Protein AF-A0A7G2CBH0-F1 (afdb_monomer)

Solvent-accessible surface area (backbone atoms only — not comparable to full-atom values): 22636 Å² total; per-residue (Å²): 103,72,69,56,51,50,60,56,54,77,70,53,91,62,85,78,68,63,66,40,61,35,63,42,30,46,52,54,48,52,33,57,76,40,36,23,51,53,34,47,44,51,52,38,48,50,56,28,49,52,33,44,51,52,28,53,52,42,44,43,56,21,24,23,41,41,46,64,57,66,74,69,51,49,87,86,54,49,87,77,52,78,50,65,53,75,83,47,81,36,27,45,81,42,98,46,73,69,17,32,52,51,18,46,35,47,44,54,32,29,48,53,47,30,54,50,35,46,53,49,34,54,52,51,43,58,46,40,51,51,48,44,52,52,41,44,74,40,51,41,40,64,70,55,46,96,77,24,72,66,57,46,54,56,38,44,73,71,71,33,49,50,47,82,77,52,50,74,68,60,49,39,43,39,46,26,53,41,41,59,74,76,51,76,52,68,65,82,47,87,77,72,76,59,41,51,65,56,41,51,48,39,51,32,47,66,57,40,53,52,30,51,35,48,72,68,48,66,58,27,98,87,31,84,58,56,81,47,55,68,72,58,50,51,57,57,53,54,63,42,38,48,94,83,72,44,81,55,92,43,74,66,44,54,52,50,49,52,51,49,53,51,50,52,50,52,49,47,64,76,39,39,69,33,54,49,51,41,50,51,52,50,51,47,68,69,42,50,60,46,52,68,76,39,49,68,66,70,65,56,86,72,82,50,75,66,54,50,43,64,70,48,58,81,83,60,53,66,72,62,49,51,51,56,49,53,60,48,47,54,56,49,50,55,58,50,56,75,67,61,67,83,51,69,63,60,56,47,52,51,49,52,53,51,49,53,50,51,51,52,58,69,60,63,41,74,67,50,61,51,49,53,53,50,51,49,54,51,50,52,51,51,52,52,51,53,57,62,62,68,69,70,76,75,81,82,81,81,81,82,84,81,90,131

Sequence (404 aa):
MILSHFFGSLFAKDSFVPNDRRCFAEFLYEFWLKKGYWGVFRSNLVDFIIALFLYIICVLFTMCFRWDAAMSCTSDTCDSTALFQGPSLPHVVTKAFVGYLLGVAIVVSSFLSVVYELLYFLQSSLLHLDISRLVKHAGIVDDTGVLGFASVADSVANGGELLSCISWSDFVERVSGYMNAHEQGRFGQSHTVLTPLNILQSLLQVDNYMVLMYEADVISENSPLEYLHPLACQKLFNLFFNDYNEIEYSSTTLIRVKMVVLAYSAFHIAFLLFVLVYRVLRTATTYAGDARTNFRTFLHREWSSRARWKFRLYNEVEHLHESRLADGLEVANEILSHFNGSSNATKLVRRLTSTCIFVLVVFDRPQLWSFIKVSRGVVDQCAAGAVSALGATRPQTTRVQLPR

Structure (mmCIF, N/CA/C/O backbone):
data_AF-A0A7G2CBH0-F1
#
_entry.id   AF-A0A7G2CBH0-F1
#
loop_
_atom_site.group_PDB
_atom_site.id
_atom_site.type_symbol
_atom_site.label_atom_id
_atom_site.label_alt_id
_atom_site.label_comp_id
_atom_site.label_asym_id
_atom_site.label_entity_id
_atom_site.label_seq_id
_atom_site.pdbx_PDB_ins_code
_atom_site.Cartn_x
_atom_site.Cartn_y
_atom_site.Cartn_z
_atom_site.occupancy
_atom_site.B_iso_or_equiv
_atom_site.auth_seq_id
_atom_site.auth_comp_id
_atom_site.auth_asym_id
_atom_site.auth_atom_id
_atom_site.pdbx_PDB_model_num
ATOM 1 N N . MET A 1 1 ? 1.517 15.732 8.128 1.00 37.47 1 MET A N 1
ATOM 2 C CA . MET A 1 1 ? 0.817 14.970 9.179 1.00 37.47 1 MET A CA 1
ATOM 3 C C . MET A 1 1 ? 1.684 13.844 9.742 1.00 37.47 1 MET A C 1
ATOM 5 O O . MET A 1 1 ? 2.029 13.944 10.904 1.00 37.47 1 MET A O 1
ATOM 9 N N . ILE A 1 2 ? 2.158 12.865 8.954 1.00 37.94 2 ILE A N 1
ATOM 10 C CA . ILE A 1 2 ? 3.124 11.851 9.456 1.00 37.94 2 ILE A CA 1
ATOM 11 C C . ILE A 1 2 ? 4.414 12.517 9.967 1.00 37.94 2 ILE A C 1
ATOM 13 O O . ILE A 1 2 ? 4.794 12.310 11.108 1.00 37.94 2 ILE A O 1
ATOM 17 N N . LEU A 1 3 ? 5.006 13.433 9.188 1.00 38.31 3 LEU A N 1
ATOM 18 C CA . LEU A 1 3 ? 6.190 14.195 9.617 1.00 38.31 3 LEU A CA 1
ATOM 19 C C . LEU A 1 3 ? 5.931 15.135 10.810 1.00 38.31 3 LEU A C 1
ATOM 21 O O . LEU A 1 3 ? 6.826 15.356 11.615 1.00 38.31 3 LEU A O 1
ATOM 25 N N . SER A 1 4 ? 4.720 15.685 10.953 1.00 42.41 4 SER A N 1
ATOM 26 C CA . SER A 1 4 ? 4.401 16.568 12.085 1.00 42.41 4 SER A CA 1
ATOM 27 C C . SER A 1 4 ? 4.171 15.777 13.374 1.00 42.41 4 SER A C 1
ATOM 29 O O . SER A 1 4 ? 4.633 16.205 14.426 1.00 42.41 4 SER A O 1
ATOM 31 N N . HIS A 1 5 ? 3.543 14.598 13.288 1.00 49.66 5 HIS A N 1
ATOM 32 C CA . HIS A 1 5 ? 3.495 13.647 14.399 1.00 49.66 5 HIS A CA 1
ATOM 33 C C . HIS A 1 5 ? 4.884 13.102 14.730 1.00 49.66 5 HIS A C 1
ATOM 35 O O . HIS A 1 5 ? 5.195 12.995 15.905 1.00 49.66 5 HIS A O 1
ATOM 41 N N . PHE A 1 6 ? 5.729 12.844 13.727 1.00 47.72 6 PHE A N 1
ATOM 42 C CA . PHE A 1 6 ? 7.102 12.365 13.906 1.00 47.72 6 PHE A CA 1
ATOM 43 C C . PHE A 1 6 ? 7.965 13.347 14.707 1.00 47.72 6 PHE A C 1
ATOM 45 O O . PHE A 1 6 ? 8.618 12.957 15.672 1.00 47.72 6 PHE A O 1
ATOM 52 N N . PHE A 1 7 ? 7.945 14.636 14.350 1.00 46.72 7 PHE A N 1
ATOM 53 C CA . PHE A 1 7 ? 8.677 15.643 15.120 1.00 46.72 7 PHE A CA 1
ATOM 54 C C . PHE A 1 7 ? 8.053 15.877 16.500 1.00 46.72 7 PHE A C 1
ATOM 56 O O . PHE A 1 7 ? 8.790 16.031 17.464 1.00 46.72 7 PHE A O 1
ATOM 63 N N . GLY A 1 8 ? 6.724 15.840 16.636 1.00 50.72 8 GLY A N 1
ATOM 64 C CA . GLY A 1 8 ? 6.075 15.926 17.949 1.00 50.72 8 GLY A CA 1
ATOM 65 C C . GLY A 1 8 ? 6.401 14.739 18.866 1.00 50.72 8 GLY A C 1
ATOM 66 O O . GLY A 1 8 ? 6.624 14.928 20.059 1.00 50.72 8 GLY A O 1
ATOM 67 N N . SER A 1 9 ? 6.489 13.527 18.310 1.00 46.41 9 SER A N 1
ATOM 68 C CA . SER A 1 9 ? 6.730 12.286 19.052 1.00 46.41 9 SER A CA 1
ATOM 69 C C . SER A 1 9 ? 8.171 12.110 19.504 1.00 46.41 9 SER A C 1
ATOM 71 O O . SER A 1 9 ? 8.409 11.567 20.574 1.00 46.41 9 SER A O 1
ATOM 73 N N . LEU A 1 10 ? 9.141 12.565 18.706 1.00 47.28 10 LEU A N 1
ATOM 74 C CA . LEU A 1 10 ? 10.566 12.399 19.016 1.00 47.28 10 LEU A CA 1
ATOM 75 C C . LEU A 1 10 ? 11.028 13.231 20.221 1.00 47.28 10 LEU A C 1
ATOM 77 O O . LEU A 1 10 ? 12.058 12.920 20.813 1.00 47.28 10 LEU A O 1
ATOM 81 N N . PHE A 1 11 ? 10.278 14.277 20.581 1.00 48.66 11 PHE A N 1
ATOM 82 C CA . PHE A 1 11 ? 10.634 15.199 21.662 1.00 48.66 11 PHE A CA 1
ATOM 83 C C . PHE A 1 11 ? 9.745 15.088 22.910 1.00 48.66 11 PHE A C 1
ATOM 85 O O . PHE A 1 11 ? 10.055 15.719 23.921 1.00 48.66 11 PHE A O 1
ATOM 92 N N . ALA A 1 12 ? 8.679 14.281 22.889 1.00 48.91 12 ALA A N 1
ATOM 93 C CA . ALA A 1 12 ? 7.853 14.036 24.069 1.00 48.91 12 ALA A CA 1
ATOM 94 C C . ALA A 1 12 ? 8.476 12.916 24.921 1.00 48.91 12 ALA A C 1
ATOM 96 O O . ALA A 1 12 ? 8.619 11.783 24.476 1.00 48.91 12 ALA A O 1
ATOM 97 N N . LYS A 1 13 ? 8.894 13.253 26.146 1.00 46.38 13 LYS A N 1
ATOM 98 C CA . LYS A 1 13 ? 9.653 12.367 27.048 1.00 46.38 13 LYS A CA 1
ATOM 99 C C . LYS A 1 13 ? 8.770 11.402 27.861 1.00 46.38 13 LYS A C 1
ATOM 101 O O . LYS A 1 13 ? 9.309 10.537 28.546 1.00 46.38 13 LYS A O 1
ATOM 106 N N . ASP A 1 14 ? 7.447 11.528 27.759 1.00 52.34 14 ASP A N 1
ATOM 107 C CA . ASP A 1 14 ? 6.476 10.714 28.495 1.00 52.34 14 ASP A CA 1
ATOM 108 C C . ASP A 1 14 ? 5.858 9.636 27.589 1.00 52.34 14 ASP A C 1
ATOM 110 O O . ASP A 1 14 ? 5.691 9.840 26.388 1.00 52.34 14 ASP A O 1
ATOM 114 N N . SER A 1 15 ? 5.565 8.467 28.170 1.00 54.59 15 SER A N 1
ATOM 115 C CA . SER A 1 15 ? 5.180 7.219 27.488 1.00 54.59 15 SER A CA 1
ATOM 116 C C . SER A 1 15 ? 4.244 7.410 26.283 1.00 54.59 15 SER A C 1
ATOM 118 O O . SER A 1 15 ? 3.131 7.915 26.428 1.00 54.59 15 SER A O 1
ATOM 120 N N . PHE A 1 16 ? 4.693 6.945 25.117 1.00 58.91 16 PHE A N 1
ATOM 121 C CA . PHE A 1 16 ? 4.141 7.204 23.787 1.00 58.91 16 PHE A CA 1
ATOM 122 C C . PHE A 1 16 ? 2.947 6.291 23.440 1.00 58.91 16 PHE A C 1
ATOM 124 O O . PHE A 1 16 ? 2.921 5.621 22.413 1.00 58.91 16 PHE A O 1
ATOM 131 N N . VAL A 1 17 ? 1.929 6.237 24.304 1.00 63.00 17 VAL A N 1
ATOM 132 C CA . VAL A 1 17 ? 0.625 5.690 23.891 1.00 63.00 17 VAL A CA 1
ATOM 133 C C . VAL A 1 17 ? -0.119 6.809 23.157 1.00 63.00 17 VAL A C 1
ATOM 135 O O . VAL A 1 17 ? -0.246 7.895 23.725 1.00 63.00 17 VAL A O 1
ATOM 138 N N . PRO A 1 18 ? -0.596 6.605 21.913 1.00 65.69 18 PRO A N 1
ATOM 139 C CA . PRO A 1 18 ? -1.334 7.636 21.196 1.00 65.69 18 PRO A CA 1
ATOM 140 C C . PRO A 1 18 ? -2.557 8.066 22.012 1.00 65.69 18 PRO A C 1
ATOM 142 O O . PRO A 1 18 ? -3.370 7.227 22.391 1.00 65.69 18 PRO A O 1
ATOM 145 N N . ASN A 1 19 ? -2.717 9.371 22.256 1.00 73.25 19 ASN A N 1
ATOM 146 C CA . ASN A 1 19 ? -3.933 9.903 22.890 1.00 73.25 19 ASN A CA 1
ATOM 147 C C . ASN A 1 19 ? -5.189 9.635 22.037 1.00 73.25 19 ASN A C 1
ATOM 149 O O . ASN A 1 19 ? -6.305 9.639 22.554 1.00 73.25 19 ASN A O 1
ATOM 153 N N . ASP A 1 20 ? -5.001 9.377 20.740 1.00 83.75 20 ASP A N 1
ATOM 154 C CA . ASP A 1 20 ? -6.055 8.987 19.814 1.00 83.75 20 ASP A CA 1
ATOM 155 C C . ASP A 1 20 ? -6.319 7.472 19.868 1.00 83.75 20 ASP A C 1
ATOM 157 O O . ASP A 1 20 ? -5.463 6.643 19.537 1.00 83.75 20 ASP A O 1
ATOM 161 N N . ARG A 1 21 ? -7.551 7.117 20.249 1.00 88.12 21 ARG A N 1
ATOM 162 C CA . ARG A 1 21 ? -8.037 5.732 20.349 1.00 88.12 21 ARG A CA 1
ATOM 163 C C . ARG A 1 21 ? -7.997 4.992 19.027 1.00 88.12 21 ARG A C 1
ATOM 165 O O . ARG A 1 21 ? -7.754 3.788 19.023 1.00 88.12 21 ARG A O 1
ATOM 172 N N . ARG A 1 22 ? -8.249 5.687 17.920 1.00 89.12 22 ARG A N 1
ATOM 173 C CA . ARG A 1 22 ? -8.237 5.076 16.596 1.00 89.12 22 ARG A CA 1
ATOM 174 C C . ARG A 1 22 ? -6.828 4.656 16.227 1.00 89.12 22 ARG A C 1
ATOM 176 O O . ARG A 1 22 ? -6.602 3.498 15.904 1.00 89.12 22 ARG A O 1
ATOM 183 N N . CYS A 1 23 ? -5.890 5.588 16.343 1.00 89.06 23 CYS A N 1
ATOM 184 C CA . CYS A 1 23 ? -4.476 5.342 16.114 1.00 89.06 23 CYS A CA 1
ATOM 185 C C . CYS A 1 23 ? -3.978 4.164 16.971 1.00 89.06 23 CYS A C 1
ATOM 187 O O . CYS A 1 23 ? -3.371 3.229 16.456 1.00 89.06 23 CYS A O 1
ATOM 189 N N . PHE A 1 24 ? -4.329 4.147 18.262 1.00 91.94 24 PHE A N 1
ATOM 190 C CA . PHE A 1 24 ? -4.040 3.017 19.144 1.00 91.94 24 PHE A CA 1
ATOM 191 C C . PHE A 1 24 ? -4.646 1.694 18.643 1.00 91.94 24 PHE A C 1
ATOM 193 O O . PHE A 1 24 ? -3.942 0.688 18.600 1.00 91.94 24 PHE A O 1
ATOM 200 N N . ALA A 1 25 ? -5.919 1.684 18.237 1.00 94.69 25 ALA A N 1
ATOM 201 C CA . ALA A 1 25 ? -6.592 0.485 17.742 1.00 94.69 25 ALA A CA 1
ATOM 202 C C . ALA A 1 25 ? -5.990 -0.034 16.422 1.00 94.69 25 ALA A C 1
ATOM 204 O O . ALA A 1 25 ? -5.843 -1.245 16.267 1.00 94.69 25 ALA A O 1
ATOM 205 N N . GLU A 1 26 ? -5.601 0.858 15.504 1.00 94.12 26 GLU A N 1
ATOM 206 C CA . GLU A 1 26 ? -4.922 0.519 14.244 1.00 94.12 26 GLU A CA 1
ATOM 207 C C . GLU A 1 26 ? -3.587 -0.190 14.511 1.00 94.12 26 GLU A C 1
ATOM 209 O O . GLU A 1 26 ? -3.350 -1.278 13.983 1.00 94.12 26 GLU A O 1
ATOM 214 N N . PHE A 1 27 ? -2.751 0.357 15.398 1.00 95.38 27 PHE A N 1
ATOM 215 C CA . PHE A 1 27 ? -1.473 -0.270 15.742 1.00 95.38 27 PHE A CA 1
ATOM 216 C C . PHE A 1 27 ? -1.629 -1.548 16.565 1.00 95.38 27 PHE A C 1
ATOM 218 O O . PHE A 1 27 ? -0.867 -2.498 16.394 1.00 95.38 27 PHE A O 1
ATOM 225 N N . LEU A 1 28 ? -2.635 -1.610 17.438 1.00 96.31 28 LEU A N 1
ATOM 226 C CA . LEU A 1 28 ? -2.959 -2.820 18.185 1.00 96.31 28 LEU A CA 1
ATOM 227 C C . LEU A 1 28 ? -3.398 -3.953 17.239 1.00 96.31 28 LEU A C 1
ATOM 229 O O . LEU A 1 28 ? -3.004 -5.107 17.422 1.00 96.31 28 LEU A O 1
ATOM 233 N N . TYR A 1 29 ? -4.170 -3.618 16.203 1.00 97.56 29 TYR A N 1
ATOM 234 C CA . TYR A 1 29 ? -4.578 -4.557 15.164 1.00 97.56 29 TYR A CA 1
ATOM 235 C C . TYR A 1 29 ? -3.403 -5.004 14.288 1.00 97.56 29 TYR A C 1
ATOM 237 O O . TYR A 1 29 ? -3.234 -6.205 14.072 1.00 97.56 29 TYR A O 1
ATOM 245 N N . GLU A 1 30 ? -2.548 -4.079 13.839 1.00 96.50 30 GLU A N 1
ATOM 246 C CA . GLU A 1 30 ? -1.336 -4.404 13.072 1.00 96.50 30 GLU A CA 1
ATOM 247 C C . GLU A 1 30 ? -0.401 -5.328 13.867 1.00 96.50 30 GLU A C 1
ATOM 249 O O . GLU A 1 30 ? 0.087 -6.331 13.336 1.00 96.50 30 GLU A O 1
ATOM 254 N N . PHE A 1 31 ? -0.216 -5.045 15.160 1.00 96.75 31 PHE A N 1
ATOM 255 C CA . PHE A 1 31 ? 0.572 -5.862 16.077 1.00 96.75 31 PHE A CA 1
ATOM 256 C C . PHE A 1 31 ? 0.059 -7.306 16.154 1.00 96.75 31 PHE A C 1
ATOM 258 O O . PHE A 1 31 ? 0.842 -8.251 16.011 1.00 96.75 31 PHE A O 1
ATOM 265 N N . TRP A 1 32 ? -1.252 -7.493 16.341 1.00 97.38 32 TRP A N 1
ATOM 266 C CA . TRP A 1 32 ? -1.866 -8.823 16.374 1.00 97.38 32 TRP A CA 1
ATOM 267 C C . TRP A 1 32 ? -1.769 -9.528 15.018 1.00 97.38 32 TRP A C 1
ATOM 269 O O . TRP A 1 32 ? -1.358 -10.689 14.951 1.00 97.38 32 TRP A O 1
ATOM 279 N N . LEU A 1 33 ? -2.077 -8.826 13.923 1.00 96.75 33 LEU A N 1
ATOM 280 C CA . LEU A 1 33 ? -2.073 -9.385 12.571 1.00 96.75 33 LEU A CA 1
ATOM 281 C C . LEU A 1 33 ? -0.680 -9.893 12.177 1.00 96.75 33 LEU A C 1
ATOM 283 O O . LEU A 1 33 ? -0.540 -10.975 11.607 1.00 96.75 33 LEU A O 1
ATOM 287 N N . LYS A 1 34 ? 0.367 -9.141 12.531 1.00 96.12 34 LYS A N 1
ATOM 288 C CA . LYS A 1 34 ? 1.769 -9.489 12.262 1.00 96.12 34 LYS A CA 1
ATOM 289 C C . LYS A 1 34 ? 2.381 -10.418 13.313 1.00 96.12 34 LYS A C 1
ATOM 291 O O . LYS A 1 34 ? 3.563 -10.732 13.205 1.00 96.12 34 LYS A O 1
ATOM 296 N N . LYS A 1 35 ? 1.602 -10.911 14.281 1.00 95.69 35 LYS A N 1
ATOM 297 C CA . LYS A 1 35 ? 2.058 -11.852 15.320 1.00 95.69 35 LYS A CA 1
ATOM 298 C C . LYS A 1 35 ? 3.197 -11.281 16.181 1.00 95.69 35 LYS A C 1
ATOM 300 O O . LYS A 1 35 ? 4.176 -11.965 16.495 1.00 95.69 35 LYS A O 1
ATOM 305 N N . GLY A 1 36 ? 3.053 -10.015 16.565 1.00 95.12 36 GLY A N 1
ATOM 306 C CA . GLY A 1 36 ? 3.876 -9.344 17.569 1.00 95.12 36 GLY A CA 1
ATOM 307 C C . GLY A 1 36 ? 4.930 -8.403 16.997 1.00 95.12 36 GLY A C 1
ATOM 308 O O . GLY A 1 36 ? 5.060 -8.220 15.782 1.00 95.12 36 GLY A O 1
ATOM 309 N N . TYR A 1 37 ? 5.724 -7.816 17.897 1.00 94.94 37 TYR A N 1
ATOM 310 C CA . TYR A 1 37 ? 6.698 -6.768 17.571 1.00 94.94 37 TYR A CA 1
ATOM 311 C C . TYR A 1 37 ? 7.663 -7.165 16.449 1.00 94.94 37 TYR A C 1
ATOM 313 O O . TYR A 1 37 ? 7.852 -6.425 15.485 1.00 94.94 37 TYR A O 1
ATOM 321 N N . TRP A 1 38 ? 8.263 -8.354 16.543 1.00 94.44 38 TRP A N 1
ATOM 322 C CA . TRP A 1 38 ? 9.263 -8.804 15.573 1.00 94.44 38 TRP A CA 1
ATOM 323 C C . TRP A 1 38 ? 8.670 -9.121 14.202 1.00 94.44 38 TRP A C 1
ATOM 325 O O . TRP A 1 38 ? 9.386 -9.084 13.200 1.00 94.44 38 TRP A O 1
ATOM 335 N N . GLY A 1 39 ? 7.378 -9.439 14.129 1.00 94.69 39 GLY A N 1
ATOM 336 C CA . GLY A 1 39 ? 6.678 -9.566 12.857 1.00 94.69 39 GLY A CA 1
ATOM 337 C C . GLY A 1 39 ? 6.530 -8.218 12.161 1.00 94.69 39 GLY A C 1
ATOM 338 O O . GLY A 1 39 ? 6.910 -8.090 10.995 1.00 94.69 39 GLY A O 1
ATOM 339 N N . VAL A 1 40 ? 6.074 -7.197 12.894 1.00 95.56 40 VAL A N 1
ATOM 340 C CA . VAL A 1 40 ? 5.968 -5.820 12.385 1.00 95.56 40 VAL A CA 1
ATOM 341 C C . VAL A 1 40 ? 7.344 -5.278 11.991 1.00 95.56 40 VAL A C 1
ATOM 343 O O . VAL A 1 40 ? 7.537 -4.826 10.863 1.00 95.56 40 VAL A O 1
ATOM 346 N N . PHE A 1 41 ? 8.333 -5.401 12.882 1.00 96.25 41 PHE A N 1
ATOM 347 C CA . PHE A 1 41 ? 9.706 -4.949 12.650 1.00 96.25 41 PHE A CA 1
ATOM 348 C C . PHE A 1 41 ? 10.304 -5.566 11.384 1.00 96.25 41 PHE A C 1
ATOM 350 O O . PHE A 1 41 ? 10.842 -4.846 10.547 1.00 96.25 41 PHE A O 1
ATOM 357 N N . ARG A 1 42 ? 10.193 -6.893 11.210 1.00 95.69 42 ARG A N 1
ATOM 358 C CA . ARG A 1 42 ? 10.711 -7.577 10.014 1.00 95.69 42 ARG A CA 1
ATOM 359 C C . ARG A 1 42 ? 9.987 -7.140 8.748 1.00 95.69 42 ARG A C 1
ATOM 361 O O . ARG A 1 42 ? 10.657 -6.930 7.745 1.00 95.69 42 ARG A O 1
ATOM 368 N N . SER A 1 43 ? 8.662 -6.987 8.794 1.00 95.38 43 SER A N 1
ATOM 369 C CA . SER A 1 43 ? 7.878 -6.501 7.651 1.00 95.38 43 SER A CA 1
ATOM 370 C C . SER A 1 43 ? 8.394 -5.134 7.191 1.00 95.38 43 SER A C 1
ATOM 372 O O . SER A 1 43 ? 8.808 -4.988 6.045 1.00 95.38 43 SER A O 1
ATOM 374 N N . ASN A 1 44 ? 8.485 -4.173 8.112 1.00 95.94 44 ASN A N 1
ATOM 375 C CA . ASN A 1 44 ? 8.926 -2.813 7.800 1.00 95.94 44 ASN A CA 1
ATOM 376 C C . ASN A 1 44 ? 10.414 -2.748 7.410 1.00 95.94 44 ASN A C 1
ATOM 378 O O . ASN A 1 44 ? 10.803 -1.952 6.557 1.00 95.94 44 ASN A O 1
ATOM 382 N N . LEU A 1 45 ? 11.259 -3.602 8.001 1.00 96.69 45 LEU A N 1
ATOM 383 C CA . LEU A 1 45 ? 12.668 -3.722 7.623 1.00 96.69 45 LEU A CA 1
ATOM 384 C C . LEU A 1 45 ? 12.821 -4.220 6.181 1.00 96.69 45 LEU A C 1
ATOM 386 O O . LEU A 1 45 ? 13.667 -3.711 5.449 1.00 96.69 45 LEU A O 1
ATOM 390 N N . VAL A 1 46 ? 12.016 -5.203 5.766 1.00 95.69 46 VAL A N 1
ATOM 391 C CA . VAL A 1 46 ? 12.024 -5.716 4.389 1.00 95.69 46 VAL A CA 1
ATOM 392 C C . VAL A 1 46 ? 11.614 -4.620 3.407 1.00 95.69 46 VAL A C 1
ATOM 394 O O . VAL A 1 46 ? 12.318 -4.420 2.418 1.00 95.69 46 VAL A O 1
ATOM 397 N N . ASP A 1 47 ? 10.556 -3.860 3.699 1.00 94.00 47 ASP A N 1
ATOM 398 C CA . ASP A 1 47 ? 10.126 -2.737 2.855 1.00 94.00 47 ASP A CA 1
ATOM 399 C C . ASP A 1 47 ? 11.219 -1.662 2.715 1.00 94.00 47 ASP A C 1
ATOM 401 O O . ASP A 1 47 ? 11.515 -1.204 1.604 1.00 94.00 47 ASP A O 1
ATOM 405 N N . PHE A 1 48 ? 11.902 -1.326 3.814 1.00 97.06 48 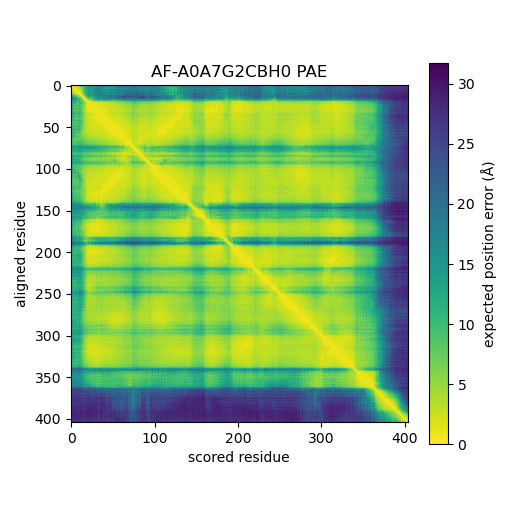PHE A N 1
ATOM 406 C CA . PHE A 1 48 ? 13.051 -0.421 3.793 1.00 97.06 48 PHE A CA 1
ATOM 407 C C . PHE A 1 48 ? 14.217 -0.966 2.951 1.00 97.06 48 PHE A C 1
ATOM 409 O O . PHE A 1 48 ? 14.773 -0.239 2.124 1.00 97.06 48 PHE A O 1
ATOM 416 N N . ILE A 1 49 ? 14.579 -2.244 3.114 1.00 96.50 49 ILE A N 1
ATOM 417 C CA . ILE A 1 49 ? 15.653 -2.883 2.338 1.00 96.50 49 ILE A CA 1
ATOM 418 C C . ILE A 1 49 ? 15.316 -2.885 0.843 1.00 96.50 49 ILE A C 1
ATOM 420 O O .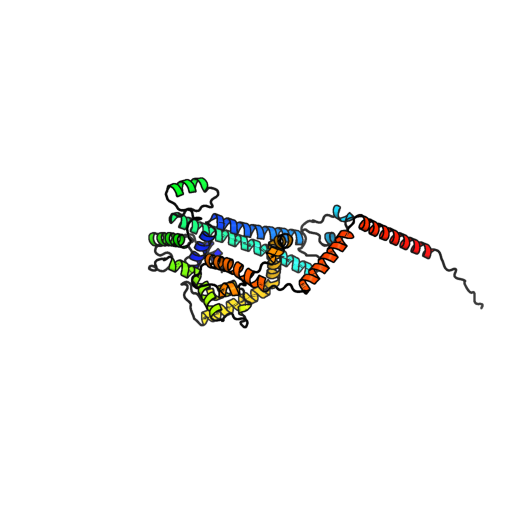 ILE A 1 49 ? 16.192 -2.593 0.027 1.00 96.50 49 ILE A O 1
ATOM 424 N N . ILE A 1 50 ? 14.064 -3.164 0.468 1.00 94.06 50 ILE A N 1
ATOM 425 C CA . ILE A 1 50 ? 13.608 -3.124 -0.929 1.00 94.06 50 ILE A CA 1
ATOM 426 C C . ILE A 1 50 ? 13.783 -1.715 -1.507 1.00 94.06 50 ILE A C 1
ATOM 428 O O . ILE A 1 50 ? 14.329 -1.565 -2.603 1.00 94.06 50 ILE A O 1
ATOM 432 N N . ALA A 1 51 ? 13.374 -0.676 -0.774 1.00 95.88 51 ALA A N 1
ATOM 433 C CA . ALA A 1 51 ? 13.550 0.706 -1.214 1.00 95.88 51 ALA A CA 1
ATOM 434 C C . ALA A 1 51 ? 15.034 1.084 -1.350 1.00 95.88 51 ALA A C 1
ATOM 436 O O . ALA A 1 51 ? 15.424 1.705 -2.342 1.00 95.88 51 ALA A O 1
ATOM 437 N N . LEU A 1 52 ? 15.873 0.676 -0.392 1.00 97.38 52 LEU A N 1
ATOM 438 C CA . LEU A 1 52 ? 17.316 0.919 -0.416 1.00 97.38 52 LEU A CA 1
ATOM 439 C C . LEU A 1 52 ? 17.980 0.239 -1.617 1.00 97.38 52 LEU A C 1
ATOM 441 O O . LEU A 1 52 ? 18.767 0.863 -2.330 1.00 97.38 52 LEU A O 1
ATOM 445 N N . PHE A 1 53 ? 17.638 -1.021 -1.871 1.00 96.25 53 PHE A N 1
ATOM 446 C CA . PHE A 1 53 ? 18.132 -1.774 -3.017 1.00 96.25 53 PHE A CA 1
ATOM 447 C C . PHE A 1 53 ? 17.731 -1.116 -4.341 1.00 96.25 53 PHE A C 1
ATOM 449 O O . PHE A 1 53 ? 18.575 -0.933 -5.221 1.00 96.25 53 PHE A O 1
ATOM 456 N N . LEU A 1 54 ? 16.470 -0.688 -4.462 1.00 95.88 54 LEU A N 1
ATOM 457 C CA . LEU A 1 54 ? 15.984 0.024 -5.641 1.00 95.88 54 LEU A CA 1
ATOM 458 C C . LEU A 1 54 ? 16.759 1.326 -5.873 1.00 95.88 54 LEU A C 1
ATOM 460 O O . LEU A 1 54 ? 17.149 1.606 -7.005 1.00 95.88 54 LEU A O 1
ATOM 464 N N . TYR A 1 55 ? 17.026 2.099 -4.819 1.00 97.19 55 TYR A N 1
ATOM 465 C CA . TYR A 1 55 ? 17.839 3.312 -4.906 1.00 97.19 55 TYR A CA 1
ATOM 466 C C . TYR A 1 55 ? 19.268 3.020 -5.378 1.00 97.19 55 TYR A C 1
ATOM 468 O O . TYR A 1 55 ? 19.746 3.680 -6.299 1.00 97.19 55 TYR A O 1
ATOM 476 N N . ILE A 1 56 ? 19.930 2.001 -4.820 1.00 97.06 56 ILE A N 1
ATOM 477 C CA . ILE A 1 56 ? 21.283 1.601 -5.240 1.00 97.06 56 ILE A CA 1
ATOM 478 C C . ILE A 1 56 ? 21.295 1.233 -6.729 1.00 97.06 56 ILE A C 1
ATOM 480 O O . ILE A 1 56 ? 22.142 1.726 -7.472 1.00 97.06 56 ILE A O 1
ATOM 484 N N . ILE A 1 57 ? 20.331 0.430 -7.189 1.00 95.94 57 ILE A N 1
ATOM 485 C CA . ILE A 1 57 ? 20.173 0.085 -8.609 1.00 95.94 57 ILE A CA 1
ATOM 486 C C . ILE A 1 57 ? 19.972 1.340 -9.460 1.00 95.94 57 ILE A C 1
ATOM 488 O O . ILE A 1 57 ? 20.635 1.501 -10.485 1.00 95.94 57 ILE A O 1
ATOM 492 N N . CYS A 1 58 ? 19.088 2.242 -9.037 1.00 96.19 58 CYS A N 1
ATOM 493 C CA . CYS A 1 58 ? 18.818 3.487 -9.745 1.00 96.19 58 CYS A CA 1
ATOM 494 C C . CYS A 1 58 ? 20.083 4.339 -9.881 1.00 96.19 58 CYS A C 1
ATOM 496 O O . CYS A 1 58 ? 20.378 4.813 -10.976 1.00 96.19 58 CYS A O 1
ATOM 498 N N . VAL A 1 59 ? 20.869 4.491 -8.813 1.00 96.56 59 VAL A N 1
ATOM 499 C CA . VAL A 1 59 ? 22.151 5.212 -8.840 1.00 96.56 59 VAL A CA 1
ATOM 500 C C . VAL A 1 59 ? 23.142 4.528 -9.781 1.00 96.56 59 VAL A C 1
ATOM 502 O O . VAL A 1 59 ? 23.719 5.192 -10.639 1.00 96.56 59 VAL A O 1
ATOM 505 N N . LEU A 1 60 ? 23.300 3.205 -9.692 1.00 96.06 60 LEU A N 1
ATOM 506 C CA . LEU A 1 60 ? 24.219 2.460 -10.557 1.00 96.06 60 LEU A CA 1
ATOM 507 C C . LEU A 1 60 ? 23.874 2.635 -12.041 1.00 96.06 60 LEU A C 1
ATOM 509 O O . LEU A 1 60 ? 24.754 2.965 -12.836 1.00 96.06 60 LEU A O 1
ATOM 513 N N . PHE A 1 61 ? 22.604 2.473 -12.414 1.00 95.38 61 PHE A N 1
ATOM 514 C CA . PHE A 1 61 ? 22.175 2.566 -13.811 1.00 95.38 61 PHE A CA 1
ATOM 515 C C . PHE A 1 61 ? 22.091 3.994 -14.351 1.00 95.38 61 PHE A C 1
ATOM 517 O O . PHE A 1 61 ? 22.210 4.175 -15.558 1.00 95.38 61 PHE A O 1
ATOM 524 N N . THR A 1 62 ? 21.889 5.008 -13.511 1.00 96.06 62 THR A N 1
ATOM 525 C CA . THR A 1 62 ? 21.791 6.402 -13.983 1.00 96.06 62 THR A CA 1
ATOM 526 C C . THR A 1 62 ? 23.118 7.154 -13.926 1.00 96.06 62 THR A C 1
ATOM 528 O O . THR A 1 62 ? 23.352 8.013 -14.772 1.00 96.06 62 THR A O 1
ATOM 531 N N . MET A 1 63 ? 23.985 6.859 -12.952 1.00 96.44 63 MET A N 1
ATOM 532 C CA . MET A 1 63 ? 25.226 7.608 -12.712 1.00 96.44 63 MET A CA 1
ATOM 533 C C . MET A 1 63 ? 26.491 6.840 -13.101 1.00 96.44 63 MET A C 1
ATOM 535 O O . MET A 1 63 ? 27.454 7.472 -13.539 1.00 96.44 63 MET A O 1
ATOM 539 N N . CYS A 1 64 ? 26.520 5.512 -12.954 1.00 96.12 64 CYS A N 1
ATOM 540 C CA . CYS A 1 64 ? 27.743 4.715 -13.144 1.00 96.12 64 CYS A CA 1
ATOM 541 C C . CYS A 1 64 ? 27.767 3.930 -14.468 1.00 96.12 64 CYS A C 1
ATOM 543 O O . CYS A 1 64 ? 28.842 3.559 -14.942 1.00 96.12 64 CYS A O 1
ATOM 545 N N . PHE A 1 65 ? 26.603 3.656 -15.064 1.00 95.81 65 PHE A N 1
ATOM 546 C CA . PHE A 1 65 ? 26.475 2.809 -16.250 1.00 95.81 65 PHE A CA 1
ATOM 547 C C . PHE A 1 65 ? 26.588 3.600 -17.563 1.00 95.81 65 PHE A C 1
ATOM 549 O O . PHE A 1 65 ? 25.864 4.568 -17.799 1.00 95.81 65 PHE A O 1
ATOM 556 N N . ARG A 1 66 ? 27.473 3.161 -18.465 1.00 94.56 66 ARG A N 1
ATOM 557 C CA . ARG A 1 66 ? 27.683 3.778 -19.785 1.00 94.56 66 ARG A CA 1
ATOM 558 C C . ARG A 1 66 ? 26.712 3.224 -20.832 1.00 94.56 66 ARG A C 1
ATOM 560 O O . ARG A 1 66 ? 27.086 2.372 -21.638 1.00 94.56 66 ARG A O 1
ATOM 567 N N . TRP A 1 67 ? 25.495 3.768 -20.874 1.00 93.44 67 TRP A N 1
ATOM 568 C CA . TRP A 1 67 ? 24.462 3.383 -21.852 1.00 93.44 67 TRP A CA 1
ATOM 569 C C . TRP A 1 67 ? 24.921 3.487 -23.311 1.00 93.44 67 TRP A C 1
ATOM 571 O O . TRP A 1 67 ? 24.652 2.578 -24.091 1.00 93.44 67 TRP A O 1
ATOM 581 N N . ASP A 1 68 ? 25.668 4.539 -23.661 1.00 91.44 68 ASP A N 1
ATOM 582 C CA . ASP A 1 68 ? 26.192 4.735 -25.020 1.00 91.44 68 ASP A CA 1
ATOM 583 C C . ASP A 1 68 ? 27.062 3.546 -25.466 1.00 91.44 68 ASP A C 1
ATOM 585 O O . ASP A 1 68 ? 26.925 3.041 -26.579 1.00 91.44 68 ASP A O 1
ATOM 589 N N . ALA A 1 69 ? 27.944 3.071 -24.578 1.00 91.81 69 ALA A N 1
ATOM 590 C CA . ALA A 1 69 ? 28.813 1.930 -24.845 1.00 91.81 69 ALA A CA 1
ATOM 591 C C . ALA A 1 69 ? 28.002 0.630 -24.889 1.00 91.81 69 ALA A C 1
ATOM 593 O O . ALA A 1 69 ? 28.160 -0.144 -25.823 1.00 91.81 69 ALA A O 1
ATOM 594 N N . ALA A 1 70 ? 27.085 0.425 -23.940 1.00 92.06 70 ALA A N 1
ATOM 595 C CA . ALA A 1 70 ? 26.260 -0.781 -23.881 1.00 92.06 70 ALA A CA 1
ATOM 596 C C . ALA A 1 70 ? 25.380 -0.970 -25.131 1.00 92.06 70 ALA A C 1
ATOM 598 O O . ALA A 1 70 ? 25.238 -2.087 -25.615 1.00 92.06 70 ALA A O 1
ATOM 599 N N . MET A 1 71 ? 24.814 0.116 -25.668 1.00 91.00 71 MET A N 1
ATOM 600 C CA . MET A 1 71 ? 23.919 0.070 -26.832 1.00 91.00 71 MET A CA 1
ATOM 601 C C . MET A 1 71 ? 24.655 0.013 -28.175 1.00 91.00 71 MET A C 1
ATOM 603 O O . MET A 1 71 ? 24.104 -0.497 -29.147 1.00 91.00 71 MET A O 1
ATOM 607 N N . SER A 1 72 ? 25.874 0.557 -28.256 1.00 91.00 72 SER A N 1
ATOM 608 C CA . SER A 1 72 ? 26.677 0.560 -29.492 1.00 91.00 72 SER A CA 1
ATOM 609 C C . SER A 1 72 ? 27.603 -0.647 -29.626 1.00 91.00 72 SER A C 1
ATOM 611 O O . SER A 1 72 ? 28.195 -0.863 -30.684 1.00 91.00 72 SER A O 1
ATOM 613 N N . CYS A 1 73 ? 27.747 -1.428 -28.561 1.00 91.12 73 CYS A N 1
ATOM 614 C CA . CYS A 1 73 ? 28.703 -2.508 -28.523 1.00 91.12 73 CYS A CA 1
ATOM 615 C C . CYS A 1 73 ? 28.245 -3.749 -29.310 1.00 91.12 73 CYS A C 1
ATOM 617 O O . CYS A 1 73 ? 27.111 -4.212 -29.200 1.00 91.12 73 CYS A O 1
ATOM 619 N N . THR A 1 74 ? 29.163 -4.306 -30.101 1.00 87.56 74 THR A N 1
ATOM 620 C CA . THR A 1 74 ? 29.011 -5.583 -30.815 1.00 87.56 74 THR A CA 1
ATOM 621 C C . THR A 1 74 ? 29.628 -6.727 -30.005 1.00 87.56 74 THR A C 1
ATOM 623 O O . THR A 1 74 ? 30.517 -6.460 -29.200 1.00 87.56 74 THR A O 1
ATOM 626 N N . SER A 1 75 ? 29.214 -7.990 -30.217 1.00 84.06 75 SER A N 1
ATOM 627 C CA . SER A 1 75 ? 29.625 -9.130 -29.359 1.00 84.06 75 SER A CA 1
ATOM 628 C C . SER A 1 75 ? 31.124 -9.194 -29.073 1.00 84.06 75 SER A C 1
ATOM 630 O O . SER A 1 75 ? 31.513 -9.493 -27.953 1.00 84.06 75 SER A O 1
ATOM 632 N N . ASP A 1 76 ? 31.951 -8.852 -30.060 1.00 85.94 76 ASP A N 1
ATOM 633 C CA . ASP A 1 76 ? 33.401 -9.022 -29.983 1.00 85.94 76 ASP A CA 1
ATOM 634 C C . ASP A 1 76 ? 34.099 -7.849 -29.263 1.00 85.94 76 ASP A C 1
ATOM 636 O O . ASP A 1 76 ? 35.224 -7.981 -28.789 1.00 85.94 76 ASP A O 1
ATOM 640 N N . THR A 1 77 ? 33.441 -6.688 -29.149 1.00 84.38 77 THR A N 1
ATOM 641 C CA . THR A 1 77 ? 33.995 -5.492 -28.491 1.00 84.38 77 THR A CA 1
ATOM 642 C C . THR A 1 77 ? 33.533 -5.334 -27.041 1.00 84.38 77 THR A C 1
ATOM 644 O O . THR A 1 77 ? 34.137 -4.557 -26.294 1.00 84.38 77 THR A O 1
ATOM 647 N N . CYS A 1 78 ? 32.503 -6.073 -26.614 1.00 87.44 78 CYS A N 1
ATOM 648 C CA . CYS A 1 78 ? 31.883 -5.896 -25.292 1.00 87.44 78 CYS A CA 1
ATOM 649 C C . CYS A 1 78 ? 32.741 -6.425 -24.158 1.00 87.44 78 CYS A C 1
ATOM 651 O O . CYS A 1 78 ? 32.760 -5.824 -23.088 1.00 87.44 78 CYS A O 1
ATOM 653 N N . ASP A 1 79 ? 33.527 -7.464 -24.419 1.00 86.94 79 ASP A N 1
ATOM 654 C CA . ASP A 1 79 ? 34.390 -8.066 -23.403 1.00 86.94 79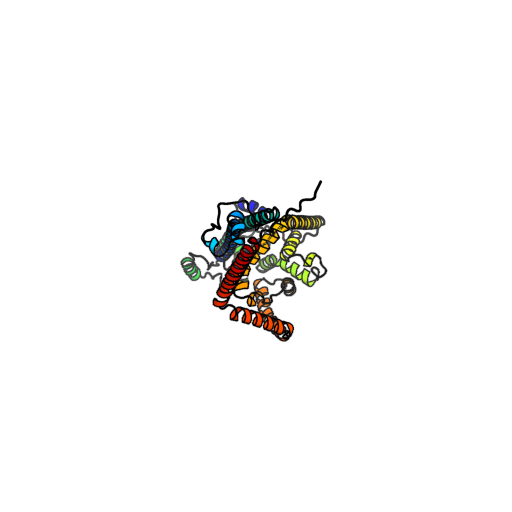 ASP A CA 1
ATOM 655 C C . ASP A 1 79 ? 35.511 -7.119 -22.945 1.00 86.94 79 ASP A C 1
ATOM 657 O O . ASP A 1 79 ? 36.024 -7.243 -21.835 1.00 86.94 79 ASP A O 1
ATOM 661 N N . SER A 1 80 ? 35.878 -6.138 -23.777 1.00 90.50 80 SER A N 1
ATOM 662 C CA . SER A 1 80 ? 36.961 -5.187 -23.487 1.00 90.50 80 SER A CA 1
ATOM 663 C C . SER A 1 80 ? 36.482 -3.806 -23.037 1.00 90.50 80 SER A C 1
ATOM 665 O O . SER A 1 80 ? 37.282 -3.007 -22.543 1.00 90.50 80 SER A O 1
ATOM 667 N N . THR A 1 81 ? 35.192 -3.488 -23.187 1.00 90.50 81 THR A N 1
ATOM 668 C CA . THR A 1 81 ? 34.669 -2.164 -22.839 1.00 90.50 81 THR A CA 1
ATOM 669 C C . THR A 1 81 ? 34.179 -2.125 -21.396 1.00 90.50 81 THR A C 1
ATOM 671 O O . THR A 1 81 ? 33.223 -2.792 -21.017 1.00 90.50 81 THR A O 1
ATOM 674 N N . ALA A 1 82 ? 34.802 -1.275 -20.574 1.00 92.94 82 ALA A N 1
ATOM 675 C CA . ALA A 1 82 ? 34.325 -1.013 -19.220 1.00 92.94 82 ALA A CA 1
ATOM 676 C C . ALA A 1 82 ? 32.934 -0.350 -19.262 1.00 92.94 82 ALA A C 1
ATOM 678 O O . ALA A 1 82 ? 32.805 0.833 -19.596 1.00 92.94 82 ALA A O 1
ATOM 679 N N . LEU A 1 83 ? 31.897 -1.127 -18.930 1.00 93.12 83 LEU A N 1
ATOM 680 C CA . LEU A 1 83 ? 30.503 -0.668 -18.856 1.00 93.12 83 LEU A CA 1
ATOM 681 C C . LEU A 1 83 ? 30.248 0.239 -17.649 1.00 93.12 83 LEU A C 1
ATOM 683 O O . LEU A 1 83 ? 29.373 1.103 -17.699 1.00 93.12 83 LEU A O 1
ATOM 687 N N . PHE A 1 84 ? 31.035 0.065 -16.588 1.00 93.38 84 PHE A N 1
ATOM 688 C CA . PHE A 1 84 ? 30.985 0.893 -15.392 1.00 93.38 84 PHE A CA 1
ATOM 689 C C . PHE A 1 84 ? 32.140 1.887 -15.402 1.00 93.38 84 PHE A C 1
ATOM 691 O O . PHE A 1 84 ? 33.305 1.514 -15.542 1.00 93.38 84 PHE A O 1
ATOM 698 N N . GLN A 1 85 ? 31.804 3.162 -15.252 1.00 92.19 85 GLN A N 1
ATOM 699 C CA . GLN A 1 85 ? 32.757 4.245 -15.050 1.00 92.19 85 GLN A CA 1
ATOM 700 C C . GLN A 1 85 ? 32.485 4.899 -13.691 1.00 92.19 85 GLN A C 1
ATOM 702 O O . GLN A 1 85 ? 31.461 4.641 -13.057 1.00 92.19 85 GLN A O 1
ATOM 707 N N . GLY A 1 86 ? 33.418 5.736 -13.231 1.00 91.88 86 GLY A N 1
ATOM 708 C CA . GLY A 1 86 ? 33.187 6.603 -12.079 1.00 91.88 86 GLY A CA 1
ATOM 709 C C . GLY A 1 86 ? 31.903 7.440 -12.215 1.00 91.88 86 GLY A C 1
ATOM 710 O O . GLY A 1 86 ? 31.364 7.581 -13.317 1.00 91.88 86 GLY A O 1
ATOM 711 N N . PRO A 1 87 ? 31.411 7.995 -11.098 1.00 93.44 87 PRO A N 1
ATOM 712 C CA . PRO A 1 87 ? 30.114 8.654 -11.039 1.00 93.44 87 PRO A CA 1
ATOM 713 C C . PRO A 1 87 ? 30.031 9.818 -12.030 1.00 93.44 87 PRO A C 1
ATOM 715 O O . PRO A 1 87 ? 30.870 10.719 -12.036 1.00 93.44 87 PRO A O 1
ATOM 718 N N . SER A 1 88 ? 28.993 9.795 -12.860 1.00 93.62 88 SER A N 1
ATOM 719 C CA . SER A 1 88 ? 28.642 10.851 -13.806 1.00 93.62 88 SER A CA 1
ATOM 720 C C . SER A 1 88 ? 27.299 11.489 -13.439 1.00 93.62 88 SER A C 1
ATOM 722 O O . SER A 1 88 ? 26.577 11.001 -12.567 1.00 93.62 88 SER A O 1
ATOM 724 N N . LEU A 1 89 ? 26.961 12.607 -14.088 1.00 92.75 89 LEU A N 1
ATOM 725 C CA . LEU A 1 89 ? 25.636 13.214 -13.946 1.00 92.75 89 LEU A CA 1
ATOM 726 C C . LEU A 1 89 ? 24.546 12.199 -14.338 1.00 92.75 89 LEU A C 1
ATOM 728 O O . LEU A 1 89 ? 24.705 11.517 -15.356 1.00 92.75 89 LEU A O 1
ATOM 732 N N . PRO A 1 90 ? 23.443 12.109 -13.570 1.00 91.38 90 PRO A N 1
ATOM 733 C CA . PRO A 1 90 ? 22.440 11.075 -13.768 1.00 91.38 90 PRO A CA 1
ATOM 734 C C . PRO A 1 90 ? 21.752 11.267 -15.121 1.00 91.38 90 PRO A C 1
ATOM 736 O O . PRO A 1 90 ? 21.099 12.284 -15.349 1.00 91.38 90 PRO A O 1
ATOM 739 N N . HIS A 1 91 ? 21.894 10.298 -16.022 1.00 91.25 91 HIS A N 1
ATOM 740 C CA . HIS A 1 91 ? 21.244 10.302 -17.331 1.00 91.25 91 HIS A CA 1
ATOM 741 C C . HIS A 1 91 ? 20.808 8.894 -17.730 1.00 91.25 91 HIS A C 1
ATOM 743 O O . HIS A 1 91 ? 21.395 7.896 -17.318 1.00 91.25 91 HIS A O 1
ATOM 749 N N . VAL A 1 92 ? 19.756 8.816 -18.541 1.00 89.12 92 VAL A N 1
ATOM 750 C CA . VAL A 1 92 ? 19.214 7.552 -19.049 1.00 89.12 92 VAL A CA 1
ATOM 751 C C . VAL A 1 92 ? 19.251 7.562 -20.569 1.00 89.12 92 VAL A C 1
ATOM 753 O O . VAL A 1 92 ? 18.653 8.440 -21.190 1.00 89.12 92 VAL A O 1
ATOM 756 N N . VAL A 1 93 ? 19.912 6.556 -21.153 1.00 85.19 93 VAL A N 1
ATOM 757 C CA . VAL A 1 93 ? 19.992 6.243 -22.597 1.00 85.19 93 VAL A CA 1
ATOM 758 C C . VAL A 1 93 ? 20.681 7.298 -23.472 1.00 85.19 93 VAL A C 1
ATOM 760 O O . VAL A 1 93 ? 21.501 6.930 -24.301 1.00 85.19 93 VAL A O 1
ATOM 763 N N . THR A 1 94 ? 20.381 8.587 -23.315 1.00 83.44 94 THR A N 1
ATOM 764 C CA . THR A 1 94 ? 20.965 9.677 -24.108 1.00 83.44 94 THR A CA 1
ATOM 765 C C . THR A 1 94 ? 21.432 10.819 -23.212 1.00 83.44 94 THR A C 1
ATOM 767 O O . THR A 1 94 ? 20.811 11.126 -22.195 1.00 83.44 94 THR A O 1
ATOM 770 N N . LYS A 1 95 ? 22.486 11.525 -23.632 1.00 88.06 95 LYS A N 1
ATOM 771 C CA . LYS A 1 95 ? 22.949 12.780 -23.004 1.00 88.06 95 LYS A CA 1
ATOM 772 C C . LYS A 1 95 ? 22.146 14.005 -23.460 1.00 88.06 95 LYS A C 1
ATOM 774 O O . LYS A 1 95 ? 22.659 15.120 -23.504 1.00 88.06 95 LYS A O 1
ATOM 779 N N . ALA A 1 96 ? 20.890 13.801 -23.845 1.00 92.75 96 ALA A N 1
ATOM 780 C CA . ALA A 1 96 ? 19.960 14.882 -24.134 1.00 92.75 96 ALA A CA 1
ATOM 781 C C . ALA A 1 96 ? 19.341 15.414 -22.834 1.00 92.75 96 ALA A C 1
ATOM 783 O O . ALA A 1 96 ? 19.294 14.713 -21.822 1.00 92.75 96 ALA A O 1
ATOM 784 N N . PHE A 1 97 ? 18.794 16.633 -22.876 1.00 92.31 97 PHE A N 1
ATOM 785 C CA . PHE A 1 97 ? 18.095 17.247 -21.738 1.00 92.31 97 PHE A CA 1
ATOM 786 C C . PHE A 1 97 ? 17.043 16.314 -21.110 1.00 92.31 97 PHE A C 1
ATOM 788 O O . PHE A 1 97 ? 16.986 16.177 -19.892 1.00 92.31 97 PHE A O 1
ATOM 795 N N . VAL A 1 98 ? 16.267 15.609 -21.942 1.00 92.88 98 VAL A N 1
ATOM 796 C CA . VAL A 1 98 ? 15.250 14.642 -21.492 1.00 92.88 98 VAL A CA 1
ATOM 797 C C . VAL A 1 98 ? 15.873 13.475 -20.715 1.00 92.88 98 VAL A C 1
ATOM 799 O O . VAL A 1 98 ? 15.331 13.069 -19.690 1.00 92.88 98 VAL A O 1
ATOM 802 N N . GLY A 1 99 ? 17.025 12.966 -21.164 1.00 93.44 99 GLY A N 1
ATOM 803 C CA . GLY A 1 99 ? 17.744 11.882 -20.492 1.00 93.44 99 GLY A CA 1
ATOM 804 C C . GLY A 1 99 ? 18.258 12.291 -19.111 1.00 93.44 99 GLY A C 1
ATOM 805 O O . GLY A 1 99 ? 18.131 11.514 -18.165 1.00 93.44 99 GLY A O 1
ATOM 806 N N . TYR A 1 100 ? 18.760 13.523 -18.971 1.00 94.81 100 TYR A N 1
ATOM 807 C CA . TYR A 1 100 ? 19.154 14.086 -17.674 1.00 94.81 100 TYR A CA 1
ATOM 808 C C . TYR A 1 100 ? 17.955 14.322 -16.753 1.00 94.81 100 TYR A C 1
ATOM 810 O O . TYR A 1 100 ? 17.998 13.940 -15.587 1.00 94.81 100 TYR A O 1
ATOM 818 N N . LEU A 1 101 ? 16.867 14.908 -17.265 1.00 94.44 101 LEU A N 1
ATOM 819 C CA . LEU A 1 101 ? 15.656 15.151 -16.479 1.00 94.44 101 LEU A CA 1
ATOM 820 C C . LEU A 1 101 ? 15.086 13.841 -15.915 1.00 94.44 101 LEU A C 1
ATOM 822 O O . LEU A 1 101 ? 14.764 13.770 -14.730 1.00 94.44 101 LEU A O 1
ATOM 826 N N . LEU A 1 102 ? 15.010 12.796 -16.745 1.00 94.75 102 LEU A N 1
ATOM 827 C CA . LEU A 1 102 ? 14.552 11.475 -16.321 1.00 94.75 102 LEU A CA 1
ATOM 828 C C . LEU A 1 102 ? 15.521 10.831 -15.319 1.00 94.75 102 LEU A C 1
ATOM 830 O O . LEU A 1 102 ? 15.073 10.289 -14.312 1.00 94.75 102 LEU A O 1
ATOM 834 N N . GLY A 1 103 ? 16.834 10.927 -15.554 1.00 95.44 103 GLY A N 1
ATOM 835 C CA . GLY A 1 103 ? 17.854 10.432 -14.626 1.00 95.44 103 GLY A CA 1
ATOM 836 C C . GLY A 1 103 ? 17.749 11.078 -13.243 1.00 95.44 103 GLY A C 1
ATOM 837 O O . GLY A 1 103 ? 17.701 10.374 -12.235 1.00 95.44 103 GLY A O 1
ATOM 838 N N . VAL A 1 104 ? 17.628 12.408 -13.185 1.00 96.00 104 VAL A N 1
ATOM 839 C CA . VAL A 1 104 ? 17.397 13.148 -11.933 1.00 96.00 104 VAL A CA 1
ATOM 840 C C . VAL A 1 104 ? 16.079 12.722 -11.285 1.00 96.00 104 VAL A C 1
ATOM 842 O O . VAL A 1 104 ? 16.057 12.459 -10.084 1.00 96.00 104 VAL A O 1
ATOM 845 N N . ALA A 1 105 ? 14.993 12.602 -12.055 1.00 95.69 105 ALA A N 1
ATOM 846 C CA . ALA A 1 105 ? 13.699 12.176 -11.525 1.00 95.69 105 ALA A CA 1
ATOM 847 C C . ALA A 1 105 ? 13.759 10.776 -10.892 1.00 95.69 105 ALA A C 1
ATOM 849 O O . ALA A 1 105 ? 13.218 10.576 -9.804 1.00 95.69 105 ALA A O 1
ATOM 850 N N . ILE A 1 106 ? 14.458 9.825 -11.520 1.00 96.38 106 ILE A N 1
ATOM 851 C CA . ILE A 1 106 ? 14.678 8.467 -10.997 1.00 96.38 106 ILE A CA 1
ATOM 852 C C . ILE A 1 106 ? 15.464 8.503 -9.681 1.00 96.38 106 ILE A C 1
ATOM 854 O O . ILE A 1 106 ? 15.031 7.913 -8.690 1.00 96.38 106 ILE A O 1
ATOM 858 N N . VAL A 1 107 ? 16.594 9.213 -9.637 1.00 96.88 107 VAL A N 1
ATOM 859 C CA . VAL A 1 107 ? 17.455 9.257 -8.442 1.00 96.88 107 VAL A CA 1
ATOM 860 C C . VAL A 1 107 ? 16.766 9.975 -7.283 1.00 96.88 107 VAL A C 1
ATOM 862 O O . VAL A 1 107 ? 16.743 9.459 -6.170 1.00 96.88 107 VAL A O 1
ATOM 865 N N . VAL A 1 108 ? 16.152 11.135 -7.530 1.00 96.25 108 VAL A N 1
ATOM 866 C CA . VAL A 1 108 ? 15.466 11.908 -6.482 1.00 96.25 108 VAL A CA 1
ATOM 867 C C . VAL A 1 108 ? 14.254 11.148 -5.946 1.00 96.25 108 VAL A C 1
ATOM 869 O O . VAL A 1 108 ? 14.064 11.086 -4.734 1.00 96.25 108 VAL A O 1
ATOM 872 N N . SER A 1 109 ? 13.442 10.540 -6.816 1.00 95.88 109 SER A N 1
ATOM 873 C CA . SER A 1 109 ? 12.252 9.801 -6.375 1.00 95.88 109 SER A CA 1
ATOM 874 C C . SER A 1 109 ? 12.604 8.547 -5.568 1.00 95.88 109 SER A C 1
ATOM 876 O O . SER A 1 109 ? 12.005 8.309 -4.518 1.00 95.88 109 SER A O 1
ATOM 878 N N . SER A 1 110 ? 13.613 7.783 -5.997 1.00 96.75 110 SER A N 1
ATOM 879 C CA . SER A 1 110 ? 14.099 6.621 -5.245 1.00 96.75 110 SER A CA 1
ATOM 880 C C . SER A 1 110 ? 14.756 7.024 -3.921 1.00 96.75 110 SER A C 1
ATOM 882 O O . SER A 1 110 ? 14.474 6.400 -2.901 1.00 96.75 110 SER A O 1
ATOM 884 N N . PHE A 1 111 ? 15.530 8.114 -3.883 1.00 97.06 111 PHE A N 1
ATOM 885 C CA . PHE A 1 111 ? 16.094 8.650 -2.640 1.00 97.06 111 PHE A CA 1
ATOM 886 C C . PHE A 1 111 ? 15.008 9.060 -1.636 1.00 97.06 111 PHE A C 1
ATOM 888 O O . PHE A 1 111 ? 15.043 8.642 -0.478 1.00 97.06 111 PHE A O 1
ATOM 895 N N . LEU A 1 112 ? 14.012 9.837 -2.076 1.00 95.12 112 LEU A N 1
ATOM 896 C CA . LEU A 1 112 ? 12.894 10.250 -1.224 1.00 95.12 112 LEU A CA 1
ATOM 897 C C . LEU A 1 112 ? 12.112 9.045 -0.691 1.00 95.12 112 LEU A C 1
ATOM 899 O O . LEU A 1 112 ? 11.690 9.065 0.464 1.00 95.12 112 LEU A O 1
ATOM 903 N N . SER A 1 113 ? 11.964 7.983 -1.489 1.00 94.31 113 SER A N 1
ATOM 904 C CA . SER A 1 113 ? 11.370 6.733 -1.015 1.00 94.31 113 SER A CA 1
ATOM 905 C C . SER A 1 113 ? 12.197 6.078 0.087 1.00 94.31 113 SER A C 1
ATOM 907 O O . SER A 1 113 ? 11.608 5.611 1.052 1.00 94.31 113 SER A O 1
ATOM 909 N N . VAL A 1 114 ? 13.527 6.025 -0.027 1.00 97.19 114 VAL A N 1
ATOM 910 C CA . VAL A 1 114 ? 14.386 5.438 1.019 1.00 97.19 114 VAL A CA 1
ATOM 911 C C . VAL A 1 114 ? 14.261 6.217 2.320 1.00 97.19 114 VAL A C 1
ATOM 913 O O . VAL A 1 114 ? 14.100 5.618 3.379 1.00 97.19 114 VAL A O 1
ATOM 916 N N . VAL A 1 115 ? 14.297 7.549 2.243 1.00 96.75 115 VAL A N 1
ATOM 917 C CA . VAL A 1 115 ? 14.122 8.411 3.419 1.00 96.75 115 VAL A CA 1
ATOM 918 C C . VAL A 1 115 ? 12.746 8.188 4.044 1.00 96.75 115 VAL A C 1
ATOM 920 O O . VAL A 1 115 ? 12.651 8.037 5.258 1.00 96.75 115 VAL A O 1
ATOM 923 N N . TYR A 1 116 ? 11.688 8.126 3.232 1.00 94.75 116 TYR A N 1
ATOM 924 C CA . TYR A 1 116 ? 10.335 7.862 3.715 1.00 94.75 116 TYR A CA 1
ATOM 925 C C . TYR A 1 116 ? 10.225 6.507 4.428 1.00 94.75 116 TYR A C 1
ATOM 927 O O . TYR A 1 116 ? 9.772 6.469 5.570 1.00 94.75 116 TYR A O 1
ATOM 935 N N . GLU A 1 117 ? 10.671 5.418 3.794 1.00 95.75 117 GLU A N 1
ATOM 936 C CA . GLU A 1 117 ? 10.574 4.067 4.367 1.00 95.75 117 GLU A CA 1
ATOM 937 C C . GLU A 1 117 ? 11.462 3.922 5.615 1.00 95.75 117 GLU A C 1
ATOM 939 O O . GLU A 1 117 ? 11.068 3.260 6.568 1.00 95.75 117 GLU A O 1
ATOM 944 N N . LEU A 1 118 ? 12.616 4.603 5.678 1.00 96.69 118 LEU A N 1
ATOM 945 C CA . LEU A 1 118 ? 13.455 4.648 6.882 1.00 96.69 118 LEU A CA 1
ATOM 946 C C . LEU A 1 118 ? 12.741 5.337 8.048 1.00 96.69 118 LEU A C 1
ATOM 948 O O . LEU A 1 118 ? 12.720 4.813 9.161 1.00 96.69 118 LEU A O 1
ATOM 952 N N . LEU A 1 119 ? 12.163 6.518 7.808 1.00 95.69 119 LEU A N 1
ATOM 953 C CA . LEU A 1 119 ? 11.436 7.259 8.840 1.00 95.69 119 LEU A CA 1
ATOM 954 C C . LEU A 1 119 ? 10.209 6.476 9.314 1.00 95.69 119 LEU A C 1
ATOM 956 O O . LEU A 1 119 ? 9.968 6.397 10.518 1.00 95.69 119 LEU A O 1
ATOM 960 N N . TYR A 1 120 ? 9.477 5.858 8.383 1.00 93.12 120 TYR A N 1
ATOM 961 C CA . TYR A 1 120 ? 8.337 5.000 8.691 1.00 93.12 120 TYR A CA 1
ATOM 962 C C . TYR A 1 120 ? 8.755 3.778 9.516 1.00 93.12 120 TYR A C 1
ATOM 964 O O . TYR A 1 120 ? 8.157 3.510 10.556 1.00 93.12 120 TYR A O 1
ATOM 972 N N . PHE A 1 121 ? 9.824 3.086 9.113 1.00 96.31 121 PHE A N 1
ATOM 973 C CA . PHE A 1 121 ? 10.387 1.954 9.845 1.00 96.31 121 PHE A CA 1
ATOM 974 C C . PHE A 1 121 ? 10.775 2.333 11.278 1.00 96.31 121 PHE A C 1
ATOM 976 O O . PHE A 1 121 ? 10.389 1.635 12.217 1.00 96.31 121 PHE A O 1
ATOM 983 N N . LEU A 1 122 ? 11.491 3.446 11.467 1.00 95.19 122 LEU A N 1
ATOM 984 C CA . LEU A 1 122 ? 11.903 3.915 12.792 1.00 95.19 122 LEU A CA 1
ATOM 985 C C . LEU A 1 122 ? 10.695 4.273 13.661 1.00 95.19 122 LEU A C 1
ATOM 987 O O . LEU A 1 122 ? 10.603 3.820 14.800 1.00 95.19 122 LEU A O 1
ATOM 991 N N . GLN A 1 123 ? 9.751 5.044 13.119 1.00 91.19 123 GLN A N 1
ATOM 992 C CA . GLN A 1 123 ? 8.551 5.455 13.843 1.00 91.19 123 GLN A CA 1
ATOM 993 C C . GLN A 1 123 ? 7.688 4.254 14.236 1.00 91.19 123 GLN A C 1
ATOM 995 O O . GLN A 1 123 ? 7.297 4.128 15.396 1.00 91.19 123 GLN A O 1
ATOM 1000 N N . SER A 1 124 ? 7.412 3.364 13.282 1.00 92.44 124 SER A N 1
ATOM 1001 C CA . SER A 1 124 ? 6.599 2.175 13.518 1.00 92.44 124 SER A CA 1
ATOM 1002 C C . SER A 1 124 ? 7.267 1.244 14.530 1.00 92.44 124 SER A C 1
ATOM 1004 O O . SER A 1 124 ? 6.598 0.749 15.432 1.00 92.44 124 SER A O 1
ATOM 1006 N N . SER A 1 125 ? 8.592 1.075 14.468 1.00 94.25 125 SER A N 1
ATOM 1007 C CA . SER A 1 125 ? 9.329 0.264 15.446 1.00 94.25 125 SER A CA 1
ATOM 1008 C C . SER A 1 125 ? 9.229 0.836 16.860 1.00 94.25 125 SER A C 1
ATOM 1010 O O . SER A 1 125 ? 8.965 0.094 17.801 1.00 94.25 125 SER A O 1
ATOM 1012 N N . LEU A 1 126 ? 9.398 2.150 17.031 1.00 92.75 126 LEU A N 1
ATOM 1013 C CA . LEU A 1 126 ? 9.291 2.776 18.353 1.00 92.75 126 LEU A CA 1
ATOM 1014 C C . LEU A 1 126 ? 7.893 2.599 18.952 1.00 92.75 126 LEU A C 1
ATOM 1016 O O . LEU A 1 126 ? 7.765 2.217 20.111 1.00 92.75 126 LEU A O 1
ATOM 1020 N N . LEU A 1 127 ? 6.852 2.806 18.151 1.00 91.44 127 LEU A N 1
ATOM 1021 C CA . LEU A 1 127 ? 5.481 2.703 18.632 1.00 91.44 127 LEU A CA 1
ATOM 1022 C C . LEU A 1 127 ? 5.070 1.265 18.964 1.00 91.44 127 LEU A C 1
ATOM 1024 O O . LEU A 1 127 ? 4.469 1.005 20.006 1.00 91.44 127 LEU A O 1
ATOM 1028 N N . HIS A 1 128 ? 5.433 0.306 18.112 1.00 94.50 128 HIS A N 1
ATOM 1029 C CA . HIS A 1 128 ? 5.128 -1.101 18.360 1.00 94.50 128 HIS A CA 1
ATOM 1030 C C . HIS A 1 128 ? 5.937 -1.683 19.522 1.00 94.50 128 HIS A C 1
ATOM 1032 O O . HIS A 1 128 ? 5.499 -2.659 20.132 1.00 94.50 128 HIS A O 1
ATOM 1038 N N . LEU A 1 129 ? 7.087 -1.095 19.869 1.00 93.50 129 LEU A N 1
ATOM 1039 C CA . LEU A 1 129 ? 7.820 -1.459 21.080 1.00 93.50 129 LEU A CA 1
ATOM 1040 C C . LEU A 1 129 ? 7.006 -1.122 22.337 1.00 93.50 129 LEU A C 1
ATOM 1042 O O . LEU A 1 129 ? 6.963 -1.921 23.273 1.00 93.50 129 LEU A O 1
ATOM 1046 N N . ASP A 1 130 ? 6.331 0.027 22.353 1.00 92.00 130 ASP A N 1
ATOM 1047 C CA . ASP A 1 130 ? 5.474 0.418 23.472 1.00 92.00 130 ASP A CA 1
ATOM 1048 C C . ASP A 1 130 ? 4.204 -0.433 23.551 1.00 92.00 130 ASP A C 1
ATOM 1050 O O . ASP A 1 130 ? 3.811 -0.849 24.643 1.00 92.00 130 ASP A O 1
ATOM 1054 N N . ILE A 1 131 ? 3.625 -0.805 22.407 1.00 94.12 131 ILE A N 1
ATOM 1055 C CA . ILE A 1 131 ? 2.509 -1.763 22.362 1.00 94.12 131 ILE A CA 1
ATOM 1056 C C . ILE A 1 131 ? 2.949 -3.146 22.845 1.00 94.12 131 ILE A C 1
ATOM 1058 O O . ILE A 1 131 ? 2.242 -3.754 23.640 1.00 94.12 131 ILE A O 1
ATOM 1062 N N . SER A 1 132 ? 4.132 -3.629 22.453 1.00 94.12 132 SER A N 1
ATOM 1063 C CA . SER A 1 132 ? 4.671 -4.907 22.946 1.00 94.12 132 SER A CA 1
ATOM 1064 C C . SER A 1 132 ? 4.816 -4.905 24.465 1.00 94.12 132 SER A C 1
ATOM 1066 O O . SER A 1 132 ? 4.421 -5.860 25.134 1.00 94.12 132 SER A O 1
ATOM 1068 N N . ARG A 1 133 ? 5.311 -3.800 25.044 1.00 92.56 133 ARG A N 1
ATOM 1069 C CA . ARG A 1 133 ? 5.360 -3.639 26.503 1.00 92.56 133 ARG A CA 1
ATOM 1070 C C . ARG A 1 133 ? 3.960 -3.721 27.094 1.00 92.56 133 ARG A C 1
ATOM 1072 O O . ARG A 1 133 ? 3.774 -4.466 28.048 1.00 92.56 133 ARG A O 1
ATOM 1079 N N . LEU A 1 134 ? 2.986 -3.003 26.541 1.00 92.88 134 LEU A N 1
ATOM 1080 C CA . LEU A 1 134 ? 1.603 -3.035 27.020 1.00 92.88 134 LEU A CA 1
ATOM 1081 C C . LEU A 1 134 ? 1.014 -4.456 26.987 1.00 92.88 134 LEU A C 1
ATOM 1083 O O . LEU A 1 134 ? 0.504 -4.941 27.993 1.00 92.88 134 LEU A O 1
ATOM 1087 N N . VAL A 1 135 ? 1.137 -5.137 25.849 1.00 93.94 135 VAL A N 1
ATOM 1088 C CA . VAL A 1 135 ? 0.630 -6.496 25.617 1.00 93.94 135 VAL A CA 1
ATOM 1089 C C . VAL A 1 135 ? 1.285 -7.501 26.569 1.00 93.94 135 VAL A C 1
ATOM 1091 O O . VAL A 1 135 ? 0.596 -8.343 27.145 1.00 93.94 135 VAL A O 1
ATOM 1094 N N . LYS A 1 136 ? 2.589 -7.355 26.833 1.00 92.12 136 LYS A N 1
ATOM 1095 C CA . LYS A 1 136 ? 3.304 -8.175 27.816 1.00 92.12 136 LYS A CA 1
ATOM 1096 C C . LYS A 1 136 ? 2.752 -8.000 29.232 1.00 92.12 136 LYS A C 1
ATOM 1098 O O . LYS A 1 136 ? 2.613 -8.985 29.952 1.00 92.12 136 LYS A O 1
ATOM 1103 N N . HIS A 1 137 ? 2.417 -6.775 29.642 1.00 92.00 137 HIS A N 1
ATOM 1104 C CA . HIS A 1 137 ? 1.796 -6.547 30.952 1.00 92.00 137 HIS A CA 1
ATOM 1105 C C . HIS A 1 137 ? 0.354 -7.069 31.024 1.00 92.00 137 HIS A C 1
ATOM 1107 O O . HIS A 1 137 ? -0.097 -7.446 32.103 1.00 92.00 137 HIS A O 1
ATOM 1113 N N . ALA A 1 138 ? -0.339 -7.172 29.887 1.00 92.44 138 ALA A N 1
ATOM 1114 C CA . ALA A 1 138 ? -1.632 -7.846 29.782 1.00 92.44 138 ALA A CA 1
ATOM 1115 C C . ALA A 1 138 ? -1.534 -9.389 29.838 1.00 92.44 138 ALA A C 1
ATOM 1117 O O . ALA A 1 138 ? -2.550 -10.069 29.697 1.00 92.44 138 ALA A O 1
ATOM 1118 N N . GLY A 1 139 ? -0.336 -9.954 30.046 1.00 91.88 139 GLY A N 1
ATOM 1119 C CA . GLY A 1 139 ? -0.116 -11.397 30.187 1.00 91.88 139 GLY A CA 1
ATOM 1120 C C . GLY A 1 139 ? -0.059 -12.166 28.865 1.00 91.88 139 GLY A C 1
ATOM 1121 O O . GLY A 1 139 ? -0.167 -13.391 28.867 1.00 91.88 139 GLY A O 1
ATOM 1122 N N . ILE A 1 140 ? 0.097 -11.472 27.736 1.00 92.62 140 ILE A N 1
ATOM 1123 C CA . ILE A 1 140 ? 0.211 -12.084 26.407 1.00 92.62 140 ILE A CA 1
ATOM 1124 C C . ILE A 1 140 ? 1.693 -12.156 26.021 1.00 92.62 140 ILE A C 1
ATOM 1126 O O . ILE A 1 140 ? 2.431 -11.177 26.163 1.00 92.62 140 ILE A O 1
ATOM 1130 N N . VAL A 1 141 ? 2.138 -13.319 25.545 1.00 87.56 141 VAL A N 1
ATOM 1131 C CA . VAL A 1 141 ? 3.546 -13.583 25.219 1.00 87.56 141 VAL A CA 1
ATOM 1132 C C . VAL A 1 141 ? 3.765 -13.452 23.710 1.00 87.56 141 VAL A C 1
ATOM 1134 O O . VAL A 1 141 ? 3.034 -14.042 22.919 1.00 87.56 141 VAL A O 1
ATOM 1137 N N . ASP A 1 142 ? 4.784 -12.686 23.308 1.00 85.12 142 ASP A N 1
ATOM 1138 C CA . ASP A 1 142 ? 5.181 -12.536 21.901 1.00 85.12 142 ASP A CA 1
ATOM 1139 C C . ASP A 1 142 ? 6.023 -13.738 21.425 1.00 85.12 142 ASP A C 1
ATOM 1141 O O . ASP A 1 142 ? 7.156 -13.935 21.870 1.00 85.12 142 ASP A O 1
ATOM 1145 N N . ASP A 1 143 ? 5.517 -14.494 20.449 1.00 78.62 143 ASP A N 1
ATOM 1146 C CA . ASP A 1 143 ? 6.134 -15.751 19.978 1.00 78.62 143 ASP A CA 1
ATOM 1147 C C . ASP A 1 143 ? 7.366 -15.554 19.077 1.00 78.62 143 ASP A C 1
ATOM 1149 O O . ASP A 1 143 ? 8.115 -16.489 18.799 1.00 78.62 143 ASP A O 1
ATOM 1153 N N . THR A 1 144 ? 7.566 -14.343 18.553 1.00 76.44 144 THR A N 1
ATOM 1154 C CA . THR A 1 144 ? 8.438 -14.097 17.390 1.00 76.44 144 THR A CA 1
ATOM 1155 C C . THR A 1 144 ? 9.847 -13.598 17.732 1.00 76.44 144 THR A C 1
ATOM 1157 O O . THR A 1 144 ? 10.626 -13.279 16.831 1.00 76.44 144 THR A O 1
ATOM 1160 N N . GLY A 1 145 ? 10.212 -13.540 19.016 1.00 71.56 145 GLY A N 1
ATOM 1161 C CA . GLY A 1 145 ? 11.526 -13.066 19.457 1.00 71.56 145 GLY A CA 1
ATOM 1162 C C . GLY A 1 145 ? 12.680 -14.023 19.148 1.00 71.56 145 GLY A C 1
ATOM 1163 O O . GLY A 1 145 ? 12.635 -15.195 19.499 1.00 71.56 145 GLY A O 1
ATOM 1164 N N . VAL A 1 146 ? 13.775 -13.497 18.580 1.00 62.94 146 VAL A N 1
ATOM 1165 C CA . VAL A 1 146 ? 15.027 -14.240 18.289 1.00 62.94 146 VAL A CA 1
ATOM 1166 C C . VAL A 1 146 ? 15.684 -14.817 19.556 1.00 62.94 146 VAL A C 1
ATOM 1168 O O . VAL A 1 146 ? 16.367 -15.833 19.501 1.00 62.94 146 VAL A O 1
ATOM 1171 N N . LEU A 1 147 ? 15.431 -14.206 20.716 1.00 61.34 147 LEU A N 1
ATOM 1172 C CA . LEU A 1 147 ? 15.854 -14.689 22.040 1.00 61.34 147 LEU A CA 1
ATOM 1173 C C . LEU A 1 147 ? 14.724 -15.429 22.787 1.00 61.34 147 LEU A C 1
ATOM 1175 O O . LEU A 1 147 ? 14.849 -15.749 23.967 1.00 61.34 147 LEU A O 1
ATOM 1179 N N . GLY A 1 148 ? 13.599 -15.666 22.109 1.00 58.09 148 GLY A N 1
ATOM 1180 C CA . GLY A 1 148 ? 12.318 -16.016 22.707 1.00 58.09 148 GLY A CA 1
ATOM 1181 C C . GLY A 1 148 ? 12.195 -17.455 23.179 1.00 58.09 148 GLY A C 1
ATOM 1182 O O . GLY A 1 148 ? 11.382 -17.690 24.051 1.00 58.09 148 GLY A O 1
ATOM 1183 N N . PHE A 1 149 ? 12.995 -18.416 22.708 1.00 64.69 149 PHE A N 1
ATOM 1184 C CA . PHE A 1 149 ? 12.768 -19.823 23.081 1.00 64.69 149 PHE A CA 1
ATOM 1185 C C . PHE A 1 149 ? 12.836 -20.082 24.596 1.00 64.69 149 PHE A C 1
ATOM 1187 O O . PHE A 1 149 ? 11.992 -20.801 25.123 1.00 64.69 149 PHE A O 1
ATOM 1194 N N . ALA A 1 150 ? 13.774 -19.449 25.307 1.00 64.94 150 ALA A N 1
ATOM 1195 C CA . ALA A 1 150 ? 13.858 -19.566 26.765 1.00 64.94 150 ALA A CA 1
ATOM 1196 C C . ALA A 1 150 ? 12.722 -18.800 27.468 1.00 64.94 150 ALA A C 1
ATOM 1198 O O . ALA A 1 150 ? 12.058 -19.334 28.350 1.00 64.94 150 ALA A O 1
ATOM 1199 N N . SER A 1 151 ? 12.438 -17.573 27.016 1.00 67.44 151 SER A N 1
ATOM 1200 C CA . SER A 1 151 ? 11.365 -16.742 27.580 1.00 67.44 151 SER A CA 1
ATOM 1201 C C . SER A 1 151 ? 9.971 -17.324 27.333 1.00 67.44 151 SER A C 1
ATOM 1203 O O . SER A 1 151 ? 9.078 -17.125 28.152 1.00 67.44 151 SER A O 1
ATOM 1205 N N . VAL A 1 152 ? 9.762 -18.001 26.206 1.00 73.88 152 VAL A N 1
ATOM 1206 C CA . VAL A 1 152 ? 8.488 -18.612 25.823 1.00 73.88 152 VAL A CA 1
ATOM 1207 C C . VAL A 1 152 ? 8.227 -19.832 26.695 1.00 73.88 152 VAL A C 1
ATOM 1209 O O . VAL A 1 152 ? 7.132 -19.943 27.229 1.00 73.88 152 VAL A O 1
ATOM 1212 N N . ALA A 1 153 ? 9.227 -20.692 26.915 1.00 75.81 153 ALA A N 1
ATOM 1213 C CA . ALA A 1 153 ? 9.078 -21.860 27.783 1.00 75.81 153 ALA A CA 1
ATOM 1214 C C . ALA A 1 153 ? 8.680 -21.463 29.215 1.00 75.81 153 ALA A C 1
ATOM 1216 O O . ALA A 1 153 ? 7.704 -21.992 29.744 1.00 75.81 153 ALA A O 1
ATOM 1217 N N . ASP A 1 154 ? 9.363 -20.474 29.799 1.00 76.38 154 ASP A N 1
ATOM 1218 C CA . ASP A 1 154 ? 9.050 -19.982 31.146 1.00 76.38 154 ASP A CA 1
ATOM 1219 C C . ASP A 1 154 ? 7.694 -19.266 31.214 1.00 76.38 154 ASP A C 1
ATOM 1221 O O . ASP A 1 154 ? 6.962 -19.399 32.194 1.00 76.38 154 ASP A O 1
ATOM 1225 N N . SER A 1 155 ? 7.320 -18.507 30.179 1.00 74.94 155 SER A N 1
ATOM 1226 C CA . SER A 1 155 ? 6.040 -17.785 30.190 1.00 74.94 155 SER A CA 1
ATOM 1227 C C . SER A 1 155 ? 4.853 -18.724 29.980 1.00 74.94 155 SER A C 1
ATOM 1229 O O . SER A 1 155 ? 3.842 -18.580 30.661 1.00 74.94 155 SER A O 1
ATOM 1231 N N . VAL A 1 156 ? 4.990 -19.721 29.100 1.00 77.44 156 VAL A N 1
ATOM 1232 C CA . VAL A 1 156 ? 3.983 -20.773 28.898 1.00 77.44 156 VAL A CA 1
ATOM 1233 C C . VAL A 1 156 ? 3.855 -21.634 30.156 1.00 77.44 156 VAL A C 1
ATOM 1235 O O . VAL A 1 156 ? 2.740 -21.955 30.562 1.00 77.44 156 VAL A O 1
ATOM 1238 N N . ALA A 1 157 ? 4.965 -21.944 30.837 1.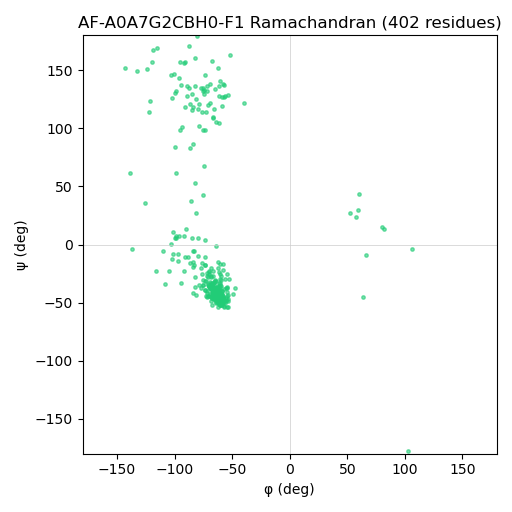00 79.06 157 ALA A N 1
ATOM 1239 C CA . ALA A 1 157 ? 4.936 -22.651 32.119 1.00 79.06 157 ALA A CA 1
ATOM 1240 C C . ALA A 1 157 ? 4.167 -21.877 33.207 1.00 79.06 157 ALA A C 1
ATOM 1242 O O . ALA A 1 157 ? 3.536 -22.490 34.066 1.00 79.06 157 ALA A O 1
ATOM 1243 N N . ASN A 1 158 ? 4.162 -20.544 33.136 1.00 82.06 158 ASN A N 1
ATOM 1244 C CA . ASN A 1 158 ? 3.415 -19.664 34.036 1.00 82.06 158 ASN A CA 1
ATOM 1245 C C . ASN A 1 158 ? 1.987 -19.338 33.548 1.00 82.06 158 ASN A C 1
ATOM 1247 O O . ASN A 1 158 ? 1.352 -18.431 34.083 1.00 82.06 158 ASN A O 1
ATOM 1251 N N . GLY A 1 159 ? 1.467 -20.063 32.550 1.00 81.38 159 GLY A N 1
ATOM 1252 C CA . GLY A 1 159 ? 0.099 -19.898 32.045 1.00 81.38 159 GLY A CA 1
ATOM 1253 C C . GLY A 1 159 ? -0.090 -18.758 31.038 1.00 81.38 159 GLY A C 1
ATOM 1254 O O . GLY A 1 159 ? -1.228 -18.393 30.751 1.00 81.38 159 GLY A O 1
ATOM 1255 N N . GLY A 1 160 ? 0.992 -18.190 30.501 1.00 80.75 160 GLY A N 1
ATOM 1256 C CA . GLY A 1 160 ? 0.929 -17.228 29.403 1.00 80.75 160 GLY A CA 1
ATOM 1257 C C . GLY A 1 160 ? 0.490 -17.893 28.097 1.00 80.75 160 GLY A C 1
ATOM 1258 O O . GLY A 1 160 ? 0.942 -18.989 27.764 1.00 80.75 160 GLY A O 1
ATOM 1259 N N . GLU A 1 161 ? -0.375 -17.217 27.343 1.00 85.06 161 GLU A N 1
ATOM 1260 C CA . GLU A 1 161 ? -0.813 -17.685 26.027 1.00 85.06 161 GLU A CA 1
ATOM 1261 C C . GLU A 1 161 ? 0.002 -17.033 24.908 1.00 85.06 161 GLU A C 1
ATOM 1263 O O . GLU A 1 161 ? 0.366 -15.854 24.976 1.00 85.06 161 GLU A O 1
ATOM 1268 N N . LEU A 1 162 ? 0.265 -17.831 23.878 1.00 90.06 162 LEU A N 1
ATOM 1269 C CA . LEU A 1 162 ? 1.010 -17.448 22.688 1.00 90.06 162 LEU A CA 1
ATOM 1270 C C . LEU A 1 162 ? 0.161 -16.553 21.776 1.00 90.06 162 LEU A C 1
ATOM 1272 O O . LEU A 1 162 ? -0.985 -16.882 21.450 1.00 90.06 162 LEU A O 1
ATOM 1276 N N . LEU A 1 163 ? 0.733 -15.442 21.309 1.00 92.62 163 LEU A N 1
ATOM 1277 C CA . LEU A 1 163 ? 0.048 -14.482 20.433 1.00 92.62 163 LEU A CA 1
ATOM 1278 C C . LEU A 1 163 ? -0.385 -15.096 19.085 1.00 92.62 163 LEU A C 1
ATOM 1280 O O . LEU A 1 163 ? -1.310 -14.609 18.434 1.00 92.62 163 LEU A O 1
ATOM 1284 N N . SER A 1 164 ? 0.263 -16.167 18.627 1.00 91.12 164 SER A N 1
ATOM 1285 C CA . SER A 1 164 ? -0.149 -16.883 17.415 1.00 91.12 164 SER A CA 1
ATOM 1286 C C . SER A 1 164 ? -1.446 -17.671 17.578 1.00 91.12 164 SER A C 1
ATOM 1288 O O . SER A 1 164 ? -2.166 -17.818 16.589 1.00 91.12 164 SER A O 1
ATOM 1290 N N . CYS A 1 165 ? -1.756 -18.125 18.793 1.00 93.56 165 CYS A N 1
ATOM 1291 C CA . CYS A 1 165 ? -2.922 -18.954 19.093 1.00 93.56 165 CYS A CA 1
ATOM 1292 C C . CYS A 1 165 ? -4.157 -18.138 19.492 1.00 93.56 165 CYS A C 1
ATOM 1294 O O . CYS A 1 165 ? -5.275 -18.619 19.328 1.00 93.56 165 CYS A O 1
ATOM 1296 N N . ILE A 1 166 ? -3.965 -16.909 19.978 1.00 96.06 166 ILE A N 1
ATOM 1297 C CA . ILE A 1 166 ? -5.060 -16.073 20.467 1.00 96.06 166 ILE A CA 1
ATOM 1298 C C . ILE A 1 166 ? -5.888 -15.478 19.317 1.00 96.06 166 ILE A C 1
ATOM 1300 O O . ILE A 1 166 ? -5.359 -14.905 18.353 1.00 96.06 166 ILE A O 1
ATOM 1304 N N . SER A 1 167 ? -7.213 -15.586 19.430 1.00 96.62 167 SER A N 1
ATOM 1305 C CA . SER A 1 167 ? -8.139 -14.936 18.504 1.00 96.62 167 SER A CA 1
ATOM 1306 C C . SER A 1 167 ? -8.085 -13.409 18.656 1.00 96.62 167 SER A C 1
ATOM 1308 O O . SER A 1 167 ? -7.674 -12.885 19.694 1.00 96.62 167 SER A O 1
ATOM 1310 N N . TRP A 1 168 ? -8.504 -12.665 17.627 1.00 96.88 168 TRP A N 1
ATOM 1311 C CA . TRP A 1 168 ? -8.556 -11.200 17.708 1.00 96.88 168 TRP A CA 1
ATOM 1312 C C . TRP A 1 168 ? -9.466 -10.719 18.849 1.00 96.88 168 TRP A C 1
ATOM 1314 O O . TRP A 1 168 ? -9.113 -9.779 19.558 1.00 96.88 168 TRP A O 1
ATOM 1324 N N . SER A 1 169 ? -10.610 -11.377 19.066 1.00 96.50 169 SER A N 1
ATOM 1325 C CA . SER A 1 169 ? -11.546 -11.015 20.136 1.00 96.50 169 SER A CA 1
ATOM 1326 C C . SER A 1 169 ? -10.932 -11.188 21.522 1.00 96.50 169 SER A C 1
ATOM 1328 O O . SER A 1 169 ? -10.974 -10.248 22.315 1.00 96.50 169 SER A O 1
ATOM 1330 N N . ASP A 1 170 ? -10.300 -12.335 21.784 1.00 97.00 170 ASP A N 1
ATOM 1331 C CA . ASP A 1 170 ? -9.708 -12.631 23.096 1.00 97.00 170 ASP A CA 1
ATOM 1332 C C . ASP A 1 170 ? -8.505 -11.718 23.371 1.00 97.00 170 ASP A C 1
ATOM 1334 O O . ASP A 1 170 ? -8.289 -11.258 24.495 1.00 97.00 170 ASP A O 1
ATOM 1338 N N . PHE A 1 171 ? -7.735 -11.407 22.324 1.00 97.19 171 PHE A N 1
ATOM 1339 C CA . PHE A 1 171 ? -6.622 -10.466 22.391 1.00 97.19 171 PHE A CA 1
ATOM 1340 C C . PHE A 1 171 ? -7.087 -9.074 22.824 1.00 97.19 171 PHE A C 1
ATOM 1342 O O . PHE A 1 171 ? -6.552 -8.502 23.778 1.00 97.19 171 PHE A O 1
ATOM 1349 N N . VAL A 1 172 ? -8.113 -8.541 22.158 1.00 96.81 172 VAL A N 1
ATOM 1350 C CA . VAL A 1 172 ? -8.679 -7.229 22.487 1.00 96.81 172 VAL A CA 1
ATOM 1351 C C . VAL A 1 172 ? -9.286 -7.233 23.889 1.00 96.81 172 VAL A C 1
ATOM 1353 O O . VAL A 1 172 ? -9.094 -6.268 24.629 1.00 96.81 172 VAL A O 1
ATOM 1356 N N . GLU A 1 173 ? -9.975 -8.305 24.287 1.00 96.88 173 GLU A N 1
ATOM 1357 C CA . GLU A 1 173 ? -10.567 -8.424 25.621 1.00 96.88 173 GLU A CA 1
ATOM 1358 C C . GLU A 1 173 ? -9.506 -8.320 26.719 1.00 96.88 173 GLU A C 1
ATOM 1360 O O . GLU A 1 173 ? -9.636 -7.485 27.617 1.00 96.88 173 GLU A O 1
ATOM 1365 N N . ARG A 1 174 ? -8.394 -9.049 26.596 1.00 96.06 174 ARG A N 1
ATOM 1366 C CA . ARG A 1 174 ? -7.283 -8.993 27.561 1.00 96.06 174 ARG A CA 1
ATOM 1367 C C . ARG A 1 174 ? -6.614 -7.632 27.630 1.00 96.06 174 ARG A C 1
ATOM 1369 O O . ARG A 1 174 ? -6.412 -7.105 28.724 1.00 96.06 174 ARG A O 1
ATOM 1376 N N . VAL A 1 175 ? -6.295 -7.044 26.478 1.00 95.38 175 VAL A N 1
ATOM 1377 C CA . VAL A 1 175 ? -5.666 -5.717 26.425 1.00 95.38 175 VAL A CA 1
ATOM 1378 C C . VAL A 1 175 ? -6.600 -4.667 27.026 1.00 95.38 175 VAL A C 1
ATOM 1380 O O . VAL A 1 175 ? -6.165 -3.838 27.824 1.00 95.38 175 VAL A O 1
ATOM 1383 N N . SER A 1 176 ? -7.895 -4.734 26.713 1.00 95.06 176 SER A N 1
ATOM 1384 C CA . SER A 1 176 ? -8.898 -3.824 27.267 1.00 95.06 176 SER A CA 1
ATOM 1385 C C . SER A 1 176 ? -9.067 -3.994 28.782 1.00 95.06 176 SER A C 1
ATOM 1387 O O . SER A 1 176 ? -9.096 -3.001 29.509 1.00 95.06 176 SER A O 1
ATOM 1389 N N . GLY A 1 177 ? -9.084 -5.234 29.283 1.00 94.94 177 GLY A N 1
ATOM 1390 C CA . GLY A 1 177 ? -9.153 -5.544 30.710 1.00 94.94 177 GLY A CA 1
ATOM 1391 C C . GLY A 1 177 ? -7.943 -5.010 31.474 1.00 94.94 177 GLY A C 1
ATOM 1392 O O . GLY A 1 177 ? -8.105 -4.356 32.505 1.00 94.94 177 GLY A O 1
ATOM 1393 N N . TYR A 1 178 ? -6.738 -5.202 30.930 1.00 94.25 178 TYR A N 1
ATOM 1394 C CA . TYR A 1 178 ? -5.510 -4.656 31.504 1.00 94.25 178 TYR A CA 1
ATOM 1395 C C . TYR A 1 178 ? -5.531 -3.121 31.558 1.00 94.25 178 TYR A C 1
ATOM 1397 O O . TYR A 1 178 ? -5.281 -2.540 32.618 1.00 94.25 178 TYR A O 1
ATOM 1405 N N . MET A 1 179 ? -5.890 -2.471 30.444 1.00 91.88 179 MET A N 1
ATOM 1406 C CA . MET A 1 179 ? -5.975 -1.010 30.337 1.00 91.88 179 MET A CA 1
ATOM 1407 C C . MET A 1 179 ? -6.980 -0.418 31.328 1.00 91.88 179 MET A C 1
ATOM 1409 O O . MET A 1 179 ? -6.683 0.573 31.991 1.00 91.88 179 MET A O 1
ATOM 1413 N N . ASN A 1 180 ? -8.148 -1.044 31.481 1.00 92.00 180 ASN A N 1
ATOM 1414 C CA . ASN A 1 180 ? -9.166 -0.596 32.431 1.00 92.00 180 ASN A CA 1
ATOM 1415 C C . ASN A 1 180 ? -8.744 -0.780 33.894 1.00 92.00 180 ASN A C 1
ATOM 1417 O O . ASN A 1 180 ? -9.226 -0.045 34.752 1.00 92.00 180 ASN A O 1
ATOM 1421 N N . ALA A 1 181 ? -7.874 -1.746 34.194 1.00 91.94 181 ALA A N 1
ATOM 1422 C CA . ALA A 1 181 ? -7.400 -1.994 35.552 1.00 91.94 181 ALA A CA 1
ATOM 1423 C C . ALA A 1 181 ? -6.250 -1.060 35.969 1.00 91.94 181 ALA A C 1
ATOM 1425 O O . ALA A 1 181 ? -6.207 -0.644 37.124 1.00 91.94 181 ALA A O 1
ATOM 1426 N N . HIS A 1 182 ? -5.338 -0.720 35.051 1.00 88.94 182 HIS A N 1
ATOM 1427 C CA . HIS A 1 182 ? -4.076 -0.047 35.398 1.00 88.94 182 HIS A CA 1
ATOM 1428 C C . HIS A 1 182 ? -3.918 1.363 34.818 1.00 88.94 182 HIS A C 1
ATOM 1430 O O . HIS A 1 182 ? -3.159 2.152 35.368 1.00 88.94 182 HIS A O 1
ATOM 1436 N N . GLU A 1 183 ? -4.620 1.699 33.734 1.00 80.19 183 GLU A N 1
ATOM 1437 C CA . GLU A 1 183 ? -4.372 2.916 32.943 1.00 80.19 183 GLU A CA 1
ATOM 1438 C C . GLU A 1 183 ? -5.635 3.780 32.787 1.00 80.19 183 GLU A C 1
ATOM 1440 O O . GLU A 1 183 ? -5.875 4.416 31.752 1.00 80.19 183 GLU A O 1
ATOM 1445 N N . GLN A 1 184 ? -6.470 3.813 33.832 1.00 72.94 184 GLN A N 1
ATOM 1446 C CA . GLN A 1 184 ? -7.666 4.656 33.865 1.00 72.94 184 GLN A CA 1
ATOM 1447 C C . GLN A 1 184 ? -7.277 6.135 33.701 1.00 72.94 184 GLN A C 1
ATOM 1449 O O . GLN A 1 184 ? -6.546 6.693 34.514 1.00 72.94 184 GLN A O 1
ATOM 1454 N N . GLY A 1 185 ? -7.783 6.779 32.644 1.00 65.00 185 GLY A N 1
ATOM 1455 C CA . GLY A 1 185 ? -7.619 8.219 32.411 1.00 65.00 185 GLY A CA 1
ATOM 1456 C C . GLY A 1 185 ? -6.636 8.631 31.309 1.00 65.00 185 GLY A C 1
ATOM 1457 O O . GLY A 1 185 ? -6.587 9.818 30.992 1.00 65.00 185 GLY A O 1
ATOM 1458 N N . ARG A 1 186 ? -5.909 7.706 30.658 1.00 69.75 186 ARG A N 1
ATOM 1459 C CA . ARG A 1 186 ? -4.975 8.077 29.568 1.00 69.75 186 ARG A CA 1
ATOM 1460 C C . ARG A 1 186 ? -5.646 8.667 28.325 1.00 69.75 186 ARG A C 1
ATOM 1462 O O . ARG A 1 186 ? -5.107 9.585 27.722 1.00 69.75 186 ARG A O 1
ATOM 1469 N N . PHE A 1 187 ? -6.833 8.193 27.947 1.00 65.50 187 PHE A N 1
ATOM 1470 C CA . PHE A 1 187 ? -7.517 8.638 26.722 1.00 65.50 187 PHE A CA 1
ATOM 1471 C C . PHE A 1 187 ? -8.376 9.905 26.900 1.00 65.50 187 PHE A C 1
ATOM 1473 O O . PHE A 1 187 ? -9.471 9.983 26.344 1.00 65.50 187 PHE A O 1
ATOM 1480 N N . GLY A 1 188 ? -7.933 10.873 27.711 1.00 54.25 188 GLY A N 1
ATOM 1481 C CA . GLY A 1 188 ? -8.508 12.228 27.798 1.00 54.25 188 GLY A CA 1
ATOM 1482 C C . GLY A 1 188 ? -9.938 12.358 28.352 1.00 54.25 188 GLY A C 1
ATOM 1483 O O . GLY A 1 188 ? -10.378 13.469 28.632 1.00 54.25 188 GLY A O 1
ATOM 1484 N N . GLN A 1 189 ? -10.662 11.256 28.552 1.00 60.38 189 GLN A N 1
ATOM 1485 C CA . GLN A 1 189 ? -11.991 11.228 29.158 1.00 60.38 189 GLN A CA 1
ATOM 1486 C C . GLN A 1 189 ? -11.965 10.318 30.384 1.00 60.38 189 GLN A C 1
ATOM 1488 O O . GLN A 1 189 ? -11.799 9.106 30.265 1.00 60.38 189 GLN A O 1
ATOM 1493 N N . SER A 1 190 ? -12.163 10.900 31.564 1.00 54.41 190 SER A N 1
ATOM 1494 C CA . SER A 1 190 ? -12.061 10.233 32.868 1.00 54.41 190 SER A CA 1
ATOM 1495 C C . SER A 1 190 ? -13.092 9.121 33.122 1.00 54.41 190 SER A C 1
ATOM 1497 O O . SER A 1 190 ? -13.050 8.508 34.184 1.00 54.41 190 SER A O 1
ATOM 1499 N N . HIS A 1 191 ? -14.013 8.836 32.188 1.00 61.00 191 HIS A N 1
ATOM 1500 C CA . HIS A 1 191 ? -15.162 7.957 32.454 1.00 61.00 191 HIS A CA 1
ATOM 1501 C C . HIS A 1 191 ? -15.528 6.937 31.367 1.00 61.00 191 HIS A C 1
ATOM 1503 O O . HIS A 1 191 ? -16.423 6.127 31.603 1.00 61.00 191 HIS A O 1
ATOM 1509 N N . THR A 1 192 ? -14.881 6.915 30.198 1.00 74.88 192 THR A N 1
ATOM 1510 C CA . THR A 1 192 ? -15.227 5.915 29.173 1.00 74.88 192 THR A CA 1
ATOM 1511 C C . THR A 1 192 ? -14.331 4.685 29.292 1.00 74.88 192 THR A C 1
ATOM 1513 O O . THR A 1 192 ? -13.181 4.687 28.859 1.00 74.88 192 THR A O 1
ATOM 1516 N N . VAL A 1 193 ? -14.883 3.629 29.901 1.00 86.38 193 VAL A N 1
ATOM 1517 C CA . VAL A 1 193 ? -14.281 2.288 29.972 1.00 86.38 193 VAL A CA 1
ATOM 1518 C C . VAL A 1 193 ? -13.939 1.820 28.555 1.00 86.38 193 VAL A C 1
ATOM 1520 O O . VAL A 1 193 ? -14.775 1.881 27.645 1.00 86.38 193 VAL A O 1
ATOM 1523 N N . LEU A 1 194 ? -12.702 1.372 28.347 1.00 89.75 194 LEU A N 1
ATOM 1524 C CA . LEU A 1 194 ? -12.253 0.843 27.068 1.00 89.75 194 LEU A CA 1
ATOM 1525 C C . LEU A 1 194 ? -12.843 -0.560 26.912 1.00 89.75 194 LEU A C 1
ATOM 1527 O O . LEU A 1 194 ? -12.347 -1.511 27.504 1.00 89.75 194 LEU A O 1
ATOM 1531 N N . THR A 1 195 ? -13.940 -0.693 26.174 1.00 94.00 195 THR A N 1
ATOM 1532 C CA . THR A 1 195 ? -14.539 -2.000 25.876 1.00 94.00 195 THR A CA 1
ATOM 1533 C C . THR A 1 195 ? -13.976 -2.552 24.562 1.00 94.00 195 THR A C 1
ATOM 1535 O O . THR A 1 195 ? -13.561 -1.768 23.700 1.00 94.00 195 THR A O 1
ATOM 1538 N N . PRO A 1 196 ? -14.002 -3.880 24.345 1.00 95.62 196 PRO A N 1
ATOM 1539 C CA . PRO A 1 196 ? -13.613 -4.465 23.061 1.00 95.62 196 PRO A CA 1
ATOM 1540 C C . PRO A 1 196 ? -14.393 -3.888 21.879 1.00 95.62 196 PRO A C 1
ATOM 1542 O O . PRO A 1 196 ? -13.826 -3.619 20.821 1.00 95.62 196 PRO A O 1
ATOM 1545 N N . LEU A 1 197 ? -15.683 -3.608 22.091 1.00 94.81 197 LEU A N 1
ATOM 1546 C CA . LEU A 1 197 ? -16.532 -2.949 21.103 1.00 94.81 197 LEU A CA 1
ATOM 1547 C C . LEU A 1 197 ? -16.045 -1.530 20.784 1.00 94.81 197 LEU A C 1
ATOM 1549 O O . LEU A 1 197 ? -16.005 -1.165 19.615 1.00 94.81 197 LEU A O 1
ATOM 1553 N N . ASN A 1 198 ? -15.629 -0.748 21.785 1.00 92.62 198 ASN A N 1
ATOM 1554 C CA . ASN A 1 198 ? -15.110 0.605 21.564 1.00 92.62 198 ASN A CA 1
ATOM 1555 C C . ASN A 1 198 ? -13.798 0.581 20.770 1.00 92.62 198 ASN A C 1
ATOM 1557 O O . ASN A 1 198 ? -13.594 1.441 19.916 1.00 92.62 198 ASN A O 1
ATOM 1561 N N . ILE A 1 199 ? -12.921 -0.399 21.018 1.00 94.69 199 ILE A N 1
ATOM 1562 C CA . ILE A 1 199 ? -11.688 -0.596 20.237 1.00 94.69 199 ILE A CA 1
ATOM 1563 C C . ILE A 1 199 ? -12.041 -0.947 18.790 1.00 94.69 199 ILE A C 1
ATOM 1565 O O . ILE A 1 199 ? -11.527 -0.319 17.869 1.00 94.69 199 ILE A O 1
ATOM 1569 N N . LEU A 1 200 ? -12.959 -1.896 18.585 1.00 95.88 200 LEU A N 1
ATOM 1570 C CA . LEU A 1 200 ? -13.417 -2.303 17.257 1.00 95.88 200 LEU A CA 1
ATOM 1571 C C . LEU A 1 200 ? -14.062 -1.142 16.487 1.00 95.88 200 LEU A C 1
ATOM 1573 O O . LEU A 1 200 ? -13.747 -0.919 15.322 1.00 95.88 200 LEU A O 1
ATOM 1577 N N . GLN A 1 201 ? -14.935 -0.377 17.140 1.00 94.06 201 GLN A N 1
ATOM 1578 C CA . GLN A 1 201 ? -15.577 0.796 16.551 1.00 94.06 201 GLN A CA 1
ATOM 1579 C C . GLN A 1 201 ? -14.563 1.889 16.224 1.00 94.06 201 GLN A C 1
ATOM 1581 O O . GLN A 1 201 ? -14.685 2.520 15.182 1.00 94.06 201 GLN A O 1
ATOM 1586 N N . SER A 1 202 ? -13.553 2.085 17.076 1.00 92.44 202 SER A N 1
ATOM 1587 C CA . SER A 1 202 ? -12.476 3.051 16.833 1.00 92.44 202 SER A CA 1
ATOM 1588 C C . SER A 1 202 ? -11.600 2.625 15.651 1.00 92.44 202 SER A C 1
ATOM 1590 O O . SER A 1 202 ? -11.253 3.462 14.825 1.00 92.44 202 SER A O 1
ATOM 1592 N N . LEU A 1 203 ? -11.298 1.327 15.530 1.00 95.00 203 LEU A N 1
ATOM 1593 C CA . LEU A 1 203 ? -10.567 0.748 14.399 1.00 95.00 203 LEU A CA 1
ATOM 1594 C C . LEU A 1 203 ? -11.334 0.918 13.081 1.00 95.00 203 LEU A C 1
ATOM 1596 O O . LEU A 1 203 ? -10.760 1.296 12.066 1.00 95.00 203 LEU A O 1
ATOM 1600 N N . LEU A 1 204 ? -12.636 0.629 13.095 1.00 96.06 204 LEU A N 1
ATOM 1601 C CA . LEU A 1 204 ? -13.456 0.517 11.887 1.00 96.06 204 LEU A CA 1
ATOM 1602 C C . LEU A 1 204 ? -14.291 1.758 11.591 1.00 96.06 204 LEU A C 1
ATOM 1604 O O . LEU A 1 204 ? -15.088 1.741 10.656 1.00 96.06 204 LEU A O 1
ATOM 1608 N N . GLN A 1 205 ? -14.122 2.840 12.352 1.00 93.94 205 GLN A N 1
ATOM 1609 C CA . GLN A 1 205 ? -14.970 4.021 12.241 1.00 93.94 205 GLN A CA 1
ATOM 1610 C C . GLN A 1 205 ? -15.026 4.536 10.803 1.00 93.94 205 GLN A C 1
ATOM 1612 O O . GLN A 1 205 ? -16.102 4.669 10.229 1.00 93.94 205 GLN A O 1
ATOM 1617 N N . VAL A 1 206 ? -13.865 4.788 10.201 1.00 92.81 206 VAL A N 1
ATOM 1618 C CA . VAL A 1 206 ? -13.792 5.348 8.846 1.00 92.81 206 VAL A CA 1
ATOM 1619 C C . VAL A 1 206 ? -14.117 4.321 7.779 1.00 92.81 206 VAL A C 1
ATOM 1621 O O . VAL A 1 206 ? -14.726 4.673 6.772 1.00 92.81 206 VAL A O 1
ATOM 1624 N N . ASP A 1 207 ? -13.810 3.054 8.025 1.00 95.38 207 ASP A N 1
ATOM 1625 C CA . ASP A 1 207 ? -14.181 1.972 7.122 1.00 95.38 207 ASP A CA 1
ATOM 1626 C C . ASP A 1 207 ? -15.703 1.807 7.040 1.00 95.38 207 ASP A C 1
ATOM 1628 O O . ASP A 1 207 ? -16.240 1.675 5.944 1.00 95.38 207 ASP A O 1
ATOM 1632 N N . ASN A 1 208 ? -16.420 1.934 8.158 1.00 96.06 208 ASN A N 1
ATOM 1633 C CA . ASN A 1 208 ? -17.883 1.923 8.186 1.00 96.06 208 ASN A CA 1
ATOM 1634 C C . ASN A 1 208 ? -18.484 3.086 7.382 1.00 96.06 208 ASN A C 1
ATOM 1636 O O . ASN A 1 208 ? -19.468 2.895 6.667 1.00 96.06 208 ASN A O 1
ATOM 1640 N N . TYR A 1 209 ? -17.886 4.281 7.445 1.00 94.31 209 TYR A N 1
ATOM 1641 C CA . TYR A 1 209 ? -18.317 5.398 6.597 1.00 94.31 209 TYR A CA 1
ATOM 1642 C C . TYR A 1 209 ? -18.013 5.151 5.121 1.00 94.31 209 TYR A C 1
ATOM 1644 O O . TYR A 1 209 ? -18.834 5.492 4.273 1.00 94.31 209 TYR A O 1
ATOM 1652 N N . MET A 1 210 ? -16.876 4.531 4.797 1.00 94.69 210 MET A N 1
ATOM 1653 C CA . MET A 1 210 ? -16.573 4.134 3.422 1.00 94.69 210 MET A CA 1
ATOM 1654 C C . MET A 1 210 ? -17.602 3.128 2.895 1.00 94.69 210 MET A C 1
ATOM 1656 O O . MET A 1 210 ? -18.096 3.317 1.787 1.00 94.69 210 MET A O 1
ATOM 1660 N N . VAL A 1 211 ? -17.982 2.117 3.685 1.00 96.25 211 VAL A N 1
ATOM 1661 C CA . VAL A 1 211 ? -19.054 1.165 3.331 1.00 96.25 211 VAL A CA 1
ATOM 1662 C C . VAL A 1 211 ? -20.358 1.909 3.040 1.00 96.25 211 VAL A C 1
ATOM 1664 O O . VAL A 1 211 ? -20.912 1.752 1.952 1.00 96.25 211 VAL A O 1
ATOM 1667 N N . LEU A 1 212 ? -20.780 2.805 3.938 1.00 95.62 212 LEU A N 1
ATOM 1668 C CA . LEU A 1 212 ? -21.985 3.621 3.756 1.00 95.62 212 LEU A CA 1
ATOM 1669 C C . LEU A 1 212 ? -21.941 4.451 2.462 1.00 95.62 212 LEU A C 1
ATOM 1671 O O . LEU A 1 212 ? -22.950 4.588 1.776 1.00 95.62 212 LEU A O 1
ATOM 1675 N N . MET A 1 213 ? -20.780 4.996 2.093 1.00 93.44 213 MET A N 1
ATOM 1676 C CA . MET A 1 213 ? -20.629 5.787 0.867 1.00 93.44 213 MET A CA 1
ATOM 1677 C C . MET A 1 213 ? -20.788 4.979 -0.417 1.00 93.44 213 MET A C 1
ATOM 1679 O O . MET A 1 213 ? -21.321 5.497 -1.401 1.00 93.44 213 MET A O 1
ATOM 1683 N N . TYR A 1 214 ? -20.298 3.741 -0.423 1.00 93.88 214 TYR A N 1
ATOM 1684 C CA . TYR A 1 214 ? -20.482 2.835 -1.553 1.00 93.88 214 TYR A CA 1
ATOM 1685 C C . TYR A 1 214 ? -21.905 2.279 -1.605 1.00 93.88 214 TYR A C 1
ATOM 1687 O O . TYR A 1 214 ? -22.435 2.103 -2.697 1.00 93.88 214 TYR A O 1
ATOM 1695 N N . GLU A 1 215 ? -22.536 2.036 -0.455 1.00 94.50 215 GLU A N 1
ATOM 1696 C CA . GLU A 1 215 ? -23.935 1.603 -0.374 1.00 94.50 215 GLU A CA 1
ATOM 1697 C C . GLU A 1 215 ? -24.898 2.699 -0.852 1.00 94.50 215 GLU A C 1
ATOM 1699 O O . GLU A 1 215 ? -25.830 2.425 -1.603 1.00 94.50 215 GLU A O 1
ATOM 1704 N N . ALA A 1 216 ? -24.630 3.954 -0.486 1.00 94.81 216 ALA A N 1
ATOM 1705 C CA . ALA A 1 216 ? -25.407 5.116 -0.909 1.00 94.81 216 ALA A CA 1
ATOM 1706 C C . ALA A 1 216 ? -25.065 5.620 -2.329 1.00 94.81 216 ALA A C 1
ATOM 1708 O O . ALA A 1 216 ? -25.556 6.677 -2.725 1.00 94.81 216 ALA A O 1
ATOM 1709 N N . ASP A 1 217 ? -24.203 4.917 -3.079 1.00 92.75 217 ASP A N 1
ATOM 1710 C CA . ASP A 1 217 ? -23.739 5.285 -4.430 1.00 92.75 217 ASP A CA 1
ATOM 1711 C C . ASP A 1 217 ? -23.179 6.728 -4.544 1.00 92.75 217 ASP A C 1
ATOM 1713 O O . ASP A 1 217 ? -23.157 7.344 -5.617 1.00 92.75 217 ASP A O 1
ATOM 1717 N N . VAL A 1 218 ? -22.645 7.275 -3.443 1.00 91.38 218 VAL A N 1
ATOM 1718 C CA . VAL A 1 218 ? -21.962 8.587 -3.425 1.00 91.38 218 VAL A CA 1
ATOM 1719 C C . VAL A 1 218 ? -20.669 8.521 -4.246 1.00 91.38 218 VAL A C 1
ATOM 1721 O O . VAL A 1 218 ? -20.309 9.463 -4.962 1.00 91.38 218 VAL A O 1
ATOM 1724 N N . ILE A 1 219 ? -19.988 7.375 -4.181 1.00 89.19 219 ILE A N 1
ATOM 1725 C CA . ILE A 1 219 ? -18.830 7.020 -5.011 1.00 89.19 219 ILE A CA 1
ATOM 1726 C C . ILE A 1 219 ? -19.324 6.122 -6.161 1.00 89.19 219 ILE A C 1
ATOM 1728 O O . ILE A 1 219 ? -18.983 4.944 -6.259 1.00 89.19 219 ILE A O 1
ATOM 1732 N N . SER A 1 220 ? -20.212 6.660 -6.997 1.00 86.69 220 SER A N 1
ATOM 1733 C CA . SER A 1 220 ? -20.724 5.991 -8.203 1.00 86.69 220 SER A CA 1
ATOM 1734 C C . SER A 1 220 ? -19.838 6.240 -9.432 1.00 86.69 220 SER A C 1
ATOM 1736 O O . SER A 1 220 ? -18.965 7.105 -9.398 1.00 86.69 220 SER A O 1
ATOM 1738 N N . GLU A 1 221 ? -20.103 5.520 -10.536 1.00 81.19 221 GLU A N 1
ATOM 1739 C CA . GLU A 1 221 ? -19.348 5.597 -11.817 1.00 81.19 221 GLU A CA 1
ATOM 1740 C C . GLU A 1 221 ? -19.321 7.001 -12.446 1.00 81.19 221 GLU A C 1
ATOM 1742 O O . GLU A 1 221 ? -18.521 7.318 -13.320 1.00 81.19 221 GLU A O 1
ATOM 1747 N N . ASN A 1 222 ? -20.225 7.871 -12.001 1.00 85.56 222 ASN A N 1
ATOM 1748 C CA . ASN A 1 222 ? -20.350 9.230 -12.512 1.00 85.56 222 ASN A CA 1
ATOM 1749 C C . ASN A 1 222 ? -19.749 10.272 -11.557 1.00 85.56 222 ASN A C 1
ATOM 1751 O O . ASN A 1 222 ? -19.806 11.471 -11.834 1.00 85.56 222 ASN A O 1
ATOM 1755 N N . SER A 1 223 ? -19.200 9.841 -10.419 1.00 86.62 223 SER A N 1
ATOM 1756 C CA . SER A 1 223 ? -18.626 10.725 -9.412 1.00 86.62 223 SER A CA 1
ATOM 1757 C C . SER A 1 223 ? -17.143 10.973 -9.697 1.00 86.62 223 SER A C 1
ATOM 1759 O O . SER A 1 223 ? -16.397 10.023 -9.937 1.00 86.62 223 SER A O 1
ATOM 1761 N N . PRO A 1 224 ? -16.642 12.219 -9.584 1.00 83.31 224 PRO A N 1
ATOM 1762 C CA . PRO A 1 224 ? -15.206 12.494 -9.692 1.00 83.31 224 PRO A CA 1
ATOM 1763 C C . PRO A 1 224 ? -14.381 11.767 -8.615 1.00 83.31 224 PRO A C 1
ATOM 1765 O O . PRO A 1 224 ? -13.166 11.638 -8.756 1.00 83.31 224 PRO A O 1
ATOM 1768 N N . LEU A 1 225 ? -15.032 11.286 -7.549 1.00 84.12 225 LEU A N 1
ATOM 1769 C CA . LEU A 1 225 ? -14.407 10.500 -6.490 1.00 84.12 225 LEU A CA 1
ATOM 1770 C C . LEU A 1 225 ? -14.075 9.064 -6.912 1.00 84.12 225 LEU A C 1
ATOM 1772 O O . LEU A 1 225 ? -13.245 8.448 -6.252 1.00 84.12 225 LEU A O 1
ATOM 1776 N N . GLU A 1 226 ? -14.661 8.534 -7.992 1.00 86.81 226 GLU A N 1
ATOM 1777 C CA . GLU A 1 226 ? -14.347 7.179 -8.468 1.00 86.81 226 GLU A CA 1
ATOM 1778 C C . GLU A 1 226 ? -12.870 7.036 -8.856 1.00 86.81 226 GLU A C 1
ATOM 1780 O O . GLU A 1 226 ? -12.237 6.015 -8.590 1.00 86.81 226 GLU A O 1
ATOM 1785 N N . TYR A 1 227 ? -12.293 8.089 -9.435 1.00 83.56 227 TYR A N 1
ATOM 1786 C CA . TYR A 1 227 ? -10.885 8.110 -9.829 1.00 83.56 227 TYR A CA 1
ATOM 1787 C C . TYR A 1 227 ? -9.933 8.243 -8.637 1.00 83.56 227 TYR A C 1
ATOM 1789 O O . TYR A 1 227 ? -8.716 8.103 -8.793 1.00 83.56 227 TYR A O 1
ATOM 1797 N N . LEU A 1 228 ? -10.458 8.542 -7.447 1.00 83.88 228 LEU A N 1
ATOM 1798 C CA . LEU A 1 228 ? -9.652 8.706 -6.255 1.00 83.88 228 LEU A CA 1
ATOM 1799 C C . LEU A 1 228 ? -9.402 7.342 -5.606 1.00 83.88 228 LEU A C 1
ATOM 1801 O O . LEU 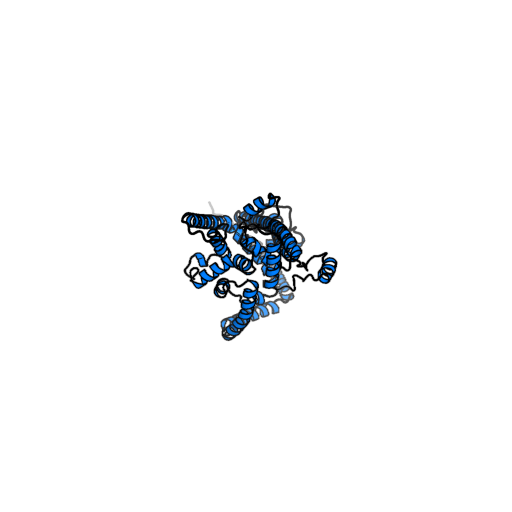A 1 228 ? -10.314 6.565 -5.333 1.00 83.88 228 LEU A O 1
ATOM 1805 N N . HIS A 1 229 ? -8.134 7.050 -5.319 1.00 87.19 229 HIS A N 1
ATOM 1806 C CA . HIS A 1 229 ? -7.774 5.827 -4.609 1.00 87.19 229 HIS A CA 1
ATOM 1807 C C . HIS A 1 229 ? -8.491 5.771 -3.240 1.00 87.19 229 HIS A C 1
ATOM 1809 O O . HIS A 1 229 ? -8.483 6.783 -2.533 1.00 87.19 229 HIS A O 1
ATOM 1815 N N . PRO A 1 230 ? -9.027 4.619 -2.786 1.00 87.31 230 PRO A N 1
ATOM 1816 C CA . PRO A 1 230 ? -9.795 4.542 -1.538 1.00 87.31 230 PRO A CA 1
ATOM 1817 C C . PRO A 1 230 ? -9.066 5.083 -0.301 1.00 87.31 230 PRO A C 1
ATOM 1819 O O . PRO A 1 230 ? -9.665 5.776 0.512 1.00 87.31 230 PRO A O 1
ATOM 1822 N N . LEU A 1 231 ? -7.751 4.856 -0.197 1.00 85.69 231 LEU A N 1
ATOM 1823 C CA . LEU A 1 231 ? -6.925 5.429 0.880 1.00 85.69 231 LEU A CA 1
ATOM 1824 C C . LEU A 1 231 ? -6.902 6.968 0.875 1.00 85.69 231 LEU A C 1
ATOM 1826 O O . LEU A 1 231 ? -6.773 7.594 1.923 1.00 85.69 231 LEU A O 1
ATOM 1830 N N . ALA A 1 232 ? -6.981 7.598 -0.299 1.00 86.56 232 ALA A N 1
ATOM 1831 C CA . ALA A 1 232 ? -7.082 9.049 -0.394 1.00 86.56 232 ALA A CA 1
ATOM 1832 C C . ALA A 1 232 ? -8.482 9.518 0.027 1.00 86.56 232 ALA A C 1
ATOM 1834 O O . ALA A 1 232 ? -8.570 10.489 0.772 1.00 86.56 232 ALA A O 1
ATOM 1835 N N . CYS A 1 233 ? -9.545 8.787 -0.337 1.00 88.50 233 CYS A N 1
ATOM 1836 C CA . CYS A 1 233 ? -10.892 9.031 0.191 1.00 88.50 233 CYS A CA 1
ATOM 1837 C C . CYS A 1 233 ? -10.906 8.951 1.722 1.00 88.50 233 CYS A C 1
ATOM 1839 O O . CYS A 1 233 ? -11.290 9.919 2.366 1.00 88.50 233 CYS A O 1
ATOM 1841 N N . GLN A 1 234 ? -10.398 7.865 2.313 1.00 89.50 234 GLN A N 1
ATOM 1842 C CA . GLN A 1 234 ? -10.291 7.713 3.770 1.00 89.50 234 GLN A CA 1
ATOM 1843 C C . GLN A 1 234 ? -9.533 8.880 4.416 1.00 89.50 234 GLN A C 1
ATOM 1845 O O . GLN A 1 234 ? -9.992 9.440 5.405 1.00 89.50 234 GLN A O 1
ATOM 1850 N N . LYS A 1 235 ? -8.401 9.310 3.839 1.00 87.06 235 LYS A N 1
ATOM 1851 C CA . LYS A 1 235 ? -7.644 10.469 4.344 1.00 87.06 235 LYS A CA 1
ATOM 1852 C C . LYS A 1 235 ? -8.432 11.773 4.276 1.00 87.06 235 LYS A C 1
ATOM 1854 O O . LYS A 1 235 ? -8.297 12.592 5.177 1.00 87.06 235 LYS A O 1
ATOM 1859 N N . LEU A 1 236 ? -9.227 11.978 3.229 1.00 87.50 236 LEU A N 1
ATOM 1860 C CA . LEU A 1 236 ? -10.121 13.131 3.141 1.00 87.50 236 LEU A CA 1
ATOM 1861 C C . LEU A 1 236 ? -11.248 13.033 4.171 1.00 87.50 236 LEU A C 1
ATOM 1863 O O . LEU A 1 236 ? -11.578 14.043 4.784 1.00 87.50 236 LEU A O 1
ATOM 1867 N N . PHE A 1 237 ? -11.780 11.834 4.418 1.00 87.81 237 PHE A N 1
ATOM 1868 C CA . PHE A 1 237 ? -12.787 11.611 5.454 1.00 87.81 237 PHE A CA 1
ATOM 1869 C C . PHE A 1 237 ? -12.256 11.860 6.853 1.00 87.81 237 PHE A C 1
ATOM 1871 O O . PHE A 1 237 ? -12.940 12.501 7.641 1.00 87.81 237 PHE A O 1
ATOM 1878 N N . ASN A 1 238 ? -11.012 11.469 7.128 1.00 87.44 238 ASN A N 1
ATOM 1879 C CA . ASN A 1 238 ? -10.348 11.745 8.400 1.00 87.44 238 ASN A CA 1
ATOM 1880 C C . ASN A 1 238 ? -10.344 13.241 8.759 1.00 87.44 238 ASN A C 1
ATOM 1882 O O . ASN A 1 238 ? -10.308 13.569 9.934 1.00 87.44 238 ASN A O 1
ATOM 1886 N N . LEU A 1 239 ? -10.420 14.150 7.779 1.00 88.06 239 LEU A N 1
ATOM 1887 C CA . LEU A 1 239 ? -10.463 15.597 8.026 1.00 88.06 239 LEU A CA 1
ATOM 1888 C C . LEU A 1 239 ? -11.802 16.094 8.587 1.00 88.06 239 LEU A C 1
ATOM 1890 O O . LEU A 1 239 ? -11.854 17.223 9.072 1.00 88.06 239 LEU A O 1
ATOM 1894 N N . PHE A 1 240 ? -12.872 15.304 8.470 1.00 89.44 240 PHE A N 1
ATOM 1895 C CA . PHE A 1 240 ? -14.178 15.621 9.053 1.00 89.44 240 PHE A CA 1
ATOM 1896 C C . PHE A 1 240 ? -14.286 15.202 10.521 1.00 89.44 240 PHE A C 1
ATOM 1898 O O . PHE A 1 240 ? -15.202 15.655 11.206 1.00 89.44 240 PHE A O 1
ATOM 1905 N N . PHE A 1 241 ? -13.371 14.354 10.992 1.00 88.75 241 PHE A N 1
ATOM 1906 C CA . PHE A 1 241 ? -13.311 13.939 12.386 1.00 88.75 241 PHE A CA 1
ATOM 1907 C C . PHE A 1 241 ? -12.474 14.937 13.183 1.00 88.75 241 PHE A C 1
ATOM 1909 O O . PHE A 1 241 ? -11.405 15.367 12.744 1.00 88.75 241 PHE A O 1
ATOM 1916 N N . ASN A 1 242 ? -12.980 15.320 14.349 1.00 86.06 242 ASN A N 1
ATOM 1917 C CA . ASN A 1 242 ? -12.215 16.077 15.332 1.00 86.06 242 ASN A CA 1
ATOM 1918 C C . ASN A 1 242 ? -11.302 15.145 16.158 1.00 86.06 242 ASN A C 1
ATOM 1920 O O . ASN A 1 242 ? -11.318 13.926 15.987 1.00 86.06 242 ASN A O 1
ATOM 1924 N N . ASP A 1 243 ? -10.537 15.712 17.093 1.00 80.50 243 ASP A N 1
ATOM 1925 C CA . ASP A 1 243 ? -9.633 14.953 17.977 1.00 80.50 243 ASP A CA 1
ATOM 1926 C C . ASP A 1 243 ? -10.368 13.946 18.890 1.00 80.50 243 ASP A C 1
ATOM 1928 O O . ASP A 1 243 ? -9.751 13.045 19.459 1.00 80.50 243 ASP A O 1
ATOM 1932 N N . TYR A 1 244 ? -11.692 14.078 19.020 1.00 79.56 244 TYR A N 1
ATOM 1933 C CA . TYR A 1 244 ? -12.566 13.166 19.761 1.00 79.56 244 TYR A CA 1
ATOM 1934 C C . TYR A 1 244 ? -13.235 12.117 18.867 1.00 79.56 244 TYR A C 1
ATOM 1936 O O . TYR A 1 244 ? -14.082 11.363 19.345 1.00 79.56 244 TYR A O 1
ATOM 1944 N N . ASN A 1 245 ? -12.847 12.037 17.589 1.00 81.06 245 ASN A N 1
ATOM 1945 C CA . ASN A 1 245 ? -13.444 11.153 16.593 1.00 81.06 245 ASN A CA 1
ATOM 1946 C C . ASN A 1 245 ? -14.953 11.401 16.384 1.00 81.06 245 ASN A C 1
ATOM 1948 O O . ASN A 1 245 ? -15.697 10.500 16.002 1.00 81.06 245 ASN A O 1
ATOM 1952 N N . GLU A 1 246 ? -15.424 12.629 16.587 1.00 86.06 246 GLU A N 1
ATOM 1953 C CA . GLU A 1 246 ? -16.784 13.061 16.258 1.00 86.06 246 GLU A CA 1
ATOM 1954 C C . GLU A 1 246 ? -16.786 13.834 14.934 1.00 86.06 246 GLU A C 1
ATOM 1956 O O . GLU A 1 246 ? -15.827 14.537 14.605 1.00 86.06 246 GLU A O 1
ATOM 1961 N N . ILE A 1 247 ? -17.870 13.711 14.162 1.00 88.19 247 ILE A N 1
ATOM 1962 C CA . ILE A 1 247 ? -18.017 14.450 12.903 1.00 88.19 247 ILE A CA 1
ATOM 1963 C C . ILE A 1 247 ? -18.381 15.898 13.219 1.00 88.19 247 ILE A C 1
ATOM 1965 O O . ILE A 1 247 ? -19.486 16.187 13.678 1.00 88.19 247 ILE A O 1
ATOM 1969 N N . GLU A 1 248 ? -17.478 16.822 12.903 1.00 87.38 248 GLU A N 1
ATOM 1970 C CA . GLU A 1 248 ? -17.736 18.252 13.029 1.00 87.38 248 GLU A CA 1
ATOM 1971 C C . GLU A 1 248 ? -18.214 18.823 11.687 1.00 87.38 248 GLU A C 1
ATOM 1973 O O . GLU A 1 248 ? -17.423 19.146 10.794 1.00 87.38 248 GLU A O 1
ATOM 1978 N N . TYR A 1 249 ? -19.533 18.976 11.533 1.00 86.19 249 TYR A N 1
ATOM 1979 C CA . TYR A 1 249 ? -20.103 19.648 10.366 1.00 86.19 249 TYR A CA 1
ATOM 1980 C C . TYR A 1 249 ? -20.122 21.167 10.571 1.00 86.19 249 TYR A C 1
ATOM 1982 O O . TYR A 1 249 ? -21.108 21.751 11.020 1.00 86.19 249 TYR A O 1
ATOM 1990 N N . SER A 1 250 ? -19.013 21.819 10.228 1.00 92.19 250 SER A N 1
ATOM 1991 C CA . SER A 1 250 ? -18.885 23.276 10.226 1.00 92.19 250 SER A CA 1
ATOM 1992 C C . SER A 1 250 ? -18.439 23.790 8.851 1.00 92.19 250 SER A C 1
ATOM 1994 O O . SER A 1 250 ? -17.760 23.105 8.078 1.00 92.19 250 SER A O 1
ATOM 1996 N N . SER A 1 251 ? -18.835 25.020 8.504 1.00 91.94 251 SER A N 1
ATOM 1997 C CA . SER A 1 251 ? -18.419 25.658 7.242 1.00 91.94 251 SER A CA 1
ATOM 1998 C C . SER A 1 251 ? -16.894 25.797 7.151 1.00 91.94 251 SER A C 1
ATOM 2000 O O . SER A 1 251 ? -16.318 25.694 6.066 1.00 91.94 251 SER A O 1
ATOM 2002 N N . THR A 1 252 ? -16.231 25.955 8.297 1.00 90.88 252 THR A N 1
ATOM 2003 C CA . THR A 1 252 ? -14.774 25.970 8.453 1.00 90.88 252 THR A CA 1
ATOM 2004 C C . THR A 1 252 ? -14.145 24.619 8.108 1.00 90.88 252 THR A C 1
ATOM 2006 O O . THR A 1 252 ? -13.165 24.599 7.359 1.00 90.88 252 THR A O 1
ATOM 2009 N N . THR A 1 253 ? -14.719 23.495 8.556 1.00 89.12 253 THR A N 1
ATOM 2010 C CA . THR A 1 253 ? -14.269 22.142 8.173 1.00 89.12 253 THR A CA 1
ATOM 2011 C C . THR A 1 253 ? -14.379 21.928 6.668 1.00 89.12 253 THR A C 1
ATOM 2013 O O . THR A 1 253 ? -13.429 21.471 6.035 1.00 89.12 253 THR A O 1
ATOM 2016 N N . LEU A 1 254 ? -15.479 22.354 6.043 1.00 90.12 254 LEU A N 1
ATOM 2017 C CA . LEU A 1 254 ? -15.657 22.216 4.596 1.00 90.12 254 LEU A CA 1
ATOM 2018 C C . LEU A 1 254 ? -14.629 23.032 3.792 1.00 90.12 254 LEU A C 1
ATOM 2020 O O . LEU A 1 254 ? -14.096 22.545 2.792 1.00 90.12 254 LEU A O 1
ATOM 2024 N N . ILE A 1 255 ? -14.306 24.253 4.230 1.00 92.00 255 ILE A N 1
ATOM 2025 C CA . ILE A 1 255 ? -13.234 25.062 3.625 1.00 92.00 255 ILE A CA 1
ATOM 2026 C C . ILE A 1 255 ? -11.878 24.373 3.809 1.00 92.00 255 ILE A C 1
ATOM 2028 O O . ILE A 1 255 ? -11.108 24.284 2.853 1.00 92.00 255 ILE A O 1
ATOM 2032 N N . ARG A 1 256 ? -11.596 23.834 5.002 1.00 89.56 256 ARG A N 1
ATOM 2033 C CA . ARG A 1 256 ? -10.360 23.093 5.285 1.00 89.56 256 ARG A CA 1
ATOM 2034 C C . ARG A 1 256 ? -10.209 21.893 4.353 1.00 89.56 256 ARG A C 1
ATOM 2036 O O . ARG A 1 256 ? -9.166 21.760 3.720 1.00 89.56 256 ARG A O 1
ATOM 2043 N N . VAL A 1 257 ? -11.248 21.070 4.208 1.00 89.00 257 VAL A N 1
ATOM 2044 C CA . VAL A 1 257 ? -11.246 19.909 3.304 1.00 89.00 257 VAL A CA 1
ATOM 2045 C C . VAL A 1 257 ? -10.980 20.349 1.867 1.00 89.00 257 VAL A C 1
ATOM 2047 O O . VAL A 1 257 ? -10.084 19.805 1.227 1.00 89.00 257 VAL A O 1
ATOM 2050 N N . LYS A 1 258 ? -11.672 21.383 1.369 1.00 90.62 258 LYS A N 1
ATOM 2051 C CA . LYS A 1 258 ? -11.438 21.930 0.020 1.00 90.62 258 LYS A CA 1
ATOM 2052 C C . LYS A 1 258 ? -9.994 22.388 -0.182 1.00 90.62 258 LYS A C 1
ATOM 2054 O O . LYS A 1 258 ? -9.392 22.066 -1.204 1.00 90.62 258 LYS A O 1
ATOM 2059 N N . MET A 1 259 ? -9.427 23.101 0.791 1.00 91.38 259 MET A N 1
ATOM 2060 C CA . MET A 1 259 ? -8.037 23.561 0.730 1.00 91.38 259 MET A CA 1
ATOM 2061 C C . MET A 1 259 ? -7.048 22.395 0.755 1.00 91.38 259 MET A C 1
ATOM 2063 O O . MET A 1 259 ? -6.068 22.423 0.016 1.00 91.38 259 MET A O 1
ATOM 2067 N N . VAL A 1 260 ? -7.312 21.349 1.542 1.00 88.75 260 VAL A N 1
ATOM 2068 C CA . VAL A 1 260 ? -6.473 20.143 1.566 1.00 88.75 260 VAL A CA 1
ATOM 2069 C C . VAL A 1 260 ? -6.565 19.382 0.245 1.00 88.75 260 VAL A C 1
ATOM 2071 O O . VAL A 1 260 ? -5.527 18.994 -0.281 1.00 88.75 260 VAL A O 1
ATOM 2074 N N . VAL A 1 261 ? -7.757 19.217 -0.336 1.00 88.44 261 VAL A N 1
ATOM 2075 C CA . VAL A 1 261 ? -7.931 18.600 -1.665 1.00 88.44 261 VAL A CA 1
ATOM 2076 C C . VAL A 1 261 ? -7.168 19.388 -2.728 1.00 88.44 261 VAL A C 1
ATOM 2078 O O . VAL A 1 261 ? -6.445 18.793 -3.528 1.00 88.44 261 VAL A O 1
ATOM 2081 N N . LEU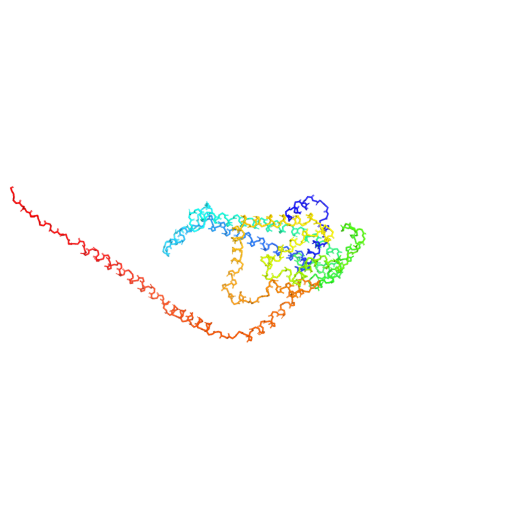 A 1 262 ? -7.281 20.719 -2.723 1.00 91.06 262 LEU A N 1
ATOM 2082 C CA . LEU A 1 262 ? -6.581 21.582 -3.673 1.00 91.06 262 LEU A CA 1
ATOM 2083 C C . LEU A 1 262 ? -5.060 21.488 -3.503 1.00 91.06 262 LEU A C 1
ATOM 2085 O O . LEU A 1 262 ? -4.348 21.291 -4.485 1.00 91.06 262 LEU A O 1
ATOM 2089 N N . ALA A 1 263 ? -4.564 21.570 -2.267 1.00 90.19 263 ALA A N 1
ATOM 2090 C CA . ALA A 1 263 ? -3.140 21.454 -1.966 1.00 90.19 263 ALA A CA 1
ATOM 2091 C C . ALA A 1 263 ? -2.591 20.069 -2.340 1.00 90.19 263 ALA A C 1
ATOM 2093 O O . ALA A 1 263 ? -1.533 19.969 -2.958 1.00 90.19 263 ALA A O 1
ATOM 2094 N N . TYR A 1 264 ? -3.329 19.003 -2.023 1.00 87.19 264 TYR A N 1
ATOM 2095 C CA . TYR A 1 264 ? -2.983 17.631 -2.386 1.00 87.19 264 TYR A CA 1
ATOM 2096 C C . TYR A 1 264 ? -2.936 17.451 -3.905 1.00 87.19 264 TYR A C 1
ATOM 2098 O O . TYR A 1 264 ? -1.981 16.870 -4.416 1.00 87.19 264 TYR A O 1
ATOM 2106 N N . SER A 1 265 ? -3.912 17.999 -4.631 1.00 87.94 265 SER A N 1
ATOM 2107 C CA . SER A 1 265 ? -3.965 17.946 -6.097 1.00 87.94 265 SER A CA 1
ATOM 2108 C C . SER A 1 265 ? -2.812 18.725 -6.731 1.00 87.94 265 SER A C 1
ATOM 2110 O O . SER A 1 265 ? -2.121 18.198 -7.599 1.00 87.94 265 SER A O 1
ATOM 2112 N N . ALA A 1 266 ? -2.540 19.943 -6.254 1.00 92.44 266 ALA A N 1
ATOM 2113 C CA . ALA A 1 266 ? -1.416 20.755 -6.714 1.00 92.44 266 ALA A CA 1
ATOM 2114 C C . ALA A 1 266 ? -0.072 20.054 -6.465 1.00 92.44 266 ALA A C 1
ATOM 2116 O O . ALA A 1 266 ? 0.778 20.014 -7.353 1.00 92.44 266 ALA A O 1
ATOM 2117 N N . PHE A 1 267 ? 0.095 19.434 -5.294 1.00 90.31 267 PHE A N 1
ATOM 2118 C CA . PHE A 1 267 ? 1.267 18.624 -4.977 1.00 90.31 267 PHE A CA 1
ATOM 2119 C C . PHE A 1 267 ? 1.395 17.420 -5.922 1.00 90.31 267 PHE A C 1
ATOM 2121 O O . PHE A 1 267 ? 2.464 17.192 -6.477 1.00 90.31 267 PHE A O 1
ATOM 2128 N N . HIS A 1 268 ? 0.314 16.678 -6.177 1.00 87.44 268 HIS A N 1
ATOM 2129 C CA . HIS A 1 268 ? 0.353 15.532 -7.093 1.00 87.44 268 HIS A CA 1
ATOM 2130 C C . HIS A 1 268 ? 0.689 15.938 -8.524 1.00 87.44 268 HIS A C 1
ATOM 2132 O O . HIS A 1 268 ? 1.455 15.237 -9.172 1.00 87.44 268 HIS A O 1
ATOM 2138 N N . ILE A 1 269 ? 0.175 17.073 -9.002 1.00 93.06 269 ILE A N 1
ATOM 2139 C CA . ILE A 1 269 ? 0.509 17.605 -10.328 1.00 93.06 269 ILE A CA 1
ATOM 2140 C C . ILE A 1 269 ? 1.986 18.012 -10.381 1.00 93.06 269 ILE A C 1
ATOM 2142 O O . ILE A 1 269 ? 2.692 17.618 -11.307 1.00 93.06 269 ILE A O 1
ATOM 2146 N N . ALA A 1 270 ? 2.479 18.739 -9.373 1.00 93.62 270 ALA A N 1
ATOM 2147 C CA . ALA A 1 270 ? 3.874 19.178 -9.310 1.00 93.62 270 ALA A CA 1
ATOM 2148 C C . ALA A 1 270 ? 4.863 18.000 -9.246 1.00 93.62 270 ALA A C 1
ATOM 2150 O O . ALA A 1 270 ? 5.929 18.047 -9.858 1.00 93.62 270 ALA A O 1
ATOM 2151 N N . PHE A 1 271 ? 4.499 16.925 -8.543 1.00 92.56 271 PHE A N 1
ATOM 2152 C CA . PHE A 1 271 ? 5.335 15.739 -8.359 1.00 92.56 271 PHE A CA 1
ATOM 2153 C C . PHE A 1 271 ? 4.947 14.558 -9.260 1.00 92.56 271 PHE A C 1
ATOM 2155 O O . PHE A 1 271 ? 5.481 13.462 -9.078 1.00 92.56 271 PHE A O 1
ATOM 2162 N N . LEU A 1 272 ? 4.071 14.757 -10.253 1.00 92.44 272 LEU A N 1
ATOM 2163 C CA . LEU A 1 272 ? 3.507 13.673 -11.065 1.00 92.44 272 LEU A CA 1
ATOM 2164 C C . LEU A 1 272 ? 4.596 12.820 -11.717 1.00 92.44 272 LEU A C 1
ATOM 2166 O O . LEU A 1 272 ? 4.548 11.595 -11.638 1.00 92.44 272 LEU A O 1
ATOM 2170 N N . LEU A 1 273 ? 5.601 13.470 -12.312 1.00 94.00 273 LEU A N 1
ATOM 2171 C CA . LEU A 1 273 ? 6.723 12.787 -12.955 1.00 94.00 273 LEU A CA 1
ATOM 2172 C C . LEU A 1 273 ? 7.475 11.889 -11.964 1.00 94.00 273 LEU A C 1
ATOM 2174 O O . LEU A 1 273 ? 7.731 10.726 -12.260 1.00 94.00 273 LEU A O 1
ATOM 2178 N N . PHE A 1 274 ? 7.792 12.407 -10.777 1.00 93.56 274 PHE A N 1
ATOM 2179 C CA . PHE A 1 274 ? 8.529 11.672 -9.747 1.00 93.56 274 PHE A CA 1
ATOM 2180 C C . PHE A 1 274 ? 7.716 10.496 -9.199 1.00 93.56 274 PHE A C 1
ATOM 2182 O O . PHE A 1 274 ? 8.243 9.393 -9.066 1.00 93.56 274 PHE A O 1
ATOM 2189 N N . VAL A 1 275 ? 6.426 10.712 -8.918 1.00 90.06 275 VAL A N 1
ATOM 2190 C CA . VAL A 1 275 ? 5.521 9.666 -8.422 1.00 90.06 275 VAL A CA 1
ATOM 2191 C C . VAL A 1 275 ? 5.337 8.575 -9.471 1.00 90.06 275 VAL A C 1
ATOM 2193 O O . VAL A 1 275 ? 5.407 7.397 -9.131 1.00 90.06 275 VAL A O 1
ATOM 2196 N N . LEU A 1 276 ? 5.140 8.940 -10.740 1.00 94.19 276 LEU A N 1
ATOM 2197 C CA . LEU A 1 276 ? 4.955 7.983 -11.828 1.00 94.19 276 LEU A CA 1
ATOM 2198 C C . LEU A 1 276 ? 6.213 7.146 -12.050 1.00 94.19 276 LEU A C 1
ATOM 2200 O O . LEU A 1 276 ? 6.120 5.923 -12.098 1.00 94.19 276 LEU A O 1
ATOM 2204 N N . VAL A 1 277 ? 7.384 7.783 -12.121 1.00 92.69 277 VAL A N 1
ATOM 2205 C CA . VAL A 1 277 ? 8.671 7.088 -12.265 1.00 92.69 277 VAL A CA 1
ATOM 2206 C C . VAL A 1 277 ? 8.882 6.103 -11.119 1.00 92.69 277 VAL A C 1
ATOM 2208 O O . VAL A 1 277 ? 9.162 4.932 -11.363 1.00 92.69 277 VAL A O 1
ATOM 2211 N N . TYR A 1 278 ? 8.673 6.540 -9.877 1.00 92.88 278 TYR A N 1
ATOM 2212 C CA . TYR A 1 278 ? 8.796 5.668 -8.714 1.00 92.88 278 TYR A CA 1
ATOM 2213 C C . TYR A 1 278 ? 7.806 4.498 -8.742 1.00 92.88 278 TYR A C 1
ATOM 2215 O O . TYR A 1 278 ? 8.201 3.359 -8.503 1.00 92.88 278 TYR A O 1
ATOM 2223 N N . ARG A 1 279 ? 6.528 4.755 -9.052 1.00 93.19 279 ARG A N 1
ATOM 2224 C CA . ARG A 1 279 ? 5.494 3.712 -9.137 1.00 93.19 279 ARG A CA 1
ATOM 2225 C C . ARG A 1 279 ? 5.842 2.684 -10.205 1.00 93.19 279 ARG A C 1
ATOM 2227 O O . ARG A 1 279 ? 5.794 1.496 -9.914 1.00 93.19 279 ARG A O 1
ATOM 2234 N N . VAL A 1 280 ? 6.247 3.126 -11.395 1.00 94.50 280 VAL A N 1
ATOM 2235 C CA . VAL A 1 280 ? 6.668 2.235 -12.484 1.00 94.50 280 VAL A CA 1
ATOM 2236 C C . VAL A 1 280 ? 7.878 1.408 -12.066 1.00 94.50 280 VAL A C 1
ATOM 2238 O O . VAL A 1 280 ? 7.857 0.196 -12.248 1.00 94.50 280 VAL A O 1
ATOM 2241 N N . LEU A 1 281 ? 8.896 2.028 -11.465 1.00 92.75 281 LEU A N 1
ATOM 2242 C CA . LEU A 1 281 ? 10.088 1.325 -10.993 1.00 92.75 281 LEU A CA 1
ATOM 2243 C C . LEU A 1 281 ? 9.746 0.281 -9.928 1.00 92.75 281 LEU A C 1
ATOM 2245 O O . LEU A 1 281 ? 10.107 -0.880 -10.096 1.00 92.75 281 LEU A O 1
ATOM 2249 N N . ARG A 1 282 ? 9.006 0.662 -8.877 1.00 93.06 282 ARG A N 1
ATOM 2250 C CA . ARG A 1 282 ? 8.605 -0.245 -7.790 1.00 93.06 282 ARG A CA 1
ATOM 2251 C C . ARG A 1 282 ? 7.766 -1.401 -8.331 1.00 93.06 282 ARG A C 1
ATOM 2253 O O . ARG A 1 282 ? 8.101 -2.552 -8.075 1.00 93.06 282 ARG A O 1
ATOM 2260 N N . THR A 1 283 ? 6.740 -1.121 -9.137 1.00 92.94 283 THR A N 1
ATOM 2261 C CA . THR A 1 283 ? 5.901 -2.150 -9.774 1.00 92.94 283 THR A CA 1
ATOM 2262 C C . THR A 1 283 ? 6.728 -3.064 -10.677 1.00 92.94 283 THR A C 1
ATOM 2264 O O . THR A 1 283 ? 6.595 -4.281 -10.586 1.00 92.94 283 THR A O 1
ATOM 2267 N N . ALA A 1 284 ? 7.622 -2.517 -11.503 1.00 92.50 284 ALA A N 1
ATOM 2268 C CA . ALA A 1 284 ? 8.492 -3.325 -12.348 1.00 92.50 284 ALA A CA 1
ATOM 2269 C C . ALA A 1 284 ? 9.384 -4.240 -11.503 1.00 92.50 284 ALA A C 1
ATOM 2271 O O . ALA A 1 284 ? 9.443 -5.431 -11.773 1.00 92.50 284 ALA A O 1
ATOM 2272 N N . THR A 1 285 ? 10.025 -3.740 -10.446 1.00 90.38 285 THR A N 1
ATOM 2273 C CA . THR A 1 285 ? 10.896 -4.577 -9.607 1.00 90.38 285 THR A CA 1
ATOM 2274 C C . THR A 1 285 ? 10.143 -5.620 -8.794 1.00 90.38 285 THR A C 1
ATOM 2276 O O . THR A 1 285 ? 10.643 -6.730 -8.644 1.00 90.38 285 THR A O 1
ATOM 2279 N N . THR A 1 286 ? 8.948 -5.295 -8.297 1.00 90.19 286 THR A N 1
ATOM 2280 C CA . THR A 1 286 ? 8.140 -6.228 -7.505 1.00 90.19 286 THR A CA 1
ATOM 2281 C C . THR A 1 286 ? 7.571 -7.341 -8.379 1.00 90.19 286 THR A C 1
ATOM 2283 O O . THR A 1 286 ? 7.658 -8.503 -8.005 1.00 90.19 286 THR A O 1
ATOM 2286 N N . TYR A 1 287 ? 7.043 -7.011 -9.562 1.00 91.88 287 TYR A N 1
ATOM 2287 C CA . TYR A 1 287 ? 6.304 -7.974 -10.385 1.00 91.88 287 TYR A CA 1
ATOM 2288 C C . TYR A 1 287 ? 7.099 -8.555 -11.562 1.00 91.88 287 TYR A C 1
ATOM 2290 O O . TYR A 1 287 ? 6.619 -9.489 -12.199 1.00 91.88 287 TYR A O 1
ATOM 2298 N N . ALA A 1 288 ? 8.306 -8.067 -11.882 1.00 89.62 288 ALA A N 1
ATOM 2299 C CA . ALA A 1 288 ? 9.087 -8.609 -13.005 1.00 89.62 288 ALA A CA 1
ATOM 2300 C C . ALA A 1 288 ? 9.461 -10.086 -12.818 1.00 89.62 288 ALA A C 1
ATOM 2302 O O . ALA A 1 288 ? 9.489 -10.835 -13.797 1.00 89.62 288 ALA A O 1
ATOM 2303 N N . GLY A 1 289 ? 9.742 -10.507 -11.580 1.00 88.88 289 GLY A N 1
ATOM 2304 C CA . GLY A 1 289 ? 10.028 -11.906 -11.258 1.00 88.88 289 GLY A CA 1
ATOM 2305 C C . GLY A 1 289 ? 8.829 -12.801 -11.558 1.00 88.88 289 GLY A C 1
ATOM 2306 O O . GLY A 1 289 ? 8.946 -13.740 -12.345 1.00 88.88 289 GLY A O 1
ATOM 2307 N N . ASP A 1 290 ? 7.669 -12.446 -11.007 1.00 88.81 290 ASP A N 1
ATOM 2308 C CA . ASP A 1 290 ? 6.421 -13.200 -11.165 1.00 88.81 290 ASP A CA 1
ATOM 2309 C C . ASP A 1 290 ? 5.918 -13.199 -12.609 1.00 88.81 290 ASP A C 1
ATOM 2311 O O . ASP A 1 290 ? 5.510 -14.237 -13.127 1.00 88.81 290 ASP A O 1
ATOM 2315 N N . ALA A 1 291 ? 6.025 -12.065 -13.307 1.00 90.81 291 ALA A N 1
ATOM 2316 C CA . ALA A 1 291 ? 5.669 -11.970 -14.719 1.00 90.81 291 ALA A CA 1
ATOM 2317 C C . ALA A 1 291 ? 6.520 -12.908 -15.593 1.00 90.81 291 ALA A C 1
ATOM 2319 O O . ALA A 1 291 ? 6.022 -13.437 -16.589 1.00 90.81 291 ALA A O 1
ATOM 2320 N N . ARG A 1 292 ? 7.789 -13.139 -15.224 1.00 90.88 292 ARG A N 1
ATOM 2321 C CA . ARG A 1 292 ? 8.698 -14.035 -15.950 1.00 90.88 292 ARG A CA 1
ATOM 2322 C C . ARG A 1 292 ? 8.497 -15.505 -15.589 1.00 90.88 292 ARG A C 1
ATOM 2324 O O . ARG A 1 292 ? 8.547 -16.345 -16.484 1.00 90.88 292 ARG A O 1
ATOM 2331 N N . THR A 1 293 ? 8.341 -15.831 -14.308 1.00 93.56 293 THR A N 1
ATOM 2332 C CA . THR A 1 293 ? 8.274 -17.225 -13.838 1.00 93.56 293 THR A CA 1
ATOM 2333 C C . THR A 1 293 ? 6.872 -17.806 -13.970 1.00 93.56 293 THR A C 1
ATOM 2335 O O . THR A 1 293 ? 6.724 -18.936 -14.425 1.00 93.56 293 THR A O 1
ATOM 2338 N N . ASN A 1 294 ? 5.843 -17.025 -13.636 1.00 91.38 294 ASN A N 1
ATOM 2339 C CA . ASN A 1 294 ? 4.459 -17.468 -13.528 1.00 91.38 294 ASN A CA 1
ATOM 2340 C C . ASN A 1 294 ? 3.491 -16.431 -14.124 1.00 91.38 294 ASN A C 1
ATOM 2342 O O . ASN A 1 294 ? 2.575 -15.949 -13.466 1.00 91.38 294 ASN A O 1
ATOM 2346 N N . PHE A 1 295 ? 3.612 -16.134 -15.421 1.00 88.00 295 PHE A N 1
ATOM 2347 C CA . PHE A 1 295 ? 2.712 -15.184 -16.097 1.00 88.00 295 PHE A CA 1
ATOM 2348 C C . PHE A 1 295 ? 1.213 -15.504 -15.913 1.00 88.00 295 PHE A C 1
ATOM 2350 O O . PHE A 1 295 ? 0.370 -14.612 -15.895 1.00 88.00 295 PHE A O 1
ATOM 2357 N N . ARG A 1 296 ? 0.859 -16.788 -15.749 1.00 86.88 296 ARG A N 1
ATOM 2358 C CA . ARG A 1 296 ? -0.527 -17.193 -15.481 1.00 86.88 296 ARG A CA 1
ATOM 2359 C C . ARG A 1 296 ? -1.012 -16.734 -14.108 1.00 86.88 296 ARG A C 1
ATOM 2361 O O . ARG A 1 296 ? -2.177 -16.363 -14.016 1.00 86.88 296 ARG A O 1
ATOM 2368 N N . THR A 1 297 ? -0.158 -16.754 -13.081 1.00 86.12 297 THR A N 1
ATOM 2369 C CA . THR A 1 297 ? -0.573 -16.300 -11.750 1.00 86.12 297 THR A CA 1
ATOM 2370 C C . THR A 1 297 ? -0.762 -14.793 -11.716 1.00 86.12 297 THR A C 1
ATOM 2372 O O . THR A 1 297 ? -1.717 -14.316 -11.117 1.00 86.12 297 THR A O 1
ATOM 2375 N N . PHE A 1 298 ? 0.064 -14.059 -12.465 1.00 84.50 298 PHE A N 1
ATOM 2376 C CA . PHE A 1 298 ? -0.088 -12.619 -12.677 1.00 84.50 298 PHE A CA 1
ATOM 2377 C C . PHE A 1 298 ? -1.429 -12.237 -13.334 1.00 84.50 298 PHE A C 1
ATOM 2379 O O . PHE A 1 298 ? -1.933 -11.138 -13.135 1.00 84.50 298 PHE A O 1
ATOM 2386 N N . LEU A 1 299 ? -2.022 -13.146 -14.114 1.00 87.38 299 LEU A N 1
ATOM 2387 C CA . LEU A 1 299 ? -3.330 -12.958 -14.749 1.00 87.38 299 LEU A CA 1
ATOM 2388 C C . LEU A 1 299 ? -4.505 -13.486 -13.913 1.00 87.38 299 LEU A C 1
ATOM 2390 O O . LEU A 1 299 ? -5.630 -13.535 -14.426 1.00 87.38 299 LEU A O 1
ATOM 2394 N N . HIS A 1 300 ? -4.282 -13.920 -12.667 1.00 89.25 300 HIS A N 1
ATOM 2395 C CA . HIS A 1 300 ? -5.402 -14.278 -11.806 1.00 89.25 300 HIS A CA 1
ATOM 2396 C C . HIS A 1 300 ? -6.312 -13.072 -11.597 1.00 89.25 300 HIS A C 1
ATOM 2398 O O . HIS A 1 300 ? -5.884 -11.925 -11.494 1.00 89.25 300 HIS A O 1
ATOM 2404 N N . ARG A 1 301 ? -7.613 -13.354 -11.600 1.00 92.38 301 ARG A N 1
ATOM 2405 C CA . ARG A 1 301 ? -8.629 -12.348 -11.331 1.00 92.38 301 ARG A CA 1
ATOM 2406 C C . ARG A 1 301 ? -8.624 -12.083 -9.836 1.00 92.38 301 ARG A C 1
ATOM 2408 O O . ARG A 1 301 ? -8.636 -13.027 -9.054 1.00 92.38 301 ARG A O 1
ATOM 2415 N N . GLU A 1 302 ? -8.655 -10.815 -9.471 1.00 94.94 302 GLU A N 1
ATOM 2416 C CA . GLU A 1 302 ? -8.829 -10.373 -8.095 1.00 94.94 302 GLU A CA 1
ATOM 2417 C C . GLU A 1 302 ? -10.092 -9.522 -7.990 1.00 94.94 302 GLU A C 1
ATOM 2419 O O . GLU A 1 302 ? -10.552 -8.927 -8.972 1.00 94.94 302 GLU A O 1
ATOM 2424 N N . TRP A 1 303 ? -10.651 -9.437 -6.785 1.00 96.12 303 TRP A N 1
ATOM 2425 C CA . TRP A 1 303 ? -11.714 -8.482 -6.501 1.00 96.12 303 TRP A CA 1
ATOM 2426 C C . TRP A 1 303 ? -11.211 -7.055 -6.704 1.00 96.12 303 TRP A C 1
ATOM 2428 O O . TRP A 1 303 ? -10.204 -6.656 -6.113 1.00 96.12 303 TRP A O 1
ATOM 2438 N N . SER A 1 304 ? -11.941 -6.276 -7.503 1.00 93.56 304 SER A N 1
ATOM 2439 C CA . SER A 1 304 ? -11.659 -4.852 -7.672 1.00 93.56 304 SER A CA 1
ATOM 2440 C C . SER A 1 304 ? -11.823 -4.110 -6.345 1.00 93.56 304 SER A C 1
ATOM 2442 O O . SER A 1 304 ? -12.642 -4.494 -5.509 1.00 93.56 304 SER A O 1
ATOM 2444 N N . SER A 1 305 ? -11.097 -3.004 -6.154 1.00 91.25 305 SER A N 1
ATOM 2445 C CA . SER A 1 305 ? -11.191 -2.202 -4.925 1.00 91.25 305 SER A CA 1
ATOM 2446 C C . SER A 1 305 ? -12.627 -1.777 -4.611 1.00 9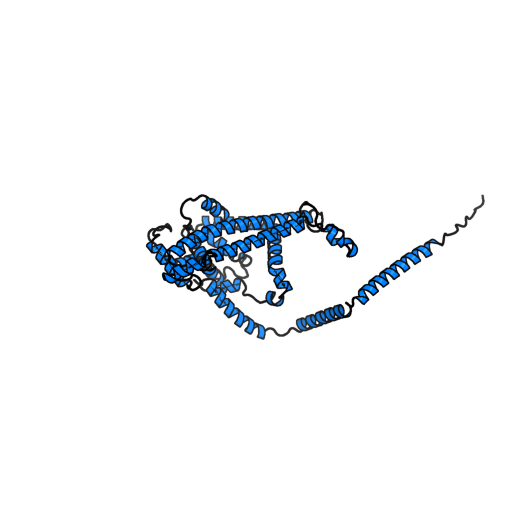1.25 305 SER A C 1
ATOM 2448 O O . SER A 1 305 ? -13.033 -1.782 -3.455 1.00 91.25 305 SER A O 1
ATOM 2450 N N . ARG A 1 306 ? -13.426 -1.474 -5.641 1.00 91.62 306 ARG A N 1
ATOM 2451 C CA . ARG A 1 306 ? -14.854 -1.169 -5.493 1.00 91.62 306 ARG A CA 1
ATOM 2452 C C . ARG A 1 306 ? -15.660 -2.365 -4.992 1.00 91.62 306 ARG A C 1
ATOM 2454 O O . ARG A 1 306 ? -16.498 -2.199 -4.113 1.00 91.62 306 ARG A O 1
ATOM 2461 N N . ALA A 1 307 ? -15.421 -3.556 -5.542 1.00 93.81 307 ALA A N 1
ATOM 2462 C CA . ALA A 1 307 ? -16.095 -4.770 -5.094 1.00 93.81 307 ALA A CA 1
ATOM 2463 C C . ALA A 1 307 ? -15.760 -5.084 -3.630 1.00 93.81 307 ALA A C 1
ATOM 2465 O O . ALA A 1 307 ? -16.666 -5.431 -2.881 1.00 93.81 307 ALA A O 1
ATOM 2466 N N . ARG A 1 308 ? -14.501 -4.879 -3.206 1.00 95.69 308 ARG A N 1
ATOM 2467 C CA . ARG A 1 308 ? -14.099 -5.031 -1.797 1.00 95.69 308 ARG A CA 1
ATOM 2468 C C . ARG A 1 308 ? -14.971 -4.168 -0.883 1.00 95.69 308 ARG A C 1
ATOM 2470 O O . ARG A 1 308 ? -15.657 -4.701 -0.022 1.00 95.69 308 ARG A O 1
ATOM 2477 N N . TRP A 1 309 ? -15.069 -2.864 -1.153 1.00 94.88 309 TRP A N 1
ATOM 2478 C CA . TRP A 1 309 ? -15.910 -1.970 -0.346 1.00 94.88 309 TRP A CA 1
ATOM 2479 C C . TRP A 1 309 ? -17.404 -2.282 -0.413 1.00 94.88 309 TRP A C 1
ATOM 2481 O O . TRP A 1 309 ? -18.077 -2.213 0.608 1.00 94.88 309 TRP A O 1
ATOM 2491 N N . LYS A 1 310 ? -17.924 -2.652 -1.588 1.00 94.44 310 LYS A N 1
ATOM 2492 C CA . LYS A 1 310 ? -19.346 -2.979 -1.757 1.00 94.44 310 LYS A CA 1
ATOM 2493 C C . LYS A 1 310 ? -19.748 -4.269 -1.041 1.00 94.44 310 LYS A C 1
ATOM 2495 O O . LYS A 1 310 ? -20.883 -4.386 -0.595 1.00 94.44 310 LYS A O 1
ATOM 2500 N N . PHE A 1 311 ? -18.848 -5.247 -0.962 1.00 96.31 311 PHE A N 1
ATOM 2501 C CA . PHE A 1 311 ? -19.117 -6.507 -0.275 1.00 96.31 311 PHE A CA 1
ATOM 2502 C C . PHE A 1 311 ? -18.769 -6.479 1.207 1.00 96.31 311 PHE A C 1
ATOM 2504 O O . PHE A 1 311 ? -19.129 -7.430 1.900 1.00 96.31 311 PHE A O 1
ATOM 2511 N N . ARG A 1 312 ? -18.074 -5.449 1.696 1.00 97.56 312 ARG A N 1
ATOM 2512 C CA . ARG A 1 312 ? -17.674 -5.322 3.098 1.00 97.56 312 ARG A CA 1
ATOM 2513 C C . ARG A 1 312 ? -18.875 -5.018 3.993 1.00 97.56 312 ARG A C 1
ATOM 2515 O O . ARG A 1 312 ? -19.721 -4.202 3.646 1.00 97.56 312 ARG A O 1
ATOM 2522 N N . LEU A 1 313 ? -18.949 -5.694 5.137 1.00 97.62 313 LEU A N 1
ATOM 2523 C CA . LEU A 1 313 ? -20.008 -5.500 6.127 1.00 97.62 313 LEU A CA 1
ATOM 2524 C C . LEU A 1 313 ? -19.602 -4.441 7.165 1.00 97.62 313 LEU A C 1
ATOM 2526 O O . LEU A 1 313 ? -18.417 -4.206 7.410 1.00 97.62 313 LEU A O 1
ATOM 2530 N N . TYR A 1 314 ? -20.591 -3.820 7.814 1.00 97.12 314 TYR A N 1
ATOM 2531 C CA . TYR A 1 314 ? -20.345 -2.914 8.938 1.00 97.12 314 TYR A CA 1
ATOM 2532 C C . TYR A 1 314 ? -19.660 -3.651 10.093 1.00 97.12 314 TYR A C 1
ATOM 2534 O O . TYR A 1 314 ? -20.064 -4.750 10.470 1.00 97.12 314 TYR A O 1
ATOM 2542 N N . ASN A 1 315 ? -18.654 -3.013 10.687 1.00 96.38 315 ASN A N 1
ATOM 2543 C CA . ASN A 1 315 ? -17.817 -3.560 11.755 1.00 96.38 315 ASN A CA 1
ATOM 2544 C C . ASN A 1 315 ? -17.092 -4.872 11.387 1.00 96.38 315 ASN A C 1
ATOM 2546 O O . ASN A 1 315 ? -16.702 -5.635 12.272 1.00 96.38 315 ASN A O 1
ATOM 2550 N N . GLU A 1 316 ? -16.871 -5.128 10.096 1.00 97.19 316 GLU A N 1
ATOM 2551 C CA . GLU A 1 316 ? -16.067 -6.255 9.629 1.00 97.19 316 GLU A CA 1
ATOM 2552 C C . GLU A 1 316 ? -14.579 -5.880 9.577 1.00 97.19 316 GLU A C 1
ATOM 2554 O O . GLU A 1 316 ? -14.160 -4.947 8.878 1.00 97.19 316 GLU A O 1
ATOM 2559 N N . VAL A 1 317 ? -13.777 -6.627 10.337 1.00 97.12 317 VAL A N 1
ATOM 2560 C CA . VAL A 1 317 ? -12.319 -6.480 10.378 1.00 97.12 317 VAL A CA 1
ATOM 2561 C C . VAL A 1 317 ? -11.699 -7.044 9.097 1.00 97.12 317 VAL A C 1
ATOM 2563 O O . VAL A 1 317 ? -12.180 -8.044 8.566 1.00 97.12 317 VAL A O 1
ATOM 2566 N N . GLU A 1 318 ? -10.606 -6.437 8.626 1.00 96.19 318 GLU A N 1
ATOM 2567 C CA . GLU A 1 318 ? -10.009 -6.744 7.318 1.00 96.19 318 GLU A CA 1
ATOM 2568 C C . GLU A 1 318 ? -9.706 -8.236 7.111 1.00 96.19 318 GLU A C 1
ATOM 2570 O O . GLU A 1 318 ? -10.058 -8.776 6.075 1.00 96.19 318 GLU A O 1
ATOM 2575 N N . HIS A 1 319 ? -9.147 -8.948 8.096 1.00 96.44 319 HIS A N 1
ATOM 2576 C CA . HIS A 1 319 ? -8.815 -10.371 7.919 1.00 96.44 319 HIS A CA 1
ATOM 2577 C C . HIS A 1 319 ? -10.052 -11.270 7.723 1.00 96.44 319 HIS A C 1
ATOM 2579 O O . HIS A 1 319 ? -9.984 -12.265 7.002 1.00 96.44 319 HIS A O 1
ATOM 2585 N N . LEU A 1 320 ? -11.190 -10.926 8.341 1.00 97.38 320 LEU A N 1
ATOM 2586 C CA . LEU A 1 320 ? -12.456 -11.640 8.134 1.00 97.38 320 LEU A CA 1
ATOM 2587 C C . LEU A 1 320 ? -13.016 -11.337 6.744 1.00 97.38 320 LEU A C 1
ATOM 2589 O O . LEU A 1 320 ? -13.471 -12.241 6.042 1.00 97.38 320 LEU A O 1
ATOM 2593 N N . HIS A 1 321 ? -12.925 -10.069 6.340 1.00 97.44 321 HIS A N 1
ATOM 2594 C CA . HIS A 1 321 ? -13.335 -9.620 5.019 1.00 97.44 321 HIS A CA 1
ATOM 2595 C C . HIS A 1 321 ? -12.514 -10.298 3.911 1.00 97.44 321 HIS A C 1
ATOM 2597 O O . HIS A 1 321 ? -13.084 -10.859 2.976 1.00 97.44 321 HIS A O 1
ATOM 2603 N N . GLU A 1 322 ? -11.186 -10.313 4.040 1.00 96.62 322 GLU A N 1
ATOM 2604 C CA . GLU A 1 322 ? -10.265 -10.968 3.110 1.00 96.62 322 GLU A CA 1
ATOM 2605 C C . GLU A 1 322 ? -10.515 -12.476 3.023 1.00 96.62 322 GLU A C 1
ATOM 2607 O O . GLU A 1 322 ? -10.578 -13.002 1.913 1.00 96.62 322 GLU A O 1
ATOM 2612 N N . SER A 1 323 ? -10.731 -13.164 4.152 1.00 97.00 323 SER A N 1
ATOM 2613 C CA . SER A 1 323 ? -11.076 -14.595 4.152 1.00 97.00 323 SER A CA 1
ATOM 2614 C C . SER A 1 323 ? -12.358 -14.855 3.365 1.00 97.00 323 SER A C 1
ATOM 2616 O O . SER A 1 323 ? -12.380 -15.694 2.468 1.00 97.00 323 SER A O 1
ATOM 2618 N N . ARG A 1 324 ? -13.418 -14.086 3.636 1.00 97.75 324 ARG A N 1
ATOM 2619 C CA . ARG A 1 324 ? -14.702 -14.238 2.944 1.00 97.75 324 ARG A CA 1
ATOM 2620 C C . ARG A 1 324 ? -14.597 -13.924 1.452 1.00 97.75 324 ARG A C 1
ATOM 2622 O O . ARG A 1 324 ? -15.239 -14.579 0.632 1.00 97.75 324 ARG A O 1
ATOM 2629 N N . LEU A 1 325 ? -13.800 -12.922 1.081 1.00 97.50 325 LEU A N 1
ATOM 2630 C CA . LEU A 1 325 ? -13.531 -12.606 -0.319 1.00 97.50 325 LEU A CA 1
ATOM 2631 C C . LEU A 1 325 ? -12.704 -13.691 -1.011 1.00 97.50 325 LEU A C 1
ATOM 2633 O O . LEU A 1 325 ? -12.949 -13.946 -2.189 1.00 97.50 325 LEU A O 1
ATOM 2637 N N . ALA A 1 326 ? -11.751 -14.323 -0.326 1.00 96.81 326 ALA A N 1
ATOM 2638 C CA . ALA A 1 326 ? -10.975 -15.431 -0.875 1.00 96.81 326 ALA A CA 1
ATOM 2639 C C . ALA A 1 326 ? -11.884 -16.625 -1.204 1.00 96.81 326 ALA A C 1
ATOM 2641 O O . ALA A 1 326 ? -11.870 -17.098 -2.341 1.00 96.81 326 ALA A O 1
ATOM 2642 N N . ASP A 1 327 ? -12.758 -17.011 -0.271 1.00 97.38 327 ASP A N 1
ATOM 2643 C CA . ASP A 1 327 ? -13.750 -18.073 -0.482 1.00 97.38 327 ASP A CA 1
ATOM 2644 C C . ASP A 1 327 ? -14.710 -17.711 -1.631 1.00 97.38 327 ASP A C 1
ATOM 2646 O O . ASP A 1 327 ? -14.992 -18.507 -2.530 1.00 97.38 327 ASP A O 1
ATOM 2650 N N . GLY A 1 328 ? -15.169 -16.455 -1.663 1.00 97.12 328 GLY A N 1
ATOM 2651 C CA . GLY A 1 328 ? -16.021 -15.949 -2.738 1.00 97.12 328 GLY A CA 1
ATOM 2652 C C . GLY A 1 328 ? -15.331 -15.917 -4.106 1.00 97.12 328 GLY A C 1
ATOM 2653 O O . GLY A 1 328 ? -15.995 -16.075 -5.132 1.00 97.12 328 GLY A O 1
ATOM 2654 N N . LEU A 1 329 ? -14.011 -15.714 -4.149 1.00 96.69 329 LEU A N 1
ATOM 2655 C CA . LEU A 1 329 ? -13.237 -15.664 -5.389 1.00 96.69 329 LEU A CA 1
ATOM 2656 C C . LEU A 1 329 ? -13.156 -17.039 -6.056 1.00 96.69 329 LEU A C 1
ATOM 2658 O O . LEU A 1 329 ? -13.198 -17.119 -7.285 1.00 96.69 329 LEU A O 1
ATOM 2662 N N . GLU A 1 330 ? -13.054 -18.112 -5.270 1.00 96.25 330 GLU A N 1
ATOM 2663 C CA . GLU A 1 330 ? -13.057 -19.486 -5.778 1.00 96.25 330 GLU A CA 1
ATOM 2664 C C . GLU A 1 330 ? -14.368 -19.787 -6.514 1.00 96.25 330 GLU A C 1
ATOM 2666 O O . GLU A 1 330 ? -14.352 -20.124 -7.702 1.00 96.25 330 GLU A O 1
ATOM 2671 N N . VAL A 1 331 ? -15.501 -19.524 -5.858 1.00 96.94 331 VAL A N 1
ATOM 2672 C CA . VAL A 1 331 ? -16.841 -19.707 -6.438 1.00 96.94 331 VAL A CA 1
ATOM 2673 C C . VAL A 1 331 ? -17.048 -18.807 -7.660 1.00 96.94 331 VAL A C 1
ATOM 2675 O O . VAL A 1 331 ? -17.551 -19.247 -8.696 1.00 96.94 331 VAL A O 1
ATOM 2678 N N . ALA A 1 332 ? -16.622 -17.541 -7.592 1.00 96.50 332 ALA A N 1
ATOM 2679 C CA . ALA A 1 332 ? -16.722 -16.617 -8.720 1.00 96.50 332 ALA A CA 1
ATOM 2680 C C . ALA A 1 332 ? -15.898 -17.092 -9.927 1.00 96.50 332 ALA A C 1
ATOM 2682 O O . ALA A 1 332 ? -16.357 -16.998 -11.067 1.00 96.50 332 ALA A O 1
ATOM 2683 N N . ASN A 1 333 ? -14.698 -17.628 -9.700 1.00 94.88 333 ASN A N 1
ATOM 2684 C CA . ASN A 1 333 ? -13.864 -18.188 -10.759 1.00 94.88 333 ASN A CA 1
ATOM 2685 C C . ASN A 1 333 ? -14.486 -19.443 -11.372 1.00 94.88 333 ASN A C 1
ATOM 2687 O O . ASN A 1 333 ? -14.438 -19.591 -12.596 1.00 94.88 333 ASN A O 1
ATOM 2691 N N . GLU A 1 334 ? -15.104 -20.307 -10.567 1.00 95.31 334 GLU A N 1
ATOM 2692 C CA . GLU A 1 334 ? -15.847 -21.466 -11.058 1.00 95.31 334 GLU A CA 1
ATOM 2693 C C . GLU A 1 334 ? -17.001 -21.023 -11.965 1.00 95.31 334 GLU A C 1
ATOM 2695 O O . GLU A 1 334 ? -17.066 -21.433 -13.126 1.00 95.31 334 GLU A O 1
ATOM 2700 N N . ILE A 1 335 ? -17.849 -20.098 -11.512 1.00 95.62 335 ILE A N 1
ATOM 2701 C CA . ILE A 1 335 ? -18.957 -19.550 -12.310 1.00 95.62 335 ILE A CA 1
ATOM 2702 C C . ILE A 1 335 ? -18.433 -18.928 -13.609 1.00 95.62 335 ILE A C 1
ATOM 2704 O O . ILE A 1 335 ? -18.917 -19.234 -14.698 1.00 95.62 335 ILE A O 1
ATOM 2708 N N . LEU A 1 336 ? -17.401 -18.089 -13.531 1.00 93.06 336 LEU A N 1
ATOM 2709 C CA . LEU A 1 336 ? -16.831 -17.429 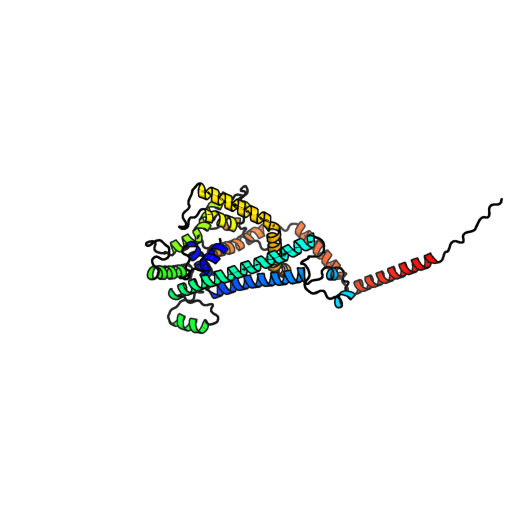-14.703 1.00 93.06 336 LEU A CA 1
ATOM 2710 C C . LEU A 1 336 ? -16.158 -18.403 -15.674 1.00 93.06 336 LEU A C 1
ATOM 2712 O O . LEU A 1 336 ? -16.102 -18.122 -16.873 1.00 93.06 336 LEU A O 1
ATOM 2716 N N . SER A 1 337 ? -15.659 -19.543 -15.196 1.00 91.69 337 SER A N 1
ATOM 2717 C CA . SER A 1 337 ? -15.099 -20.582 -16.061 1.00 91.69 337 SER A CA 1
ATOM 2718 C C . SER A 1 337 ? -16.155 -21.182 -16.993 1.00 91.69 337 SER A C 1
ATOM 2720 O O . SER A 1 337 ? -15.838 -21.460 -18.150 1.00 91.69 337 SER A O 1
ATOM 2722 N N . HIS A 1 338 ? -17.418 -21.247 -16.554 1.00 92.75 338 HIS A N 1
ATOM 2723 C CA . HIS A 1 338 ? -18.549 -21.675 -17.379 1.00 92.75 338 HIS A CA 1
ATOM 2724 C C . HIS A 1 338 ? -18.880 -20.665 -18.490 1.00 92.75 338 HIS A C 1
ATOM 2726 O O . HIS A 1 338 ? -19.345 -21.055 -19.560 1.00 92.75 338 HIS A O 1
ATOM 2732 N N . PHE A 1 339 ? -18.593 -19.375 -18.278 1.00 91.19 339 PHE A N 1
ATOM 2733 C CA . PHE A 1 339 ? -18.799 -18.315 -19.275 1.00 91.19 339 PHE A CA 1
ATOM 2734 C C . PHE A 1 339 ? -17.624 -18.121 -20.236 1.00 91.19 339 PHE A C 1
ATOM 2736 O O . PHE A 1 339 ? -17.788 -17.490 -21.283 1.00 91.19 339 PHE A O 1
ATOM 2743 N N . ASN A 1 340 ? -16.442 -18.654 -19.920 1.00 80.69 340 ASN A N 1
ATOM 2744 C CA . ASN A 1 340 ? -15.268 -18.573 -20.785 1.00 80.69 340 ASN A CA 1
ATOM 2745 C C . ASN A 1 340 ? -15.416 -19.533 -21.981 1.00 80.69 340 ASN A C 1
ATOM 2747 O O . ASN A 1 340 ? -14.673 -20.505 -22.131 1.00 80.69 340 ASN A O 1
ATOM 2751 N N . GLY A 1 341 ? -16.359 -19.242 -22.879 1.00 77.44 341 GLY A N 1
ATOM 2752 C CA . GLY A 1 341 ? -16.403 -19.852 -24.198 1.00 77.44 341 GLY A CA 1
ATOM 2753 C C . GLY A 1 341 ? -15.070 -19.604 -24.899 1.00 77.44 341 GLY A C 1
ATOM 2754 O O . GLY A 1 341 ? -14.586 -18.473 -24.967 1.00 77.44 341 GLY A O 1
ATOM 2755 N N . SER A 1 342 ? -14.433 -20.661 -25.403 1.00 74.56 342 SER A N 1
ATOM 2756 C CA . SER A 1 342 ? -13.150 -20.522 -26.088 1.00 74.56 342 SER A CA 1
ATOM 2757 C C . SER A 1 342 ? -13.330 -19.639 -27.327 1.00 74.56 342 SER A C 1
ATOM 2759 O O . SER A 1 342 ? -13.896 -20.090 -28.327 1.00 74.56 342 SER A O 1
ATOM 2761 N N . SER A 1 343 ? -12.878 -18.387 -27.279 1.00 84.62 343 SER A N 1
ATOM 2762 C CA . SER A 1 343 ? -13.010 -17.511 -28.438 1.00 84.62 343 SER A CA 1
ATOM 2763 C C . SER A 1 343 ? -12.153 -18.064 -29.578 1.00 84.62 343 SER A C 1
ATOM 2765 O O . SER A 1 343 ? -10.994 -18.443 -29.384 1.00 84.62 343 SER A O 1
ATOM 2767 N N . ASN A 1 344 ? -12.700 -18.121 -30.791 1.00 91.06 344 ASN A N 1
ATOM 2768 C CA . ASN A 1 344 ? -11.935 -18.570 -31.959 1.00 91.06 344 ASN A CA 1
ATOM 2769 C C . ASN A 1 344 ? -10.659 -17.729 -32.157 1.00 91.06 344 ASN A C 1
ATOM 2771 O O . ASN A 1 344 ? -9.637 -18.260 -32.588 1.00 91.06 344 ASN A O 1
ATOM 2775 N N . ALA A 1 345 ? -10.685 -16.456 -31.743 1.00 87.88 345 ALA A N 1
ATOM 2776 C CA . ALA A 1 345 ? -9.531 -15.564 -31.735 1.00 87.88 345 ALA A CA 1
ATOM 2777 C C . ALA A 1 345 ? -8.387 -16.070 -30.839 1.00 87.88 345 ALA A C 1
ATOM 2779 O O . ALA A 1 345 ? -7.252 -16.155 -31.300 1.00 87.88 345 ALA A O 1
ATOM 2780 N N . THR A 1 346 ? -8.658 -16.473 -29.591 1.00 87.50 346 THR A N 1
ATOM 2781 C CA . THR A 1 346 ? -7.601 -16.993 -28.696 1.00 87.50 346 THR A CA 1
ATOM 2782 C C . THR A 1 346 ? -6.982 -18.282 -29.232 1.00 87.50 346 THR A C 1
ATOM 2784 O O . THR A 1 346 ? -5.763 -18.454 -29.171 1.00 87.50 346 THR A O 1
ATOM 2787 N N . LYS A 1 347 ? -7.795 -19.165 -29.828 1.00 91.44 347 LYS A N 1
ATOM 2788 C CA . LYS A 1 347 ? -7.304 -20.368 -30.517 1.00 91.44 347 LYS A CA 1
ATOM 2789 C C . LYS A 1 347 ? -6.407 -20.014 -31.704 1.00 91.44 347 LYS A C 1
ATOM 2791 O O . LYS A 1 347 ? -5.359 -20.635 -31.865 1.00 91.44 347 LYS A O 1
ATOM 2796 N N . LEU A 1 348 ? -6.805 -19.035 -32.518 1.00 93.25 348 LEU A N 1
ATOM 2797 C CA . LEU A 1 348 ? -6.036 -18.582 -33.677 1.00 93.25 348 LEU A CA 1
ATOM 2798 C C . LEU A 1 348 ? -4.699 -17.961 -33.261 1.00 93.25 348 LEU A C 1
ATOM 2800 O O . LEU A 1 348 ? -3.666 -18.385 -33.767 1.00 93.25 348 LEU A O 1
ATOM 2804 N N . VAL A 1 349 ? -4.706 -17.024 -32.306 1.00 91.88 349 VAL A N 1
ATOM 2805 C CA . VAL A 1 349 ? -3.485 -16.391 -31.780 1.00 91.88 349 VAL A CA 1
ATOM 2806 C C . VAL A 1 349 ? -2.542 -17.450 -31.224 1.00 91.88 349 VAL A C 1
ATOM 2808 O O . VAL A 1 349 ? -1.372 -17.465 -31.582 1.00 91.88 349 VAL A O 1
ATOM 2811 N N . ARG A 1 350 ? -3.050 -18.403 -30.431 1.00 92.25 350 ARG A N 1
ATOM 2812 C CA . ARG A 1 350 ? -2.228 -19.504 -29.913 1.00 92.25 350 ARG A CA 1
ATOM 2813 C C . ARG A 1 350 ? -1.588 -20.312 -31.043 1.00 92.25 350 ARG A C 1
ATOM 2815 O O . ARG A 1 350 ? -0.397 -20.584 -30.971 1.00 92.25 350 ARG A O 1
ATOM 2822 N N . ARG A 1 351 ? -2.347 -20.669 -32.086 1.00 94.94 351 ARG A N 1
ATOM 2823 C CA . ARG A 1 351 ? -1.815 -21.409 -33.245 1.00 94.94 351 ARG A CA 1
ATOM 2824 C C . ARG A 1 351 ? -0.743 -20.611 -33.984 1.00 94.94 351 ARG A C 1
ATOM 2826 O O . ARG A 1 351 ? 0.330 -21.151 -34.210 1.00 94.94 351 ARG A O 1
ATOM 2833 N N . LEU A 1 352 ? -1.004 -19.341 -34.300 1.00 96.44 352 LEU A N 1
ATOM 2834 C CA . LEU A 1 352 ? -0.047 -18.474 -34.993 1.00 96.44 352 LEU A CA 1
ATOM 2835 C C . LEU A 1 352 ? 1.239 -18.299 -34.183 1.00 96.44 352 LEU A C 1
ATOM 2837 O O . LEU A 1 352 ? 2.323 -18.521 -34.713 1.00 96.44 352 LEU A O 1
ATOM 2841 N N . THR A 1 353 ? 1.132 -17.992 -32.889 1.00 94.50 353 THR A N 1
ATOM 2842 C CA . THR A 1 353 ? 2.296 -17.845 -32.009 1.00 94.50 353 THR A CA 1
ATOM 2843 C C . THR A 1 353 ? 3.084 -19.151 -31.907 1.00 94.50 353 THR A C 1
ATOM 2845 O O . THR A 1 353 ? 4.306 -19.127 -32.027 1.00 94.50 353 THR A O 1
ATOM 2848 N N . SER A 1 354 ? 2.418 -20.302 -31.759 1.00 94.12 354 SER A N 1
ATOM 2849 C CA . SER A 1 354 ? 3.090 -21.608 -31.741 1.00 94.12 354 SER A CA 1
ATOM 2850 C C . SER A 1 354 ? 3.788 -21.932 -33.062 1.00 94.12 354 SER A C 1
ATOM 2852 O O . SER A 1 354 ? 4.907 -22.436 -33.033 1.00 94.12 354 SER A O 1
ATOM 2854 N N . THR A 1 355 ? 3.183 -21.621 -34.213 1.00 96.19 355 THR A N 1
ATOM 2855 C CA . THR A 1 355 ? 3.824 -21.803 -35.523 1.00 96.19 355 THR A CA 1
ATOM 2856 C C . THR A 1 355 ? 5.035 -20.888 -35.680 1.00 96.19 355 THR A C 1
ATOM 2858 O O . THR A 1 355 ? 6.085 -21.364 -36.098 1.00 96.19 355 THR A O 1
ATOM 2861 N N . CYS A 1 356 ? 4.940 -19.612 -35.293 1.00 94.00 356 CYS A N 1
ATOM 2862 C CA . CYS A 1 356 ? 6.077 -18.689 -35.316 1.00 94.00 356 CYS A CA 1
ATOM 2863 C C . CYS A 1 356 ? 7.227 -19.184 -34.432 1.00 94.00 356 CYS A C 1
ATOM 2865 O O . CYS A 1 356 ? 8.368 -19.208 -34.882 1.00 94.00 356 CYS A O 1
ATOM 2867 N N . ILE A 1 357 ? 6.936 -19.630 -33.204 1.00 93.00 357 ILE A N 1
ATOM 2868 C CA . ILE A 1 357 ? 7.947 -20.197 -32.299 1.00 93.00 357 ILE A CA 1
ATOM 2869 C C . ILE A 1 357 ? 8.563 -21.461 -32.903 1.00 93.00 357 ILE A C 1
ATOM 2871 O O . ILE A 1 357 ? 9.780 -21.603 -32.891 1.00 93.00 357 ILE A O 1
ATOM 2875 N N . PHE A 1 358 ? 7.753 -22.362 -33.464 1.00 93.25 358 PHE A N 1
ATOM 2876 C CA . PHE A 1 358 ? 8.247 -23.581 -34.104 1.00 93.25 358 PHE A CA 1
ATOM 2877 C C . PHE A 1 358 ? 9.191 -23.271 -35.269 1.00 93.25 358 PHE A C 1
ATOM 2879 O O . PHE A 1 358 ? 10.272 -23.845 -35.345 1.00 93.25 358 PHE A O 1
ATOM 2886 N N . VAL A 1 359 ? 8.816 -22.329 -36.139 1.00 92.81 359 VAL A N 1
ATOM 2887 C CA . VAL A 1 359 ? 9.669 -21.851 -37.234 1.00 92.81 359 VAL A CA 1
ATOM 2888 C C . VAL A 1 359 ? 10.971 -21.293 -36.664 1.00 92.81 359 VAL A C 1
ATOM 2890 O O . VAL A 1 359 ? 12.038 -21.755 -37.051 1.00 92.81 359 VAL A O 1
ATOM 2893 N N . LEU A 1 360 ? 10.908 -20.378 -35.694 1.00 88.06 360 LEU A N 1
ATOM 2894 C CA . LEU A 1 360 ? 12.108 -19.811 -35.075 1.00 88.06 360 LEU A CA 1
ATOM 2895 C C . LEU A 1 360 ? 13.026 -20.899 -34.508 1.00 88.06 360 LEU A C 1
ATOM 2897 O O . LEU A 1 360 ? 14.200 -20.900 -34.838 1.00 88.06 360 LEU A O 1
ATOM 2901 N N . VAL A 1 361 ? 12.505 -21.867 -33.751 1.00 88.25 361 VAL A N 1
ATOM 2902 C CA . VAL A 1 361 ? 13.302 -22.953 -33.151 1.00 88.25 361 VAL A CA 1
ATOM 2903 C C . VAL A 1 361 ? 13.898 -23.896 -34.203 1.00 88.25 361 VAL A C 1
ATOM 2905 O O . VAL A 1 361 ? 15.042 -24.319 -34.072 1.00 88.25 361 VAL A O 1
ATOM 2908 N N . VAL A 1 362 ? 13.152 -24.237 -35.258 1.00 87.69 362 VAL A N 1
ATOM 2909 C CA . VAL A 1 362 ? 13.650 -25.114 -36.333 1.00 87.69 362 VAL A CA 1
ATOM 2910 C C . VAL A 1 362 ? 14.747 -24.426 -37.150 1.00 87.69 362 VAL A C 1
ATOM 2912 O O . VAL A 1 362 ? 15.713 -25.081 -37.548 1.00 87.69 362 VAL A O 1
ATOM 2915 N N . PHE A 1 363 ? 14.611 -23.120 -37.392 1.00 80.69 363 PHE A N 1
ATOM 2916 C CA . PHE A 1 363 ? 15.599 -22.326 -38.123 1.00 80.69 363 PHE A CA 1
ATOM 2917 C C . PHE A 1 363 ? 16.758 -21.833 -37.245 1.00 80.69 363 PHE A C 1
ATOM 2919 O O . PHE A 1 363 ? 17.825 -21.542 -37.785 1.00 80.69 363 PHE A O 1
ATOM 2926 N N . ASP A 1 364 ? 16.616 -21.835 -35.917 1.00 70.25 364 ASP A N 1
ATOM 2927 C CA . ASP A 1 364 ? 17.680 -21.570 -34.938 1.00 70.25 364 ASP A CA 1
ATOM 2928 C C . ASP A 1 364 ? 18.637 -22.767 -34.782 1.00 70.25 364 ASP A C 1
ATOM 2930 O O . ASP A 1 364 ? 19.066 -23.148 -33.694 1.00 70.25 364 ASP A O 1
ATOM 2934 N N . ARG A 1 365 ? 19.011 -23.396 -35.904 1.00 66.69 365 ARG A N 1
ATOM 2935 C CA . ARG A 1 365 ? 20.215 -24.223 -35.924 1.00 66.69 365 ARG A CA 1
ATOM 2936 C C . ARG A 1 365 ? 21.427 -23.287 -35.918 1.00 66.69 365 ARG A C 1
ATOM 2938 O O . ARG A 1 365 ? 21.537 -22.452 -36.819 1.00 66.69 365 ARG A O 1
ATOM 2945 N N . PRO A 1 366 ? 22.412 -23.485 -35.023 1.00 60.16 366 PRO A N 1
ATOM 2946 C CA . PRO A 1 366 ? 23.616 -22.647 -34.959 1.00 60.16 366 PRO A CA 1
ATOM 2947 C C . PRO A 1 366 ? 24.415 -22.625 -36.277 1.00 60.16 366 PRO A C 1
ATOM 2949 O O . PRO A 1 366 ? 25.139 -21.672 -36.552 1.00 60.16 366 PRO A O 1
ATOM 2952 N N . GLN A 1 367 ? 24.239 -23.637 -37.136 1.00 57.72 367 GLN A N 1
ATOM 2953 C CA . GLN A 1 367 ? 24.845 -23.688 -38.470 1.00 57.72 367 GLN A CA 1
ATOM 2954 C C . GLN A 1 367 ? 24.236 -22.706 -39.486 1.00 57.72 367 GLN A C 1
ATOM 2956 O O . GLN A 1 367 ? 24.920 -22.328 -40.432 1.00 57.72 367 GLN A O 1
ATOM 2961 N N . LEU A 1 368 ? 22.982 -22.267 -39.321 1.00 54.12 368 LEU A N 1
ATOM 2962 C CA . LEU A 1 368 ? 22.368 -21.302 -40.242 1.00 54.12 368 LEU A CA 1
ATOM 2963 C C . LEU A 1 368 ? 22.844 -19.872 -39.944 1.00 54.12 368 LEU A C 1
ATOM 2965 O O . LEU A 1 368 ? 23.084 -19.096 -40.865 1.00 54.12 368 LEU A O 1
ATOM 2969 N N . TRP A 1 369 ? 23.070 -19.547 -38.667 1.00 56.69 369 TRP A N 1
ATOM 2970 C CA . TRP A 1 369 ? 23.668 -18.275 -38.248 1.00 56.69 369 TRP A CA 1
ATOM 2971 C C . TRP A 1 369 ? 25.116 -18.118 -38.728 1.00 56.69 369 TRP A C 1
ATOM 2973 O O . TRP A 1 369 ? 25.502 -17.029 -39.162 1.00 56.69 369 TRP A O 1
ATOM 2983 N N . SER A 1 370 ? 25.911 -19.196 -38.721 1.00 56.31 370 SER A N 1
ATOM 2984 C CA . SER A 1 370 ? 27.247 -19.174 -39.328 1.00 56.31 370 SER A CA 1
ATOM 2985 C C . SER A 1 370 ? 27.179 -19.086 -40.855 1.00 56.31 370 SER A C 1
ATOM 2987 O O . SER A 1 370 ? 27.940 -18.315 -41.432 1.00 56.31 370 SER A O 1
ATOM 2989 N N . PHE A 1 371 ? 26.224 -19.754 -41.513 1.00 53.59 371 PHE A N 1
ATOM 2990 C CA . PHE A 1 371 ? 26.008 -19.618 -42.961 1.00 53.59 371 PHE A CA 1
ATOM 2991 C C . PHE A 1 371 ? 25.599 -18.198 -43.378 1.00 53.59 371 PHE A C 1
ATOM 2993 O O . PHE A 1 371 ? 26.113 -17.696 -44.372 1.00 53.59 371 PHE A O 1
ATOM 3000 N N . ILE A 1 372 ? 24.742 -17.520 -42.606 1.00 55.59 372 ILE A N 1
ATOM 3001 C CA . ILE A 1 372 ? 24.330 -16.131 -42.877 1.00 55.59 372 ILE A CA 1
ATOM 3002 C C . ILE A 1 372 ? 25.492 -15.147 -42.644 1.00 55.59 372 ILE A C 1
ATOM 3004 O O . ILE A 1 372 ? 25.664 -14.197 -43.415 1.00 55.59 372 ILE A O 1
ATOM 3008 N N . LYS A 1 373 ? 26.339 -15.377 -41.626 1.00 54.03 373 LYS A N 1
ATOM 3009 C CA . LYS A 1 373 ? 27.589 -14.614 -41.440 1.00 54.03 373 LYS A CA 1
ATOM 3010 C C . LYS A 1 373 ? 28.568 -14.843 -42.599 1.00 54.03 373 LYS A C 1
ATOM 3012 O O . LYS A 1 373 ? 29.139 -13.876 -43.098 1.00 54.03 373 LYS A O 1
ATOM 3017 N N . VAL A 1 374 ? 28.717 -16.083 -43.069 1.00 57.78 374 VAL A N 1
ATOM 3018 C CA . VAL A 1 374 ? 29.571 -16.422 -44.221 1.00 57.78 374 VAL A CA 1
ATOM 3019 C C . VAL A 1 374 ? 29.026 -15.808 -45.512 1.00 57.78 374 VAL A C 1
ATOM 3021 O O . VAL A 1 374 ? 29.795 -15.222 -46.267 1.00 57.78 374 VAL A O 1
ATOM 3024 N N . SER A 1 375 ? 27.713 -15.836 -45.752 1.00 53.62 375 SER A N 1
ATOM 3025 C CA . SER A 1 375 ? 27.131 -15.221 -46.949 1.00 53.62 375 SER A CA 1
ATOM 3026 C C . SER A 1 375 ? 27.248 -13.696 -46.944 1.00 53.62 375 SER A C 1
ATOM 3028 O O . SER A 1 375 ? 27.463 -13.119 -48.003 1.00 53.62 375 SER A O 1
ATOM 3030 N N . ARG A 1 376 ? 27.177 -13.030 -45.779 1.00 52.91 376 ARG A N 1
ATOM 3031 C CA . ARG A 1 376 ? 27.486 -11.589 -45.681 1.00 52.91 376 ARG A CA 1
ATOM 3032 C C . ARG A 1 376 ? 28.954 -11.297 -45.990 1.00 52.91 376 ARG A C 1
ATOM 3034 O O . ARG A 1 376 ? 29.218 -10.419 -46.798 1.00 52.91 376 ARG A O 1
ATOM 3041 N N . GLY A 1 377 ? 29.888 -12.089 -45.456 1.00 55.97 377 GLY A N 1
ATOM 3042 C CA . GLY A 1 377 ? 31.313 -11.954 -45.782 1.00 55.97 377 GLY A CA 1
ATOM 3043 C C . GLY A 1 377 ? 31.621 -12.156 -47.272 1.00 55.97 377 GLY A C 1
ATOM 3044 O O . GLY A 1 377 ? 32.445 -11.438 -47.832 1.00 55.97 377 GLY A O 1
ATOM 3045 N N . VAL A 1 378 ? 30.920 -13.080 -47.938 1.00 59.72 378 VAL A N 1
ATOM 3046 C CA . VAL A 1 378 ? 31.046 -13.305 -49.389 1.00 59.72 378 VAL A CA 1
ATOM 3047 C C . VAL A 1 378 ? 30.423 -12.161 -50.195 1.00 59.72 378 VAL A C 1
ATOM 3049 O O . VAL A 1 378 ? 31.016 -11.720 -51.174 1.00 59.72 378 VAL A O 1
ATOM 3052 N N . VAL A 1 379 ? 29.271 -11.627 -49.780 1.00 60.66 379 VAL A N 1
ATOM 3053 C CA . VAL A 1 379 ? 28.636 -10.478 -50.452 1.00 60.66 379 VAL A CA 1
ATOM 3054 C C . VAL A 1 379 ? 29.487 -9.211 -50.313 1.00 60.66 379 VAL A C 1
ATOM 3056 O O . VAL A 1 379 ? 29.654 -8.496 -51.299 1.00 60.66 379 VAL A O 1
ATOM 3059 N N . ASP A 1 380 ? 30.103 -8.976 -49.154 1.00 58.38 380 ASP A N 1
ATOM 3060 C CA . ASP A 1 380 ? 30.993 -7.830 -48.935 1.00 58.38 380 ASP A CA 1
ATOM 3061 C C . ASP A 1 380 ? 32.320 -7.974 -49.707 1.00 58.38 380 ASP A C 1
ATOM 3063 O O . ASP A 1 380 ? 32.821 -6.998 -50.269 1.00 58.38 380 ASP A O 1
ATOM 3067 N N . GLN A 1 381 ? 32.859 -9.194 -49.839 1.00 60.22 381 GLN A N 1
ATOM 3068 C CA . GLN A 1 381 ? 34.010 -9.472 -50.712 1.00 60.22 381 GLN A CA 1
ATOM 3069 C C . GLN A 1 381 ? 33.675 -9.312 -52.202 1.00 60.22 381 GLN A C 1
ATOM 3071 O O . GLN A 1 381 ? 34.484 -8.771 -52.960 1.00 60.22 381 GLN A O 1
ATOM 3076 N N . CYS A 1 382 ? 32.477 -9.713 -52.635 1.00 56.69 382 CYS A N 1
ATOM 3077 C CA . CYS A 1 382 ? 32.008 -9.483 -54.002 1.00 56.69 382 CYS A CA 1
ATOM 3078 C C . CYS A 1 382 ? 31.750 -7.994 -54.284 1.00 56.69 382 CYS A C 1
ATOM 3080 O O . CYS A 1 382 ? 32.079 -7.517 -55.370 1.00 56.69 382 CYS A O 1
ATOM 3082 N N . ALA A 1 383 ? 31.228 -7.240 -53.314 1.00 53.19 383 ALA A N 1
ATOM 3083 C CA . ALA A 1 383 ? 31.036 -5.796 -53.433 1.00 53.19 383 ALA A CA 1
ATOM 3084 C C . ALA A 1 383 ? 32.378 -5.043 -53.494 1.00 53.19 383 ALA A C 1
ATOM 3086 O O . ALA A 1 383 ? 32.553 -4.168 -54.343 1.00 53.19 383 ALA A O 1
ATOM 3087 N N . ALA A 1 384 ? 33.363 -5.427 -52.675 1.00 56.84 384 ALA A N 1
ATOM 3088 C CA . ALA A 1 384 ? 34.710 -4.858 -52.722 1.00 56.84 384 ALA A CA 1
ATOM 3089 C C . ALA A 1 384 ? 35.437 -5.181 -54.044 1.00 56.84 384 ALA A C 1
ATOM 3091 O O . ALA A 1 384 ? 36.054 -4.297 -54.643 1.00 56.84 384 ALA A O 1
ATOM 3092 N N . GLY A 1 385 ? 35.303 -6.412 -54.553 1.00 57.78 385 GLY A N 1
ATOM 3093 C CA . GLY A 1 385 ? 35.853 -6.816 -55.851 1.00 57.78 385 GLY A CA 1
ATOM 3094 C C . GLY A 1 385 ? 35.225 -6.078 -57.040 1.00 57.78 385 GLY A C 1
ATOM 3095 O O . GLY A 1 385 ? 35.935 -5.686 -57.967 1.00 57.78 385 GLY A O 1
ATOM 3096 N N . ALA A 1 386 ? 33.915 -5.810 -56.999 1.00 52.94 386 ALA A N 1
ATOM 3097 C CA . ALA A 1 386 ? 33.222 -5.042 -58.035 1.00 52.94 386 ALA A CA 1
ATOM 3098 C C . ALA A 1 386 ? 33.672 -3.569 -58.079 1.00 52.94 386 ALA A C 1
ATOM 3100 O O . ALA A 1 386 ? 33.839 -3.006 -59.162 1.00 52.94 386 ALA A O 1
ATOM 3101 N N . VAL A 1 387 ? 33.948 -2.955 -56.923 1.00 55.62 387 VAL A N 1
ATOM 3102 C CA . VAL A 1 387 ? 34.472 -1.579 -56.845 1.00 55.62 387 VAL A CA 1
ATOM 3103 C C . VAL A 1 387 ? 35.921 -1.496 -57.344 1.00 55.62 387 VAL A C 1
ATOM 3105 O O . VAL A 1 387 ? 36.277 -0.534 -58.022 1.00 55.62 387 VAL A O 1
ATOM 3108 N N . SER A 1 388 ? 36.752 -2.517 -57.104 1.00 56.38 388 SER A N 1
ATOM 3109 C CA . SER A 1 388 ? 38.107 -2.582 -57.680 1.00 56.38 388 SER A CA 1
ATOM 3110 C C . SER A 1 388 ? 38.111 -2.812 -59.199 1.00 56.38 388 SER A C 1
ATOM 3112 O O . SER A 1 388 ? 38.977 -2.276 -59.889 1.00 56.38 388 SER A O 1
ATOM 3114 N N . ALA A 1 389 ? 37.130 -3.538 -59.747 1.00 54.19 389 ALA A N 1
ATOM 3115 C CA . ALA A 1 389 ? 37.000 -3.755 -61.192 1.00 54.19 389 ALA A CA 1
ATOM 3116 C C . ALA A 1 389 ? 36.512 -2.503 -61.954 1.00 54.19 389 ALA A C 1
ATOM 3118 O O . ALA A 1 389 ? 36.920 -2.270 -63.091 1.00 54.19 389 ALA A O 1
ATOM 3119 N N . LEU A 1 390 ? 35.692 -1.659 -61.320 1.00 52.84 390 LEU A N 1
ATOM 3120 C CA . LEU A 1 390 ? 35.191 -0.403 -61.899 1.00 52.84 390 LEU A CA 1
ATOM 3121 C C . LEU A 1 390 ? 36.198 0.764 -61.842 1.00 52.84 390 LEU A C 1
ATOM 3123 O O . LEU A 1 390 ? 35.985 1.787 -62.489 1.00 52.84 390 LEU A O 1
ATOM 3127 N N . GLY A 1 391 ? 37.320 0.614 -61.128 1.00 51.56 391 GLY A N 1
ATOM 3128 C CA . GLY A 1 391 ? 38.392 1.616 -61.057 1.00 51.56 391 GLY A CA 1
ATOM 3129 C C . GLY A 1 391 ? 39.420 1.574 -62.200 1.00 51.56 391 GLY A C 1
ATOM 3130 O O . GLY A 1 391 ? 40.291 2.442 -62.255 1.00 51.56 391 GLY A O 1
ATOM 3131 N N . ALA A 1 392 ? 39.356 0.592 -63.109 1.00 50.59 392 ALA A N 1
ATOM 3132 C CA . ALA A 1 392 ? 40.410 0.351 -64.106 1.00 50.59 392 ALA A CA 1
ATOM 3133 C C . ALA A 1 392 ? 40.160 0.959 -65.502 1.00 50.59 392 ALA A C 1
ATOM 3135 O O . ALA A 1 392 ? 41.072 0.978 -66.329 1.00 50.59 392 ALA A O 1
ATOM 3136 N N . THR A 1 393 ? 38.980 1.509 -65.793 1.00 54.44 393 THR A N 1
ATOM 3137 C CA . THR A 1 393 ? 38.713 2.165 -67.086 1.00 54.44 393 THR A CA 1
ATOM 3138 C C . THR A 1 393 ? 38.833 3.677 -66.965 1.00 54.44 393 THR A C 1
ATOM 3140 O O . THR A 1 393 ? 37.855 4.399 -66.779 1.00 54.44 393 THR A O 1
ATOM 3143 N N . ARG A 1 394 ? 40.071 4.162 -67.080 1.00 49.50 394 ARG A N 1
ATOM 3144 C CA . ARG A 1 394 ? 40.387 5.582 -67.263 1.00 49.50 394 ARG A CA 1
ATOM 3145 C C . ARG A 1 394 ? 39.953 5.992 -68.683 1.00 49.50 394 ARG A C 1
ATOM 3147 O O . ARG A 1 394 ? 40.473 5.416 -69.639 1.00 49.50 394 ARG A O 1
ATOM 3154 N N . PRO A 1 395 ? 39.035 6.955 -68.871 1.00 45.59 395 PRO A N 1
ATOM 3155 C CA . PRO A 1 395 ? 38.668 7.408 -70.206 1.00 45.59 395 PRO A CA 1
ATOM 3156 C C . PRO A 1 395 ? 39.845 8.174 -70.825 1.00 45.59 395 PRO A C 1
ATOM 3158 O O . PRO A 1 395 ? 40.322 9.160 -70.262 1.00 45.59 395 PRO A O 1
ATOM 3161 N N . GLN A 1 396 ? 40.331 7.711 -71.980 1.00 47.03 396 GLN A N 1
ATOM 3162 C CA . GLN A 1 396 ? 41.230 8.495 -72.823 1.00 47.03 396 GLN A CA 1
ATOM 3163 C C . GLN A 1 396 ? 40.450 9.694 -73.369 1.00 47.03 396 GLN A C 1
ATOM 3165 O O . GLN A 1 396 ? 39.556 9.553 -74.198 1.00 47.03 396 GLN A O 1
ATOM 3170 N N . THR A 1 397 ? 40.782 10.885 -72.886 1.00 48.94 397 THR A N 1
ATOM 3171 C CA . THR A 1 397 ? 40.318 12.154 -73.438 1.00 48.94 397 THR A CA 1
ATOM 3172 C C . THR A 1 397 ? 41.036 12.426 -74.757 1.00 48.94 397 THR A C 1
ATOM 3174 O O . THR A 1 397 ? 42.164 12.917 -74.795 1.00 48.94 397 THR A O 1
ATOM 3177 N N . THR A 1 398 ? 40.373 12.114 -75.868 1.00 44.12 398 THR A N 1
ATOM 3178 C CA . THR A 1 398 ? 40.771 12.544 -77.210 1.00 44.12 398 THR A CA 1
ATOM 3179 C C . THR A 1 398 ? 40.617 14.061 -77.308 1.00 44.12 398 THR A C 1
ATOM 3181 O O . THR A 1 398 ? 39.514 14.606 -77.314 1.00 44.12 398 THR A O 1
ATOM 3184 N N . ARG A 1 399 ? 41.750 14.765 -77.346 1.00 44.88 399 ARG A N 1
ATOM 3185 C CA . ARG A 1 399 ? 41.830 16.220 -77.499 1.00 44.88 399 ARG A CA 1
ATOM 3186 C C . ARG A 1 399 ? 41.618 16.566 -78.976 1.00 44.88 399 ARG A C 1
ATOM 3188 O O . ARG A 1 399 ? 42.523 16.400 -79.786 1.00 44.88 399 ARG A O 1
ATOM 3195 N N . VAL A 1 400 ? 40.419 17.024 -79.326 1.00 45.69 400 VAL A N 1
ATOM 3196 C CA . VAL A 1 400 ? 40.119 17.580 -80.654 1.00 45.69 400 VAL A CA 1
ATOM 3197 C C . VAL A 1 400 ? 40.784 18.957 -80.760 1.00 45.69 400 VAL A C 1
ATOM 3199 O O . VAL A 1 400 ? 40.433 19.875 -80.021 1.00 45.69 400 VAL A O 1
ATOM 3202 N N . GLN A 1 401 ? 41.773 19.093 -81.648 1.00 45.03 401 GLN A N 1
ATOM 3203 C CA . GLN A 1 401 ? 42.314 20.388 -82.067 1.00 45.03 401 GLN A CA 1
ATOM 3204 C C . GLN A 1 401 ? 41.360 21.019 -83.089 1.00 45.03 401 GLN A C 1
ATOM 3206 O O . GLN A 1 401 ? 41.097 20.435 -84.138 1.00 45.03 401 GLN A O 1
ATOM 3211 N N . LEU A 1 402 ? 40.848 22.209 -82.776 1.00 45.19 402 LEU A N 1
ATOM 3212 C CA . LEU A 1 402 ? 40.162 23.086 -83.725 1.00 45.19 402 LEU A CA 1
ATOM 3213 C C . LEU A 1 402 ? 41.177 24.089 -84.302 1.00 45.19 402 LEU A C 1
ATOM 3215 O O . LEU A 1 402 ? 41.982 24.620 -83.534 1.00 45.19 402 LEU A O 1
ATOM 3219 N N . PRO A 1 403 ? 41.150 24.360 -85.617 1.00 49.91 403 PRO A N 1
ATOM 3220 C CA . PRO A 1 403 ? 42.086 25.273 -86.256 1.00 49.91 403 PRO A CA 1
ATOM 3221 C C . PRO A 1 403 ? 41.648 26.734 -86.098 1.00 49.91 403 PRO A C 1
ATOM 3223 O O . PRO A 1 403 ? 40.482 27.061 -86.336 1.00 49.91 403 PRO A O 1
ATOM 3226 N N . ARG A 1 404 ? 42.606 27.608 -85.776 1.00 38.00 404 ARG A N 1
ATOM 3227 C CA . ARG A 1 404 ? 42.716 28.974 -86.305 1.00 38.00 404 ARG A CA 1
ATOM 3228 C C . ARG A 1 404 ? 44.142 29.480 -86.177 1.00 38.00 404 ARG A C 1
ATOM 3230 O O . ARG A 1 404 ? 44.714 29.306 -85.080 1.00 38.00 404 ARG A O 1
#

Organism: NCBI:txid59799

Foldseek 3Di:
DLVVVLVVVVPDPDQPQPLQLLVNLQLLVVQLVLQHLVSQLVVLVVQLVLLVVLLVVLQCQFFFADLVCVVPDDPVCVVPDDRGDPGHQGAHNDPDPVRNVLRCLSNVLSVVSNVVSVSVSVVSSVNRVSVRVLLVLLLADRPNDPVCPVVVVVSVVVVRDRSVPDDPQRSLQSSLVSCQVPPQCSNPDNDDRRDSVNSLCSNCVLLLVLLVCLVVCVCPPPHPCVPPDVVVVSVLVVLQQDSVRDGDPDPVSVVVSVVCVVVVVVVCVVSVSSVVSSVCSSCCVVCVVCCVPPVPVVPQDAQDPSNLSNPDDRSDDPVNSVVVRVVVSVVVVVVVVVVPDPPVVVVVVVVVVVVVVVVCVVCPPVVNVVVVVVVVVVVVVVVVVVVVVVPPDDDDPDDDDDDD

pLDDT: mean 84.89, std 15.46, range [37.47, 97.75]

InterPro domains:
  IPR007241 Autophagy-related protein 9 [PF04109] (24-363)
  IPR007241 Autophagy-related protein 9 [PTHR13038] (22-361)

Secondary structure (DSSP, 8-state):
-HHHHHHHHHH--S----SSHHHHHHHHHHHHHTTSHHHHHHHHHHHHHHHHHHHHHHHIIIIIB-HHHHHH--HHHHTTS-SB-S-----SSSSSHHHHHHHHHHHHHHHHHHHHHHHHHHHHHHHHHHHHHHHHHTTEEPTT-TTHHHHHHHHHHTTPEETTTS-HHHHHHHHHHHHHHH-TTTTS-TT----HHHHHHHHHHHHHHHHHHHHTTTT-TTSTTTTS-HHHHHHHHHTTB-TTS-B---HHHHHHHHHHHHHHHHHHHHTHHHHHHHHHHHHHHHHHHHHHH-HHHHT-----HHHHHHHPPTT--HHHHHHHHHHHHHHHHHHHHHH----HHHHHHHHHHHHHHHHHHHH--HHHHHHHHHHHHHHHHHHHHHHHHHTS--------PPP-

Mean predicted aligned error: 9.77 Å

Radius of gyration: 32.78 Å; Cα contacts (8 Å, |Δi|>4): 291; chains: 1; bounding box: 68×54×122 Å

Nearest PDB structures (foldseek):
  6wr4-assembly1_A  TM=7.130E-01  e=1.992E-05  Homo sapiens
  6wqz-assembly1_C  TM=6.274E-01  e=4.094E-05  Homo sapiens
  8kbz-assembly1_A  TM=6.106E-01  e=4.283E-05  Homo sapiens
  7d0i-assembly1_B  TM=6.398E-01  e=2.267E-04  Schizosaccharomyces pombe 972h-
  8j07-assembly1_i9  TM=1.136E-01  e=9.366E+00  Homo sapiens

=== Feature glossary ===
A reading guide for the features in this record.

Start from the sequence.

  · Sequence gives the chain of amino acids in standard one-letter code (A=alanine, C=cysteine, …, Y=tyrosine), read N→C. It is the only feature that is directly encoded by the gene; all structural features are derived from the folded form of this sequence.

Fold it, and you get atomic coordinates and the backbone conformation that goes with them.

  · The mmCIF table is the protein's shape written out atom by atom. For each backbone N, Cα, C, and carbonyl O, it records an (x, y, z) coordinate triple in Å plus the residue type, chain letter, and residue number.

  · Backbone dihedral angles. Every residue except chain termini has a φ (preceding-C → N → Cα → C) and a ψ (N → Cα → C → next-N). They are reported in degrees following the IUPAC sign convention. Secondary structure is essentially a statement about which (φ, ψ) basin each residue occupies.

  · DSSP 8-state secondary structure assigns each residue one of H (α-helix), G (3₁₀-helix), I (π-helix), E (extended β-strand), B (isolated β-bridge), T (hydrogen-bonded turn), S (bend), or '-' (coil). The assignment is computed from backbone hydrogen-bond geometry via the Kabsch–Sander algorithm.

  · P-SEA three-state annotation labels each residue as helix, strand, or coil based purely on the geometry of the Cα trace. It serves as a fallback when the full backbone (and thus DSSP) is unavailable.

Summarize the fold with a handful of shape descriptors and a per-residue structural alphabet.

  · Radius of gyration (Rg) is the root-mean-square distance of Cα atoms from their centroid — a single number for overall size and compactness. A globular domain of N residues has Rg ≈ 2.2·N^0.38 Å; an extended or disordered chain has a much larger Rg. The Cα contact count is the number of residue pairs whose Cα atoms are within 8 Å and are more than four positions apart in sequence — a standard proxy for tertiary packing density. The bounding box is the smallest axis-aligned box enclosing all Cα atoms.

  · Foldseek's 3Di representation compresses backbone geometry into a per-residue letter drawn from a learned twenty-state alphabet. It captures the tertiary interaction pattern around each residue — which residues are packed against it in space, regardless of where they are in sequence.

  · Accessible surface area quantifies burial. A residue with SASA near zero is packed into the hydrophobic core; one with SASA >100 Å² sits on the surface. Computed here via the Shrake–Rupley numerical algorithm with a 1.4 Å probe.

Ask how reliable the model is.

  · For AlphaFold models, the B-factor field carries pLDDT — the model's own estimate of local accuracy on a 0–100 scale. Regions with pLDDT<50 should be treated as essentially unmodeled; they often correspond to intrinsically disordered segments.

  · For experimental (PDB) structures, the B-factor (temperature factor) quantifies the positional spread of each atom in the crystal — a combination of thermal vibration and static disorder — in units of Å². High B-factors mark flexible loops or poorly resolved regions; low B-factors mark the rigid, well-ordered core.

  · PAE(i, j) answers: if I align the predicted and true structures on residue i, how far off (in Å) do I expect residue j to be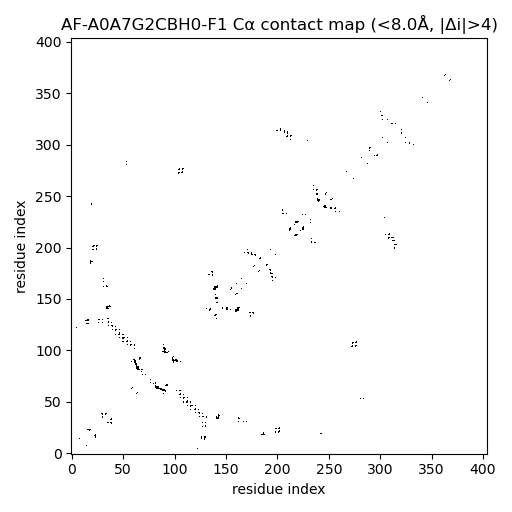? A block-diagonal PAE matrix with low values on the blocks and high values off-diagonal is the signature of a multi-domain protein with confidently predicted domains but uncertain inter-domain orientation.

Place it in context: what it resembles, what it is annotated as, and how it looks.

  · Structural nearest neighbors (via Foldseek easy-search vs the PDB). Reported per hit: target PDB id, E-value, and alignment TM-score. A TM-score above ~0.5 is the conventional threshold for 'same fold'.

  · Functional annotations link the protein to curated databases. InterPro entries identify conserved domains and families by matching the sequence against member-database signatures (Pfam, PROSITE, CDD, …). Gene Ontology (GO) terms describe molecular function, biological process, and cellular component in a controlled vocabulary. CATH places the structure in a hierarchical fold classification (Class/Architecture/Topology/Homologous-superfamily). The organism is the source species.

  · Plot images: a contact map (which residues are close in 3D, as an N×N binary image), a Ramachandran scatter (backbone torsion angles, revealing secondary-structure composition at a glance), and — for AlphaFold structures — a PAE heatmap (pairwise prediction confidence).

  · Structure images are PyMOL renders from six orthogonal camera directions. Cartoon representation draws helices as coils and strands as arrows; sticks shows the backbone as bonds; surface shows the solvent-excluded envelope. Rainbow coloring maps sequence position to hue (blue→red, N→C); chain coloring assigns a distinct color per polypeptide.